Protein AF-0000000078758649 (afdb_homodimer)

Organism: Enterococcus faecium (strain ATCC BAA-472 / TX0016 / DO) (NCBI:txid333849)

pLDDT: mean 89.21, std 14.26, range [31.05, 98.81]

Foldseek 3Di:
DFWDKKKWAADPVQRKIKIFNAALVLLQVFFPPQFQKKWFLDLPDPDADQDPQLSTGMQGGRVSVVVVSVVVVPCPDDDKGWIWGFDDPVLVSVDDPVNSVQSNCCSVVVDGDPHPADPSRNTQKIWTDPPPRIIMMHGPDNLRVLRSVQVSVQVVVQCQACVPPDPPDDRQHADGADSVQVVVCNVVSNQMKMWTQDDHYDDPQKGKTFIAGDGPPVVCVPGPNSVVGDGQWIWMAGSVVSDIDIGGCVCVVPPPPD/DFWDKKKWAADPVQRKIKIFNFALVLLQVFFPPQFQKKWFLDLPDPDADQDPLLSTGMQGGRVSVVVVSVVVVPCPDDDKGWIWGFDDPVLVSVDDPVNSVQSNCCSVVVDGDPHPADPSRNTQKIWTDPPPRIIMMHGPDNLRVLRSVQVSVQVVVQCQACVPPDPPDDRQHADGADSVQVVVCNVVSNQMKMWTQDDHYDDPQKGKTFIAGDGPPVVCVPGPNSVVGDGQWIWMAGSVVSDIDIGGVVCVVPPPPD

Sequence (516 aa):
MMTESVYVHIDTTSNAVLTKGLTATDFANSIVHFPQNLLLLDPSASAGEYESHTGLKVIRGTENIQRFFSSSRNRRGFDELKWIDFTDLTMLKELTPLEISELLYFGHMKTHLHSPFFYKLQNNFVYFDLNDQLNRIYYRYLDEFYRIFASKLSSILSDKINVKKSFFKKETPVEKISVELLKEMRNLMQEGIIFSFDQVGLIDGKYRIPIYVIEDYIWKLKGTRYREEEIIATLIYSVTDRHWQLVEDADLSYLPLKMMTESVYVHIDTTSNAVLTKGLTATDFANSIVHFPQNLLLLDPSASAGEYESHTGLKVIRGTENIQRFFSSSRNRRGFDELKWIDFTDLTMLKELTPLEISELLYFGHMKTHLHSPFFYKLQNNFVYFDLNDQLNRIYYRYLDEFYRIFASKLSSILSDKINVKKSFFKKETPVEKISVELLKEMRNLMQEGIIFSFDQVGLIDGKYRIPIYVIEDYIWKLKGTRYREEEIIATLIYSVTDRHWQLVEDADLSYLPLK

Solvent-accessible surface area (backbone atoms only — not comparable to full-atom values): 28417 Å² total; per-residue (Å²): 125,86,77,50,55,37,36,37,27,42,41,78,89,73,30,32,36,39,32,31,70,64,50,72,62,51,46,68,73,40,46,81,82,66,60,49,23,36,39,38,38,42,78,80,55,84,64,61,42,83,36,82,83,77,65,29,25,32,38,72,37,50,68,55,44,51,51,50,58,60,49,55,74,64,46,82,60,92,72,68,55,35,38,34,31,30,75,42,72,71,40,54,65,62,56,46,73,66,57,48,13,47,46,48,31,25,44,71,68,70,47,65,89,83,63,88,59,44,80,62,33,60,29,52,42,33,41,38,52,70,56,94,57,29,30,39,35,33,32,74,52,63,65,46,53,41,44,26,49,24,52,50,54,30,51,55,49,35,50,50,63,43,60,85,50,56,95,85,55,80,79,67,85,59,62,66,52,54,53,66,63,52,58,70,40,44,72,55,27,49,45,13,27,32,42,37,57,70,62,78,50,66,58,94,52,27,42,60,27,47,26,24,57,51,50,87,47,67,73,40,65,55,82,70,55,48,70,78,40,60,63,55,28,32,42,33,37,30,64,84,77,54,42,74,46,80,44,54,38,81,59,59,73,68,58,74,84,122,127,86,77,51,54,37,37,38,28,41,41,77,90,72,32,33,37,39,30,30,70,64,49,72,62,51,47,68,73,40,46,80,83,66,61,47,24,34,38,40,40,43,78,80,56,84,63,64,42,84,35,83,82,77,64,28,24,32,38,72,36,51,68,53,45,52,51,49,58,60,50,55,73,64,47,84,61,92,73,69,56,35,35,32,30,30,75,42,72,72,40,52,65,61,56,46,73,68,56,47,14,47,48,48,31,24,43,70,69,70,47,65,88,83,64,86,60,44,81,62,32,60,30,53,42,33,42,37,50,70,55,94,57,28,29,38,35,32,32,72,53,61,65,47,52,41,43,26,50,24,52,49,54,27,51,54,47,35,50,52,65,42,61,86,50,56,93,85,57,80,79,68,86,60,63,67,52,53,53,67,62,52,58,69,40,44,71,54,26,49,45,13,28,34,42,37,57,69,60,78,50,67,58,94,52,27,40,64,28,46,26,23,58,52,49,88,48,66,73,39,66,55,80,70,55,49,70,78,41,62,64,54,29,32,42,32,38,30,64,83,76,55,41,74,46,79,44,52,39,81,59,56,72,68,58,74,84,123

Radius of gyration: 32.54 Å; Cα contacts (8 Å, |Δi|>4): 916; chains: 2; bounding box: 43×110×75 Å

Nearest PDB structures (foldseek):
  4my6-assembly1_A  TM=5.878E-01  e=8.779E+00  Homo sapiens
  1s0l-assembly1_A  TM=3.166E-01  e=9.919E+00  Homo sapiens
  3k67-assembly1_A  TM=3.874E-01  e=6.086E+00  Archaeoglobus fulgidus
  7t6f-assembly1_B  TM=2.247E-01  e=8.779E+00  Mus musculus
  6rxx-assembly1_CV  TM=3.891E-01  e=7.227E+00  Thermochaetoides thermophila

Secondary structure (DSSP, 8-state):
----EEEEEEETTTTEEEEES--HHHHHHH-SS--SEEEE--TT-SSSEEETTTTEEEEESHHHHHHHHHHHTT--S----EEEEES-HHHHTT--HHHHHHHHHHHHHSS-SS-SS-TTTT-SEEEEE-STTEEEEEESSHHHHHHHHHHHHHHHHHHHHHTTS-TTSPPPP-PPPPHHHHHHTHHHHHH-EEEE----S-BTTEEEEEEEE-TT-GGGGSTTGGGGSPEEEEEEEETTTTEEEEEEGGGGGGS---/---EEEEEEEETTTTEEEEES--HHHHHHH-SS--SEEEE--TT-SSSEEETTTTEEEEESHHHHHHHHHHHTT--S----EEEEES-HHHHTT--HHHHHHHHHHHHHSS-SS-SS-TTTT-SEEEEE-STTEEEEEESSHHHHHHHHHHHHHHHHHHHHHTTS-TTSPPPP-PPPPHHHHHHTHHHHHH-EEEEE---S-BTTEEEEEEEE-TT-GGGGSTTGGGGSPEEEEEEEETTTTEEEEEEGGGGGGS---

Structure (mmCIF, N/CA/C/O backbone):
data_AF-0000000078758649-model_v1
#
loop_
_entity.id
_entity.type
_entity.pdbx_description
1 polymer 'Uncharacterized protein'
#
loop_
_atom_site.group_PDB
_atom_site.id
_atom_site.type_symbol
_atom_site.label_atom_id
_atom_site.label_alt_id
_atom_site.label_comp_id
_atom_site.label_asym_id
_atom_site.label_entity_id
_atom_site.label_seq_id
_atom_site.pdbx_PDB_ins_code
_atom_site.Cartn_x
_atom_site.Cartn_y
_atom_site.Cartn_z
_atom_site.occupancy
_atom_site.B_iso_or_equiv
_atom_site.auth_seq_id
_atom_site.auth_comp_id
_atom_site.auth_asym_id
_atom_site.auth_atom_id
_atom_site.pdbx_PDB_model_num
ATOM 1 N N . MET A 1 1 ? -15.898 38.562 0.589 1 42.94 1 MET A N 1
ATOM 2 C CA . MET A 1 1 ? -14.5 38.188 0.432 1 42.94 1 MET A CA 1
ATOM 3 C C . MET A 1 1 ? -14.195 36.906 1.21 1 42.94 1 MET A C 1
ATOM 5 O O . MET A 1 1 ? -14.836 36.625 2.229 1 42.94 1 MET A O 1
ATOM 9 N N . MET A 1 2 ? -13.711 35.969 0.628 1 56.75 2 MET A N 1
ATOM 10 C CA . MET A 1 2 ? -13.555 34.656 1.291 1 56.75 2 MET A CA 1
ATOM 11 C C . MET A 1 2 ? -12.727 34.812 2.564 1 56.75 2 MET A C 1
ATOM 13 O O . MET A 1 2 ? -11.688 35.469 2.564 1 56.75 2 MET A O 1
ATOM 17 N N . THR A 1 3 ? -13.297 34.656 3.727 1 69.62 3 THR A N 1
ATOM 18 C CA . THR A 1 3 ? -12.703 34.781 5.051 1 69.62 3 THR A CA 1
ATOM 19 C C . THR A 1 3 ? -11.477 33.906 5.195 1 69.62 3 THR A C 1
ATOM 21 O O . THR A 1 3 ? -11.523 32.719 4.859 1 69.62 3 THR A O 1
ATOM 24 N N . GLU A 1 4 ? -10.281 34.625 5.434 1 89.75 4 GLU A N 1
ATOM 25 C CA . GLU A 1 4 ? -9.031 33.906 5.633 1 89.75 4 GLU A CA 1
ATOM 26 C C . GLU A 1 4 ? -8.922 33.375 7.059 1 89.75 4 GLU A C 1
ATOM 28 O O . GLU A 1 4 ? -9.234 34.062 8.016 1 89.75 4 GLU A O 1
ATOM 33 N N . SER A 1 5 ? -8.758 32.094 7.195 1 94 5 SER A N 1
ATOM 34 C CA . SER A 1 5 ? -8.586 31.453 8.5 1 94 5 SER A CA 1
ATOM 35 C C . SER A 1 5 ? -7.531 30.359 8.453 1 94 5 SER A C 1
ATOM 37 O O . SER A 1 5 ? -7.184 29.859 7.375 1 94 5 SER A O 1
ATOM 39 N N . VAL A 1 6 ? -6.957 30.078 9.617 1 95.81 6 VAL A N 1
ATOM 40 C CA . VAL A 1 6 ? -6.012 28.969 9.766 1 95.81 6 VAL A CA 1
ATOM 41 C C . VAL A 1 6 ? -6.441 28.062 10.922 1 95.81 6 VAL A C 1
ATOM 43 O O . VAL A 1 6 ? -6.68 28.547 12.031 1 95.81 6 VAL A O 1
ATOM 46 N N . TYR A 1 7 ? -6.594 26.828 10.641 1 96.06 7 TYR A N 1
ATOM 47 C CA . TYR A 1 7 ? -6.926 25.844 11.656 1 96.06 7 TYR A CA 1
ATOM 48 C C . TYR A 1 7 ? -5.68 25.078 12.102 1 96.06 7 TYR A C 1
ATOM 50 O O . TYR A 1 7 ? -4.84 24.719 11.281 1 96.06 7 TYR A O 1
ATOM 58 N N . VAL A 1 8 ? -5.59 24.828 13.391 1 97 8 VAL A N 1
ATOM 59 C CA . VAL A 1 8 ? -4.465 24.078 13.93 1 97 8 VAL A CA 1
ATOM 60 C C . VAL A 1 8 ? -4.957 23.125 15.023 1 97 8 VAL A C 1
ATOM 62 O O . VAL A 1 8 ? -5.719 23.531 15.906 1 97 8 VAL A O 1
ATOM 65 N N . HIS A 1 9 ? -4.512 21.922 14.969 1 96.94 9 HIS A N 1
ATOM 66 C CA . HIS A 1 9 ? -4.711 20.922 16.016 1 96.94 9 HIS A CA 1
ATOM 67 C C . HIS A 1 9 ? -3.451 20.094 16.234 1 96.94 9 HIS A C 1
ATOM 69 O O . HIS A 1 9 ? -2.996 19.391 15.336 1 96.94 9 HIS A O 1
ATOM 75 N N . ILE A 1 10 ? -2.961 20.125 17.469 1 97 10 ILE A N 1
ATOM 76 C CA . ILE A 1 10 ? -1.722 19.422 17.781 1 97 10 ILE A CA 1
ATOM 77 C C . ILE A 1 10 ? -2.029 18.188 18.641 1 97 10 ILE A C 1
ATOM 79 O O . ILE A 1 10 ? -2.705 18.281 19.656 1 97 10 ILE A O 1
ATOM 83 N N . ASP A 1 11 ? -1.565 17.031 18.172 1 95.5 11 ASP A N 1
ATOM 84 C CA . ASP A 1 11 ? -1.488 15.828 18.984 1 95.5 11 ASP A CA 1
ATOM 85 C C . ASP A 1 11 ? -0.077 15.625 19.531 1 95.5 11 ASP A C 1
ATOM 87 O O . ASP A 1 11 ? 0.807 15.148 18.828 1 95.5 11 ASP A O 1
ATOM 91 N N . THR A 1 12 ? 0.145 15.883 20.797 1 92.75 12 THR A N 1
ATOM 92 C CA . THR A 1 12 ? 1.488 15.906 21.375 1 92.75 12 THR A CA 1
ATOM 93 C C . THR A 1 12 ? 2.002 14.484 21.594 1 92.75 12 THR A C 1
ATOM 95 O O . THR A 1 12 ? 3.205 14.273 21.766 1 92.75 12 THR A O 1
ATOM 98 N N . THR A 1 13 ? 1.14 13.516 21.641 1 92.12 13 THR A N 1
ATOM 99 C CA . THR A 1 13 ? 1.551 12.133 21.828 1 92.12 13 THR A CA 1
ATOM 100 C C . THR A 1 13 ? 2.408 11.656 20.656 1 92.12 13 THR A C 1
ATOM 102 O O . THR A 1 13 ? 3.469 11.055 20.875 1 92.12 13 THR A O 1
ATOM 105 N N . SER A 1 14 ? 2.002 11.977 19.453 1 93.56 14 SER A N 1
ATOM 106 C CA . SER A 1 14 ? 2.717 11.555 18.266 1 93.56 14 SER A CA 1
ATOM 107 C C . SER A 1 14 ? 3.385 12.742 17.578 1 93.56 14 SER A C 1
ATOM 109 O O . SER A 1 14 ? 4.051 12.578 16.547 1 93.56 14 SER A O 1
ATOM 111 N N . ASN A 1 15 ? 3.188 13.93 18.125 1 96.5 15 ASN A N 1
ATOM 112 C CA . ASN A 1 15 ? 3.668 15.164 17.516 1 96.5 15 ASN A CA 1
ATOM 113 C C . ASN A 1 15 ? 3.109 15.352 16.109 1 96.5 15 ASN A C 1
ATOM 115 O O . ASN A 1 15 ? 3.85 15.664 15.18 1 96.5 15 ASN A O 1
ATOM 119 N N . ALA A 1 16 ? 1.911 15 15.992 1 97.5 16 ALA A N 1
ATOM 120 C CA . ALA A 1 16 ? 1.165 15.227 14.758 1 97.5 16 ALA A CA 1
ATOM 121 C C . ALA A 1 16 ? 0.414 16.562 14.805 1 97.5 16 ALA A C 1
ATOM 123 O O . ALA A 1 16 ? -0.219 16.875 15.812 1 97.5 16 ALA A O 1
ATOM 124 N N . VAL A 1 17 ? 0.545 17.312 13.727 1 97.69 17 VAL A N 1
ATOM 125 C CA . VAL A 1 17 ? -0.158 18.578 13.641 1 97.69 17 VAL A CA 1
ATOM 126 C C . VAL A 1 17 ? -1.087 18.578 12.43 1 97.69 17 VAL A C 1
ATOM 128 O O . VAL A 1 17 ? -0.638 18.406 11.297 1 97.69 17 VAL A O 1
ATOM 131 N N . LEU A 1 18 ? -2.326 18.703 12.727 1 96.5 18 LEU A N 1
ATOM 132 C CA . LEU A 1 18 ? -3.348 18.875 11.695 1 96.5 18 LEU A CA 1
ATOM 133 C C . LEU A 1 18 ? -3.617 20.344 11.422 1 96.5 18 LEU A C 1
ATOM 135 O O . LEU A 1 18 ? -3.881 21.109 12.352 1 96.5 18 LEU A O 1
ATOM 139 N N . THR A 1 19 ? -3.508 20.734 10.148 1 96.12 19 THR A N 1
ATOM 140 C CA . THR A 1 19 ? -3.697 22.141 9.859 1 96.12 19 THR A CA 1
ATOM 141 C C . THR A 1 19 ? -4.527 22.328 8.586 1 96.12 19 THR A C 1
ATOM 143 O O . THR A 1 19 ? -4.52 21.469 7.707 1 96.12 19 THR A O 1
ATOM 146 N N . LYS A 1 20 ? -5.242 23.344 8.539 1 94.44 20 LYS A N 1
ATOM 147 C CA . LYS A 1 20 ? -5.867 23.906 7.34 1 94.44 20 LYS A CA 1
ATOM 148 C C . LYS A 1 20 ? -5.434 25.359 7.117 1 94.44 20 LYS A C 1
ATOM 150 O O . LYS A 1 20 ? -5.52 26.172 8.031 1 94.44 20 LYS A O 1
ATOM 155 N N . GLY A 1 21 ? -4.895 25.625 5.891 1 93.06 21 GLY A N 1
ATOM 156 C CA . GLY A 1 21 ? -4.398 26.969 5.598 1 93.06 21 GLY A CA 1
ATOM 157 C C . GLY A 1 21 ? -2.889 27.031 5.48 1 93.06 21 GLY A C 1
ATOM 158 O O . GLY A 1 21 ? -2.332 28.047 5.086 1 93.06 21 GLY A O 1
ATOM 159 N N . LEU A 1 22 ? -2.258 25.984 5.891 1 94.12 22 LEU A N 1
ATOM 160 C CA . LEU A 1 22 ? -0.821 25.859 5.672 1 94.12 22 LEU A CA 1
ATOM 161 C C . LEU A 1 22 ? -0.528 24.969 4.477 1 94.12 22 LEU A C 1
ATOM 163 O O . LEU A 1 22 ? -1.08 23.875 4.367 1 94.12 22 LEU A O 1
ATOM 167 N N . THR A 1 23 ? 0.346 25.375 3.6 1 89.94 23 THR A N 1
ATOM 168 C CA . THR A 1 23 ? 0.642 24.641 2.371 1 89.94 23 THR A CA 1
ATOM 169 C C . THR A 1 23 ? 2.035 24.031 2.434 1 89.94 23 THR A C 1
ATOM 171 O O . THR A 1 23 ? 2.809 24.312 3.35 1 89.94 23 THR A O 1
ATOM 174 N N . ALA A 1 24 ? 2.314 23.188 1.41 1 89.06 24 ALA A N 1
ATOM 175 C CA . ALA A 1 24 ? 3.645 22.594 1.283 1 89.06 24 ALA A CA 1
ATOM 176 C C . ALA A 1 24 ? 4.703 23.688 1.087 1 89.06 24 ALA A C 1
ATOM 178 O O . ALA A 1 24 ? 5.84 23.531 1.543 1 89.06 24 ALA A O 1
ATOM 179 N N . THR A 1 25 ? 4.312 24.734 0.448 1 89.56 25 THR A N 1
ATOM 180 C CA . THR A 1 25 ? 5.227 25.844 0.244 1 89.56 25 THR A CA 1
ATOM 181 C C . THR A 1 25 ? 5.562 26.516 1.571 1 89.56 25 THR A C 1
ATOM 183 O O . THR A 1 25 ? 6.715 26.875 1.817 1 89.56 25 THR A O 1
ATOM 186 N N . ASP A 1 26 ? 4.551 26.734 2.396 1 93.12 26 ASP A N 1
ATOM 187 C CA . ASP A 1 26 ? 4.805 27.281 3.727 1 93.12 26 ASP A CA 1
ATOM 188 C C . ASP A 1 26 ? 5.793 26.406 4.5 1 93.12 26 ASP A C 1
ATOM 190 O O . ASP A 1 26 ? 6.707 26.922 5.148 1 93.12 26 ASP A O 1
ATOM 194 N N . PHE A 1 27 ? 5.602 25.125 4.387 1 93.88 27 PHE A N 1
ATOM 195 C CA . PHE A 1 27 ? 6.492 24.156 5.02 1 93.88 27 PHE A CA 1
ATOM 196 C C . PHE A 1 27 ? 7.918 24.312 4.508 1 93.88 27 PHE A C 1
ATOM 198 O O . PHE A 1 27 ? 8.844 24.5 5.293 1 93.88 27 PHE A O 1
ATOM 205 N N . ALA A 1 28 ? 8.094 24.312 3.244 1 91.94 28 ALA A N 1
ATOM 206 C CA . ALA A 1 28 ? 9.406 24.328 2.607 1 91.94 28 ALA A CA 1
ATOM 207 C C . ALA A 1 28 ? 10.156 25.625 2.914 1 91.94 28 ALA A C 1
ATOM 209 O O . ALA A 1 28 ? 11.383 25.625 3.064 1 91.94 28 ALA A O 1
ATOM 210 N N . ASN A 1 29 ? 9.453 26.641 3.051 1 91.94 29 ASN A N 1
ATOM 211 C CA . ASN A 1 29 ? 10.062 27.953 3.189 1 91.94 29 ASN A CA 1
ATOM 212 C C . ASN A 1 29 ? 10.531 28.203 4.621 1 91.94 29 ASN A C 1
ATOM 214 O O . ASN A 1 29 ? 11.344 29.109 4.863 1 91.94 29 ASN A O 1
ATOM 218 N N . SER A 1 30 ? 10.062 27.469 5.527 1 93.25 30 SER A N 1
ATOM 219 C CA . SER A 1 30 ? 10.258 27.906 6.906 1 93.25 30 SER A CA 1
ATOM 220 C C . SER A 1 30 ? 10.938 26.812 7.738 1 93.25 30 SER A C 1
ATOM 222 O O . SER A 1 30 ? 11.258 27.031 8.906 1 93.25 30 SER A O 1
ATOM 224 N N . ILE A 1 31 ? 11.188 25.656 7.152 1 93.06 31 ILE A N 1
ATOM 225 C CA . ILE A 1 31 ? 11.766 24.578 7.93 1 93.06 31 ILE A CA 1
ATOM 226 C C . ILE A 1 31 ? 13.273 24.781 8.047 1 93.06 31 ILE A C 1
ATOM 228 O O . ILE A 1 31 ? 13.922 25.266 7.113 1 93.06 31 ILE A O 1
ATOM 232 N N . VAL A 1 32 ? 13.789 24.469 9.211 1 92.44 32 VAL A N 1
ATOM 233 C CA . VAL A 1 32 ? 15.219 24.562 9.484 1 92.44 32 VAL A CA 1
ATOM 234 C C . VAL A 1 32 ? 15.922 23.281 9.023 1 92.44 32 VAL A C 1
ATOM 236 O O . VAL A 1 32 ? 16.953 23.344 8.352 1 92.44 32 VAL A O 1
ATOM 239 N N . HIS A 1 33 ? 15.398 22.141 9.367 1 94.38 33 HIS A N 1
ATOM 240 C CA . HIS A 1 33 ? 15.953 20.859 8.977 1 94.38 33 HIS A CA 1
ATOM 241 C C . HIS A 1 33 ? 15.328 20.359 7.676 1 94.38 33 HIS A C 1
ATOM 243 O O . HIS A 1 33 ? 14.562 19.391 7.68 1 94.38 33 HIS A O 1
ATOM 249 N N . PHE A 1 34 ? 15.797 20.984 6.617 1 96.38 34 PHE A N 1
ATOM 250 C CA . PHE A 1 34 ? 15.25 20.625 5.316 1 96.38 34 PHE A CA 1
ATOM 251 C C . PHE A 1 34 ? 15.578 19.172 4.973 1 96.38 34 PHE A C 1
ATOM 253 O O . PHE A 1 34 ? 16.703 18.719 5.203 1 96.38 34 PHE A O 1
ATOM 260 N N . PRO A 1 35 ? 14.633 18.406 4.449 1 97.06 35 PRO A N 1
ATOM 261 C CA . PRO A 1 35 ? 14.859 17 4.152 1 97.06 35 PRO A CA 1
ATOM 262 C C . PRO A 1 35 ? 16 16.781 3.162 1 97.06 35 PRO A C 1
ATOM 264 O O . PRO A 1 35 ? 16.156 17.547 2.213 1 97.06 35 PRO A O 1
ATOM 267 N N . GLN A 1 36 ? 16.734 15.734 3.389 1 97.75 36 GLN A N 1
ATOM 268 C CA . GLN A 1 36 ? 17.797 15.359 2.473 1 97.75 36 GLN A CA 1
ATOM 269 C C . GLN A 1 36 ? 17.281 14.43 1.378 1 97.75 36 GLN A C 1
ATOM 271 O O . GLN A 1 36 ? 17.734 14.5 0.232 1 97.75 36 GLN A O 1
ATOM 276 N N . ASN A 1 37 ? 16.484 13.547 1.762 1 98.62 37 ASN A N 1
ATOM 277 C CA . ASN A 1 37 ? 15.828 12.586 0.879 1 98.62 37 ASN A CA 1
ATOM 278 C C . ASN A 1 37 ? 14.383 12.344 1.294 1 98.62 37 ASN A C 1
ATOM 280 O O . ASN A 1 37 ? 14.031 12.492 2.465 1 98.62 37 ASN A O 1
ATOM 284 N N . LEU A 1 38 ? 13.586 12.047 0.308 1 98.56 38 LEU A N 1
ATOM 285 C CA . LEU A 1 38 ? 12.195 11.703 0.578 1 98.56 38 LEU A CA 1
ATOM 286 C C . LEU A 1 38 ? 11.891 10.281 0.116 1 98.56 38 LEU A C 1
ATOM 288 O O . LEU A 1 38 ? 12.359 9.852 -0.938 1 98.56 38 LEU A O 1
ATOM 292 N N . LEU A 1 39 ? 11.219 9.531 0.868 1 98.81 39 LEU A N 1
ATOM 293 C CA . LEU A 1 39 ? 10.516 8.32 0.458 1 98.81 39 LEU A CA 1
ATOM 294 C C . LEU A 1 39 ? 9.031 8.602 0.231 1 98.81 39 LEU A C 1
ATOM 296 O O . LEU A 1 39 ? 8.328 9.016 1.154 1 98.81 39 LEU A O 1
ATOM 300 N N . LEU A 1 40 ? 8.594 8.438 -0.96 1 98.06 40 LEU A N 1
ATOM 301 C CA . LEU A 1 40 ? 7.188 8.656 -1.288 1 98.06 40 LEU A CA 1
ATOM 302 C C . LEU A 1 40 ? 6.34 7.461 -0.858 1 98.06 40 LEU A C 1
ATOM 304 O O . LEU A 1 40 ? 6.641 6.32 -1.215 1 98.06 40 LEU A O 1
ATOM 308 N N . LEU A 1 41 ? 5.297 7.727 -0.12 1 97.88 41 LEU A N 1
ATOM 309 C CA . LEU A 1 41 ? 4.547 6.66 0.54 1 97.88 41 LEU A CA 1
ATOM 310 C C . LEU A 1 41 ? 3.346 6.242 -0.298 1 97.88 41 LEU A C 1
ATOM 312 O O . LEU A 1 41 ? 2.512 5.457 0.155 1 97.88 41 LEU A O 1
ATOM 316 N N . ASP A 1 42 ? 3.242 6.734 -1.44 1 94.81 42 ASP A N 1
ATOM 317 C CA . ASP A 1 42 ? 2.287 6.27 -2.441 1 94.81 42 ASP A CA 1
ATOM 318 C C . ASP A 1 42 ? 2.969 5.379 -3.479 1 94.81 42 ASP A C 1
ATOM 320 O O . ASP A 1 42 ? 3.785 5.855 -4.273 1 94.81 42 ASP A O 1
ATOM 324 N N . PRO A 1 43 ? 2.541 4.125 -3.498 1 93.12 43 PRO A N 1
ATOM 325 C CA . PRO A 1 43 ? 3.18 3.215 -4.453 1 93.12 43 PRO A CA 1
ATOM 326 C C . PRO A 1 43 ? 2.936 3.617 -5.906 1 93.12 43 PRO A C 1
ATOM 328 O O . PRO A 1 43 ? 3.68 3.205 -6.797 1 93.12 43 PRO A O 1
ATOM 331 N N . SER A 1 44 ? 1.979 4.438 -6.18 1 90.81 44 SER A N 1
ATOM 332 C CA . SER A 1 44 ? 1.634 4.82 -7.547 1 90.81 44 SER A CA 1
ATOM 333 C C . SER A 1 44 ? 2.146 6.219 -7.875 1 90.81 44 SER A C 1
ATOM 335 O O . SER A 1 44 ? 1.699 6.836 -8.844 1 90.81 44 SER A O 1
ATOM 337 N N . ALA A 1 45 ? 3.027 6.684 -7.113 1 91.88 45 ALA A N 1
ATOM 338 C CA . ALA A 1 45 ? 3.562 8.023 -7.344 1 91.88 45 ALA A CA 1
ATOM 339 C C . ALA A 1 45 ? 4.227 8.117 -8.711 1 91.88 45 ALA A C 1
ATOM 341 O O . ALA A 1 45 ? 4.918 7.191 -9.141 1 91.88 45 ALA A O 1
ATOM 342 N N . SER A 1 46 ? 4.043 9.18 -9.359 1 90.56 46 SER A N 1
ATOM 343 C CA . SER A 1 46 ? 4.645 9.391 -10.672 1 90.56 46 SER A CA 1
ATOM 344 C C . SER A 1 46 ? 6.039 10 -10.547 1 90.56 46 SER A C 1
ATOM 346 O O . SER A 1 46 ? 6.883 9.805 -11.43 1 90.56 46 SER A O 1
ATOM 348 N N . ALA A 1 47 ? 6.273 10.672 -9.492 1 92.62 47 ALA A N 1
ATOM 349 C CA . ALA A 1 47 ? 7.57 11.312 -9.266 1 92.62 47 ALA A CA 1
ATOM 350 C C . ALA A 1 47 ? 8.555 10.336 -8.617 1 92.62 47 ALA A C 1
ATOM 352 O O . ALA A 1 47 ? 8.172 9.242 -8.203 1 92.62 47 ALA A O 1
ATOM 353 N N . GLY A 1 48 ? 9.828 10.742 -8.648 1 95.75 48 GLY A N 1
ATOM 354 C CA . GLY A 1 48 ? 10.852 10.016 -7.914 1 95.75 48 GLY A CA 1
ATOM 355 C C . GLY A 1 48 ? 11.398 8.82 -8.68 1 95.75 48 GLY A C 1
ATOM 356 O O . GLY A 1 48 ? 10.977 8.555 -9.805 1 95.75 48 GLY A O 1
ATOM 357 N N . GLU A 1 49 ? 12.383 8.211 -8.047 1 97.62 49 GLU A N 1
ATOM 358 C CA . GLU A 1 49 ? 13.047 7.035 -8.594 1 97.62 49 GLU A CA 1
ATOM 359 C C . GLU A 1 49 ? 12.68 5.777 -7.812 1 97.62 49 GLU A C 1
ATOM 361 O O . GLU A 1 49 ? 12.672 5.789 -6.578 1 97.62 49 GLU A O 1
ATOM 366 N N . TYR A 1 50 ? 12.453 4.781 -8.602 1 97.5 50 TYR A N 1
ATOM 367 C CA . TYR A 1 50 ? 12.102 3.508 -7.984 1 97.5 50 TYR A CA 1
ATOM 368 C C . TYR A 1 50 ? 13.25 2.982 -7.125 1 97.5 50 TYR A C 1
ATOM 370 O O . TYR A 1 50 ? 14.406 2.973 -7.555 1 97.5 50 TYR A O 1
ATOM 378 N N . GLU A 1 51 ? 12.938 2.635 -5.91 1 98 51 GLU A N 1
ATOM 379 C CA . GLU A 1 51 ? 13.875 1.999 -4.984 1 98 51 GLU A CA 1
ATOM 380 C C . GLU A 1 51 ? 13.516 0.535 -4.754 1 98 51 GLU A C 1
ATOM 382 O O . GLU A 1 51 ? 12.461 0.231 -4.188 1 98 51 GLU A O 1
ATOM 387 N N . SER A 1 52 ? 14.344 -0.417 -5.086 1 96.81 52 SER A N 1
ATOM 388 C CA . SER A 1 52 ? 14.008 -1.821 -5.301 1 96.81 52 SER A CA 1
ATOM 389 C C . SER A 1 52 ? 13.742 -2.535 -3.977 1 96.81 52 SER A C 1
ATOM 391 O O . SER A 1 52 ? 12.977 -3.498 -3.926 1 96.81 52 SER A O 1
ATOM 393 N N . HIS A 1 53 ? 14.43 -2.137 -2.896 1 97.94 53 HIS A N 1
ATOM 394 C CA . HIS A 1 53 ? 14.281 -2.83 -1.622 1 97.94 53 HIS A CA 1
ATOM 395 C C . HIS A 1 53 ? 12.891 -2.598 -1.032 1 97.94 53 HIS A C 1
ATOM 397 O O . HIS A 1 53 ? 12.281 -3.523 -0.496 1 97.94 53 HIS A O 1
ATOM 403 N N . THR A 1 54 ? 12.398 -1.366 -1.145 1 98.06 54 THR A N 1
ATOM 404 C CA . THR A 1 54 ? 11.109 -1.023 -0.562 1 98.06 54 THR A CA 1
ATOM 405 C C . THR A 1 54 ? 10 -1.125 -1.606 1 98.06 54 THR A C 1
ATOM 407 O O . THR A 1 54 ? 8.82 -1.198 -1.261 1 98.06 54 THR A O 1
ATOM 410 N N . GLY A 1 55 ? 10.32 -1.084 -2.844 1 97.25 55 GLY A N 1
ATOM 411 C CA . GLY A 1 55 ? 9.336 -1.023 -3.912 1 97.25 55 GLY A CA 1
ATOM 412 C C . GLY A 1 55 ? 8.672 0.334 -4.039 1 97.25 55 GLY A C 1
ATOM 413 O O . GLY A 1 55 ? 7.695 0.489 -4.773 1 97.25 55 GLY A O 1
ATOM 414 N N . LEU A 1 56 ? 9.109 1.311 -3.283 1 98.25 56 LEU A N 1
ATOM 415 C CA . LEU A 1 56 ? 8.594 2.678 -3.328 1 98.25 56 LEU A CA 1
ATOM 416 C C . LEU A 1 56 ? 9.555 3.592 -4.082 1 98.25 56 LEU A C 1
ATOM 418 O O . LEU A 1 56 ? 10.609 3.146 -4.547 1 98.25 56 LEU A O 1
ATOM 422 N N . LYS A 1 57 ? 9.141 4.82 -4.223 1 98.06 57 LYS A N 1
ATOM 423 C CA . LYS A 1 57 ? 9.977 5.77 -4.949 1 98.06 57 LYS A CA 1
ATOM 424 C C . LYS A 1 57 ? 10.641 6.754 -3.992 1 98.06 57 LYS A C 1
ATOM 426 O O . LYS A 1 57 ? 10.102 7.059 -2.93 1 98.06 57 LYS A O 1
ATOM 431 N N . VAL A 1 58 ? 11.812 7.199 -4.418 1 98.62 58 VAL A N 1
ATOM 432 C CA . VAL A 1 58 ? 12.578 8.117 -3.582 1 98.62 58 VAL A CA 1
ATOM 433 C C . VAL A 1 58 ? 12.938 9.367 -4.387 1 98.62 58 VAL A C 1
ATOM 435 O O . VAL A 1 58 ? 13.094 9.305 -5.609 1 98.62 58 VAL A O 1
ATOM 438 N N . ILE A 1 59 ? 12.969 10.453 -3.775 1 98.12 59 ILE A N 1
ATOM 439 C CA . ILE A 1 59 ? 13.562 11.688 -4.289 1 98.12 59 ILE A CA 1
ATOM 440 C C . ILE A 1 59 ? 14.82 12.023 -3.492 1 98.12 59 ILE A C 1
ATOM 442 O O . ILE A 1 59 ? 14.75 12.32 -2.297 1 98.12 59 ILE A O 1
ATOM 446 N N . ARG A 1 60 ? 15.992 12 -4.223 1 98 60 ARG A N 1
ATOM 447 C CA . ARG A 1 60 ? 17.266 12.148 -3.52 1 98 60 ARG A CA 1
ATOM 448 C C . ARG A 1 60 ? 17.828 13.562 -3.689 1 98 60 ARG A C 1
ATOM 450 O O . ARG A 1 60 ? 17.875 14.078 -4.805 1 98 60 ARG A O 1
ATOM 457 N N . GLY A 1 61 ? 18.156 14.117 -2.557 1 97.69 61 GLY A N 1
ATOM 458 C CA . GLY A 1 61 ? 18.859 15.391 -2.604 1 97.69 61 GLY A CA 1
ATOM 459 C C . GLY A 1 61 ? 17.938 16.578 -2.422 1 97.69 61 GLY A C 1
ATOM 460 O O . GLY A 1 61 ? 16.828 16.594 -2.957 1 97.69 61 GLY A O 1
ATOM 461 N N . THR A 1 62 ? 18.484 17.641 -1.786 1 95.44 62 THR A N 1
ATOM 462 C CA . THR A 1 62 ? 17.719 18.828 -1.414 1 95.44 62 THR A CA 1
ATOM 463 C C . THR A 1 62 ? 17.25 19.578 -2.656 1 95.44 62 THR A C 1
ATOM 465 O O . THR A 1 62 ? 16.125 20.078 -2.691 1 95.44 62 THR A O 1
ATOM 468 N N . GLU A 1 63 ? 18.047 19.625 -3.672 1 95.62 63 GLU A N 1
ATOM 469 C CA . GLU A 1 63 ? 17.688 20.359 -4.887 1 95.62 63 GLU A CA 1
ATOM 470 C C . GLU A 1 63 ? 16.5 19.719 -5.578 1 95.62 63 GLU A C 1
ATOM 472 O O . GLU A 1 63 ? 15.562 20.406 -5.992 1 95.62 63 GLU A O 1
ATOM 477 N N . ASN A 1 64 ? 16.562 18.438 -5.68 1 96.44 64 ASN A N 1
ATOM 478 C CA . ASN A 1 64 ? 15.453 17.703 -6.293 1 96.44 64 ASN A CA 1
ATOM 479 C C . ASN A 1 64 ? 14.164 17.844 -5.477 1 96.44 64 ASN A C 1
ATOM 481 O O . ASN A 1 64 ? 13.078 17.938 -6.043 1 96.44 64 ASN A O 1
ATOM 485 N N . ILE A 1 65 ? 14.32 17.859 -4.191 1 96 65 ILE A N 1
ATOM 486 C CA . ILE A 1 65 ? 13.164 18 -3.309 1 96 65 ILE A CA 1
ATOM 487 C C . ILE A 1 65 ? 12.555 19.391 -3.473 1 96 65 ILE A C 1
ATOM 489 O O . ILE A 1 65 ? 11.328 19.531 -3.531 1 96 65 ILE A O 1
ATOM 493 N N . GLN A 1 66 ? 13.414 20.391 -3.566 1 92.81 66 GLN A N 1
ATOM 494 C CA . GLN A 1 66 ? 12.93 21.75 -3.793 1 92.81 66 GLN A CA 1
ATOM 495 C C . GLN A 1 66 ? 12.141 21.844 -5.094 1 92.81 66 GLN A C 1
ATOM 497 O O . GLN A 1 66 ? 11.07 22.453 -5.137 1 92.81 66 GLN A O 1
ATOM 502 N N . ARG A 1 67 ? 12.648 21.234 -6.094 1 91.88 67 ARG A N 1
ATOM 503 C CA . ARG A 1 67 ? 11.953 21.219 -7.375 1 91.88 67 ARG A CA 1
ATOM 504 C C . ARG A 1 67 ? 10.625 20.484 -7.258 1 91.88 67 ARG A C 1
ATOM 506 O O . ARG A 1 67 ? 9.617 20.922 -7.809 1 91.88 67 ARG A O 1
ATOM 513 N N . PHE A 1 68 ? 10.711 19.422 -6.566 1 92.5 68 PHE A N 1
ATOM 514 C CA . PHE A 1 68 ? 9.516 18.609 -6.355 1 92.5 68 PHE A CA 1
ATOM 515 C C . PHE A 1 68 ? 8.445 19.422 -5.633 1 92.5 68 PHE A C 1
ATOM 517 O O . PHE A 1 68 ? 7.277 19.406 -6.035 1 92.5 68 PHE A O 1
ATOM 524 N N . PHE A 1 69 ? 8.797 20.125 -4.621 1 89.5 69 PHE A N 1
ATOM 525 C CA . PHE A 1 69 ? 7.855 20.938 -3.857 1 89.5 69 PHE A CA 1
ATOM 526 C C . PHE A 1 69 ? 7.305 22.078 -4.707 1 89.5 69 PHE A C 1
ATOM 528 O O . PHE A 1 69 ? 6.133 22.438 -4.59 1 89.5 69 PHE A O 1
ATOM 535 N N . SER A 1 70 ? 8.086 22.609 -5.52 1 84.94 70 SER A N 1
ATOM 536 C CA . SER A 1 70 ? 7.691 23.75 -6.359 1 84.94 70 SER A CA 1
ATOM 537 C C . SER A 1 70 ? 6.734 23.297 -7.461 1 84.94 70 SER A C 1
ATOM 539 O O . SER A 1 70 ? 5.848 24.062 -7.859 1 84.94 70 SER A O 1
ATOM 541 N N . SER A 1 71 ? 6.902 22.109 -7.961 1 80.44 71 SER A N 1
ATOM 542 C CA . SER A 1 71 ? 6.07 21.594 -9.047 1 80.44 71 SER A CA 1
ATOM 543 C C . SER A 1 71 ? 4.707 21.141 -8.531 1 80.44 71 SER A C 1
ATOM 545 O O . SER A 1 71 ? 3.732 21.125 -9.281 1 80.44 71 SER A O 1
ATOM 547 N N . SER A 1 72 ? 4.68 20.688 -7.379 1 69.69 72 SER A N 1
ATOM 548 C CA . SER A 1 72 ? 3.441 20.188 -6.793 1 69.69 72 SER A CA 1
ATOM 549 C C . SER A 1 72 ? 2.398 21.281 -6.664 1 69.69 72 SER A C 1
ATOM 551 O O . SER A 1 72 ? 1.195 21.016 -6.652 1 69.69 72 SER A O 1
ATOM 553 N N . ARG A 1 73 ? 2.801 22.5 -6.602 1 61.5 73 ARG A N 1
ATOM 554 C CA . ARG A 1 73 ? 1.938 23.672 -6.527 1 61.5 73 ARG A CA 1
ATOM 555 C C . ARG A 1 73 ? 1.019 23.75 -7.742 1 61.5 73 ARG A C 1
ATOM 557 O O . ARG A 1 73 ? -0.12 24.219 -7.637 1 61.5 73 ARG A O 1
ATOM 564 N N . ASN A 1 74 ? 1.593 23.422 -8.766 1 53.12 74 ASN A N 1
ATOM 565 C CA . ASN A 1 74 ? 0.913 23.562 -10.055 1 53.12 74 ASN A CA 1
ATOM 566 C C . ASN A 1 74 ? 0.18 22.281 -10.438 1 53.12 74 ASN A C 1
ATOM 568 O O . ASN A 1 74 ? -0.519 22.234 -11.453 1 53.12 74 ASN A O 1
ATOM 572 N N . ARG A 1 75 ? 0.612 21.453 -9.844 1 54.78 75 ARG A N 1
ATOM 573 C CA . ARG A 1 75 ? 0.007 20.188 -10.273 1 54.78 75 ARG A CA 1
ATOM 574 C C . ARG A 1 75 ? -1.459 20.125 -9.859 1 54.78 75 ARG A C 1
ATOM 576 O O . ARG A 1 75 ? -1.788 20.312 -8.688 1 54.78 75 ARG A O 1
ATOM 583 N N . ARG A 1 76 ? -2.125 20.844 -10.727 1 48 76 ARG A N 1
ATOM 584 C CA . ARG A 1 76 ? -3.578 20.719 -10.664 1 48 76 ARG A CA 1
ATOM 585 C C . ARG A 1 76 ? -3.986 19.328 -10.203 1 48 76 ARG A C 1
ATOM 587 O O . ARG A 1 76 ? -5.168 19.078 -9.953 1 48 76 ARG A O 1
ATOM 594 N N . GLY A 1 77 ? -3.146 18.344 -10.414 1 49.66 77 GLY A N 1
ATOM 595 C CA . GLY A 1 77 ? -3.662 16.984 -10.477 1 49.66 77 GLY A CA 1
ATOM 596 C C . GLY A 1 77 ? -3.758 16.328 -9.109 1 49.66 77 GLY A C 1
ATOM 597 O O . GLY A 1 77 ? -3.287 16.891 -8.117 1 49.66 77 GLY A O 1
ATOM 598 N N . PHE A 1 78 ? -4.531 15.227 -8.984 1 52.19 78 PHE A N 1
ATOM 599 C CA . PHE A 1 78 ? -5.141 14.297 -8.047 1 52.19 78 PHE A CA 1
ATOM 600 C C . PHE A 1 78 ? -4.074 13.586 -7.223 1 52.19 78 PHE A C 1
ATOM 602 O O . PHE A 1 78 ? -4.395 12.734 -6.383 1 52.19 78 PHE A O 1
ATOM 609 N N . ASP A 1 79 ? -2.715 14.07 -7.312 1 62.16 79 ASP A N 1
ATOM 610 C CA . ASP A 1 79 ? -1.817 13.195 -6.562 1 62.16 79 ASP A CA 1
ATOM 611 C C . ASP A 1 79 ? -1.636 13.695 -5.129 1 62.16 79 ASP A C 1
ATOM 613 O O . ASP A 1 79 ? -1.232 14.844 -4.91 1 62.16 79 ASP A O 1
ATOM 617 N N . GLU A 1 80 ? -2.16 12.945 -4.242 1 79.62 80 GLU A N 1
ATOM 618 C CA . GLU A 1 80 ? -2.002 13.211 -2.816 1 79.62 80 GLU A CA 1
ATOM 619 C C . GLU A 1 80 ? -0.543 13.086 -2.391 1 79.62 80 GLU A C 1
ATOM 621 O O . GLU A 1 80 ? 0.096 12.062 -2.641 1 79.62 80 GLU A O 1
ATOM 626 N N . LEU A 1 81 ? -0.024 14.258 -1.961 1 88.88 81 LEU A N 1
ATOM 627 C CA . LEU A 1 81 ? 1.347 14.242 -1.461 1 88.88 81 LEU A CA 1
ATOM 628 C C . LEU A 1 81 ? 1.442 13.445 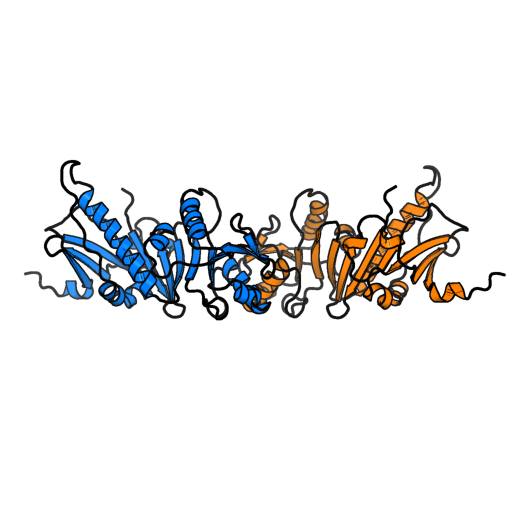-0.161 1 88.88 81 LEU A C 1
ATOM 630 O O . LEU A 1 81 ? 0.745 13.75 0.809 1 88.88 81 LEU A O 1
ATOM 634 N N . LYS A 1 82 ? 2.17 12.406 -0.097 1 95.81 82 LYS A N 1
ATOM 635 C CA . LYS A 1 82 ? 2.477 11.609 1.085 1 95.81 82 LYS A CA 1
ATOM 636 C C . LYS A 1 82 ? 3.934 11.156 1.079 1 95.81 82 LYS A C 1
ATOM 638 O O . LYS A 1 82 ? 4.344 10.383 0.213 1 95.81 82 LYS A O 1
ATOM 643 N N . TRP A 1 83 ? 4.664 11.656 2.07 1 97.81 83 TRP A N 1
ATOM 644 C CA . TRP A 1 83 ? 6.074 11.289 2.07 1 97.81 83 TRP A CA 1
ATOM 645 C C . TRP A 1 83 ? 6.641 11.289 3.486 1 97.81 83 TRP A C 1
ATOM 647 O O . TRP A 1 83 ? 6.035 11.852 4.402 1 97.81 83 TRP A O 1
ATOM 657 N N . ILE A 1 84 ? 7.734 10.609 3.664 1 98.69 84 ILE A N 1
ATOM 658 C CA . ILE A 1 84 ? 8.562 10.57 4.863 1 98.69 84 ILE A CA 1
ATOM 659 C C . ILE A 1 84 ? 10.023 10.844 4.492 1 98.69 84 ILE A C 1
ATOM 661 O O . ILE A 1 84 ? 10.508 10.344 3.479 1 98.69 84 ILE A O 1
ATOM 665 N N . ASP A 1 85 ? 10.688 11.75 5.18 1 98.75 85 ASP A N 1
ATOM 666 C CA . ASP A 1 85 ? 12.094 11.992 4.855 1 98.75 85 ASP A CA 1
ATOM 667 C C . ASP A 1 85 ? 12.992 10.93 5.469 1 98.75 85 ASP A C 1
ATOM 669 O O . ASP A 1 85 ? 12.562 10.18 6.348 1 98.75 85 ASP A O 1
ATOM 673 N N . PHE A 1 86 ? 14.18 10.781 4.926 1 98.81 86 PHE A N 1
ATOM 674 C CA . PHE A 1 86 ? 15.18 9.891 5.5 1 98.81 86 PHE A CA 1
ATOM 675 C C . PHE A 1 86 ? 16.578 10.422 5.254 1 98.81 86 PHE A C 1
ATOM 677 O O . PHE A 1 86 ? 16.797 11.242 4.363 1 98.81 86 PHE A O 1
ATOM 684 N N . THR A 1 87 ? 17.547 9.969 5.988 1 97.94 87 THR A N 1
ATOM 685 C CA . THR A 1 87 ? 18.875 10.57 5.996 1 97.94 87 THR A CA 1
ATOM 686 C C . THR A 1 87 ? 19.828 9.789 5.102 1 97.94 87 THR A C 1
ATOM 688 O O . THR A 1 87 ? 20.688 10.367 4.441 1 97.94 87 THR A O 1
ATOM 691 N N . ASP A 1 88 ? 19.656 8.414 5.098 1 97.56 88 ASP A N 1
ATOM 692 C CA . ASP A 1 88 ? 20.672 7.566 4.484 1 97.56 88 ASP A CA 1
ATOM 693 C C . ASP A 1 88 ? 20.031 6.438 3.682 1 97.56 88 ASP A C 1
ATOM 695 O O . ASP A 1 88 ? 19.312 5.602 4.238 1 97.56 88 ASP A O 1
ATOM 699 N N . LEU A 1 89 ? 20.469 6.402 2.389 1 97.25 89 LEU A N 1
ATOM 700 C CA . LEU A 1 89 ? 19.938 5.379 1.5 1 97.25 89 LEU A CA 1
ATOM 701 C C . LEU A 1 89 ? 20.359 3.988 1.948 1 97.25 89 LEU A C 1
ATOM 703 O O . LEU A 1 89 ? 19.609 3.025 1.813 1 97.25 89 LEU A O 1
ATOM 707 N N . THR A 1 90 ? 21.531 3.869 2.445 1 98 90 THR A N 1
ATOM 708 C CA . THR A 1 90 ? 22.031 2.58 2.916 1 98 90 THR A CA 1
ATOM 709 C C . THR A 1 90 ? 21.141 2.045 4.043 1 98 90 THR A C 1
ATOM 711 O O . THR A 1 90 ? 20.844 0.85 4.09 1 98 90 THR A O 1
ATOM 714 N N . MET A 1 91 ? 20.766 2.932 4.941 1 98.19 91 MET A N 1
ATOM 715 C CA . MET A 1 91 ? 19.922 2.529 6.062 1 98.19 91 MET A CA 1
ATOM 716 C C . MET A 1 91 ? 18.516 2.195 5.586 1 98.19 91 MET A C 1
ATOM 718 O O . MET A 1 91 ? 17.859 1.316 6.148 1 98.19 91 MET A O 1
ATOM 722 N N . LEU A 1 92 ? 18.031 2.912 4.605 1 98.44 92 LEU A N 1
ATOM 723 C CA . LEU A 1 92 ? 16.75 2.58 3.992 1 98.44 92 LEU A CA 1
ATOM 724 C C . LEU A 1 92 ? 16.75 1.142 3.486 1 98.44 92 LEU A C 1
ATOM 726 O O . LEU A 1 92 ? 15.773 0.418 3.67 1 98.44 92 LEU A O 1
ATOM 730 N N . LYS A 1 93 ? 17.828 0.698 2.918 1 97.88 93 LYS A N 1
ATOM 731 C CA . LYS A 1 93 ? 17.953 -0.634 2.334 1 97.88 93 LYS A CA 1
ATOM 732 C C . LYS A 1 93 ? 18.031 -1.704 3.418 1 97.88 93 LYS A C 1
ATOM 734 O O . LYS A 1 93 ? 17.953 -2.898 3.125 1 97.88 93 LYS A O 1
ATOM 739 N N . GLU A 1 94 ? 18.156 -1.267 4.66 1 98.19 94 GLU A N 1
ATOM 740 C CA . GLU A 1 94 ? 18.25 -2.197 5.781 1 98.19 94 GLU A CA 1
ATOM 741 C C . GLU A 1 94 ? 16.891 -2.404 6.438 1 98.19 94 GLU A C 1
ATOM 743 O O . GLU A 1 94 ? 16.766 -3.168 7.395 1 98.19 94 GLU A O 1
ATOM 748 N N . LEU A 1 95 ? 15.898 -1.7 5.941 1 98.5 95 LEU A N 1
ATOM 749 C CA . LEU A 1 95 ? 14.57 -1.869 6.508 1 98.5 95 LEU A CA 1
ATOM 750 C C . LEU A 1 95 ? 14.125 -3.326 6.43 1 98.5 95 LEU A C 1
ATOM 752 O O . LEU A 1 95 ? 14.352 -3.994 5.418 1 98.5 95 LEU A O 1
ATOM 756 N N . THR A 1 96 ? 13.57 -3.836 7.484 1 97.75 96 THR A N 1
ATOM 757 C CA . THR A 1 96 ? 13.008 -5.18 7.48 1 97.75 96 THR A CA 1
ATOM 758 C C . THR A 1 96 ? 11.664 -5.203 6.762 1 97.75 96 THR A C 1
ATOM 760 O O . THR A 1 96 ? 11.023 -4.16 6.586 1 97.75 96 THR A O 1
ATOM 763 N N . PRO A 1 97 ? 11.195 -6.402 6.387 1 97.19 97 PRO A N 1
ATOM 764 C CA . PRO A 1 97 ? 9.867 -6.516 5.789 1 97.19 97 PRO A CA 1
ATOM 765 C C . PRO A 1 97 ? 8.773 -5.93 6.676 1 97.19 97 PRO A C 1
ATOM 767 O O . PRO A 1 97 ? 7.848 -5.285 6.176 1 97.19 97 PRO A O 1
ATOM 770 N N . LEU A 1 98 ? 8.898 -6.094 7.934 1 96.69 98 LEU A N 1
ATOM 771 C CA . LEU A 1 98 ? 7.922 -5.555 8.867 1 96.69 98 LEU A CA 1
ATOM 772 C C . LEU A 1 98 ? 7.922 -4.027 8.836 1 96.69 98 LEU A C 1
ATOM 774 O O . LEU A 1 98 ? 6.859 -3.402 8.82 1 96.69 98 LEU A O 1
ATOM 778 N N . GLU A 1 99 ? 9.078 -3.428 8.828 1 97.88 99 GLU A N 1
ATOM 779 C CA . GLU A 1 99 ? 9.18 -1.973 8.781 1 97.88 99 GLU A CA 1
ATOM 780 C C . GLU A 1 99 ? 8.625 -1.425 7.469 1 97.88 99 GLU A C 1
ATOM 782 O O . GLU A 1 99 ? 7.977 -0.377 7.453 1 97.88 99 GLU A O 1
ATOM 787 N N . ILE A 1 100 ? 8.922 -2.133 6.395 1 98.38 100 ILE A N 1
ATOM 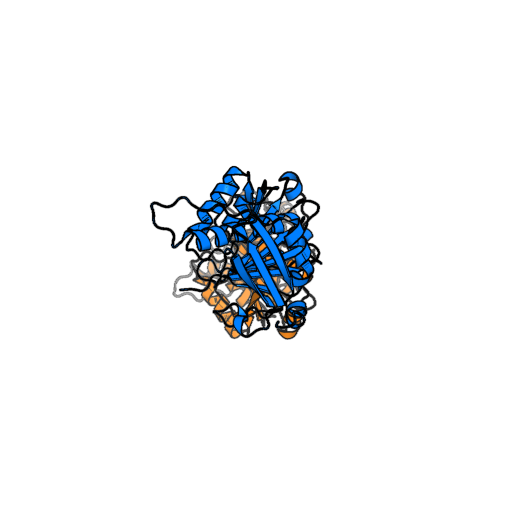788 C CA . ILE A 1 100 ? 8.367 -1.74 5.105 1 98.38 100 ILE A CA 1
ATOM 789 C C . ILE A 1 100 ? 6.84 -1.821 5.152 1 98.38 100 ILE A C 1
ATOM 791 O O . ILE A 1 100 ? 6.152 -0.919 4.672 1 98.38 100 ILE A O 1
ATOM 795 N N . SER A 1 101 ? 6.285 -2.895 5.75 1 97.94 101 SER A N 1
ATOM 796 C CA . SER A 1 101 ? 4.836 -3.029 5.891 1 97.94 101 SER A CA 1
ATOM 797 C C . SER A 1 101 ? 4.246 -1.865 6.68 1 97.94 101 SER A C 1
ATOM 799 O O . SER A 1 101 ? 3.148 -1.396 6.379 1 97.94 101 SER A O 1
ATOM 801 N N . GLU A 1 102 ? 4.945 -1.433 7.66 1 97.81 102 GLU A N 1
ATOM 802 C CA . GLU A 1 102 ? 4.496 -0.304 8.469 1 97.81 102 GLU A CA 1
ATOM 803 C C . GLU A 1 102 ? 4.438 0.978 7.645 1 97.81 102 GLU A C 1
ATOM 805 O O . GLU A 1 102 ? 3.5 1.769 7.785 1 97.81 102 GLU A O 1
ATOM 810 N N . LEU A 1 103 ? 5.434 1.161 6.852 1 98.31 103 LEU A N 1
ATOM 811 C CA . LEU A 1 103 ? 5.469 2.336 5.988 1 98.31 103 LEU A CA 1
ATOM 812 C C . LEU A 1 103 ? 4.316 2.311 4.988 1 98.31 103 LEU A C 1
ATOM 814 O O . LEU A 1 103 ? 3.688 3.34 4.734 1 98.31 103 LEU A O 1
ATOM 818 N N . LEU A 1 104 ? 4.105 1.141 4.445 1 98 104 LEU A N 1
ATOM 819 C CA . LEU A 1 104 ? 2.996 0.989 3.51 1 98 104 LEU A CA 1
ATOM 820 C C . LEU A 1 104 ? 1.667 1.299 4.191 1 98 104 LEU A C 1
ATOM 822 O O . LEU A 1 104 ? 0.825 2.002 3.627 1 98 104 LEU A O 1
ATOM 826 N N . TYR A 1 105 ? 1.487 0.836 5.355 1 98.19 105 TYR A N 1
ATOM 827 C CA . TYR A 1 105 ? 0.292 1.121 6.141 1 98.19 105 TYR A CA 1
ATOM 828 C C . TYR A 1 105 ? 0.159 2.615 6.41 1 98.19 105 TYR A C 1
ATOM 830 O O . TYR A 1 105 ? -0.929 3.182 6.277 1 98.19 105 TYR A O 1
ATOM 838 N N . PHE A 1 106 ? 1.332 3.158 6.785 1 97.81 106 PHE A N 1
ATOM 839 C CA . PHE A 1 106 ? 1.397 4.586 7.078 1 97.81 106 PHE A CA 1
ATOM 840 C C . PHE A 1 106 ? 0.84 5.402 5.918 1 97.81 106 PHE A C 1
ATOM 842 O O . PHE A 1 106 ? -0.068 6.215 6.102 1 97.81 106 PHE A O 1
ATOM 849 N N . GLY A 1 107 ? 1.308 5.133 4.758 1 97.06 107 GLY A N 1
ATOM 850 C CA . GLY A 1 107 ? 0.854 5.836 3.568 1 97.06 107 GLY A CA 1
ATOM 851 C C . GLY A 1 107 ? -0.588 5.531 3.209 1 97.06 107 GLY A C 1
ATOM 852 O O . GLY A 1 107 ? -1.324 6.414 2.768 1 97.06 107 GLY A O 1
ATOM 853 N N . HIS A 1 108 ? -0.946 4.352 3.436 1 96.88 108 HIS A N 1
ATOM 854 C CA . HIS A 1 108 ? -2.258 3.859 3.027 1 96.88 108 HIS A CA 1
ATOM 855 C C . HIS A 1 108 ? -3.355 4.398 3.939 1 96.88 108 HIS A C 1
ATOM 857 O O . HIS A 1 108 ? -4.383 4.883 3.461 1 96.88 108 HIS A O 1
ATOM 863 N N . MET A 1 109 ? -3.104 4.289 5.215 1 96.06 109 MET A N 1
ATOM 864 C CA . MET A 1 109 ? -4.117 4.668 6.195 1 96.06 109 MET A CA 1
ATOM 865 C C . MET A 1 109 ? -3.9 6.098 6.676 1 96.06 109 MET A C 1
ATOM 867 O O . MET A 1 109 ? -4.781 6.688 7.305 1 96.06 109 MET A O 1
ATOM 871 N N . LYS A 1 110 ? -2.746 6.645 6.398 1 95.12 110 LYS A N 1
ATOM 872 C CA . LYS A 1 110 ? -2.361 7.992 6.797 1 95.12 110 LYS A CA 1
ATOM 873 C C . LYS A 1 110 ? -2.346 8.133 8.312 1 95.12 110 LYS A C 1
ATOM 875 O O . LYS A 1 110 ? -2.781 9.156 8.852 1 95.12 110 LYS A O 1
ATOM 880 N N . THR A 1 111 ? -2.059 7.027 8.945 1 92 111 THR A N 1
ATOM 881 C CA . THR A 1 111 ? -1.836 6.988 10.383 1 92 111 THR A CA 1
ATOM 882 C C . THR A 1 111 ? -0.792 5.934 10.742 1 92 111 THR A C 1
ATOM 884 O O . THR A 1 111 ? -0.605 4.961 10 1 92 111 THR A O 1
ATOM 887 N N . HIS A 1 112 ? -0.124 6.184 11.844 1 89.06 112 HIS A N 1
ATOM 888 C CA . HIS A 1 112 ? 1.002 5.328 12.203 1 89.06 112 HIS A CA 1
ATOM 889 C C . HIS A 1 112 ? 0.539 4.109 12.992 1 89.06 112 HIS A C 1
ATOM 891 O O . HIS A 1 112 ? -0.466 4.172 13.703 1 89.06 112 HIS A O 1
ATOM 897 N N . LEU A 1 113 ? 1.292 3.037 12.859 1 89.88 113 LEU A N 1
ATOM 898 C CA . LEU A 1 113 ? 1.054 1.83 13.648 1 89.88 113 LEU A CA 1
ATOM 899 C C . LEU A 1 113 ? 1.653 1.962 15.039 1 89.88 113 LEU A C 1
ATOM 901 O O . LEU A 1 113 ? 0.976 1.709 16.031 1 89.88 113 LEU A O 1
ATOM 905 N N . HIS A 1 114 ? 2.895 2.273 15.062 1 91 114 HIS A N 1
ATOM 906 C CA . HIS A 1 114 ? 3.611 2.438 16.328 1 91 114 HIS A CA 1
ATOM 907 C C . HIS A 1 114 ? 4.113 3.869 16.484 1 91 114 HIS A C 1
ATOM 909 O O . HIS A 1 114 ? 3.486 4.672 17.188 1 91 114 HIS A O 1
ATOM 915 N N . SER A 1 115 ? 5.172 4.172 15.812 1 93.88 115 SER A N 1
ATOM 916 C CA . SER A 1 115 ? 5.758 5.508 15.836 1 93.88 115 SER A CA 1
ATOM 917 C C . SER A 1 115 ? 5.922 6.059 14.422 1 93.88 115 SER A C 1
ATOM 919 O O . SER A 1 115 ? 6.301 5.328 13.508 1 93.88 115 SER A O 1
ATOM 921 N N . PRO A 1 116 ? 5.648 7.324 14.375 1 97.5 116 PRO A N 1
ATOM 922 C CA . PRO A 1 116 ? 5.875 7.938 13.062 1 97.5 116 PRO A CA 1
ATOM 923 C C . PRO A 1 116 ? 7.355 8.172 12.773 1 97.5 116 PRO A C 1
ATOM 925 O O . PRO A 1 116 ? 7.719 8.547 11.656 1 97.5 116 PRO A O 1
ATOM 928 N N . PHE A 1 117 ? 8.203 7.895 13.703 1 98.19 117 PHE A N 1
ATOM 929 C CA . PHE A 1 117 ? 9.633 8.164 13.531 1 98.19 117 PHE A CA 1
ATOM 930 C C . PHE A 1 117 ? 10.438 6.867 13.586 1 98.19 117 PHE A C 1
ATOM 932 O O . PHE A 1 117 ? 10.461 6.195 14.617 1 98.19 117 PHE A O 1
ATOM 939 N N . PHE A 1 118 ? 11.062 6.605 12.5 1 97.88 118 PHE A N 1
ATOM 940 C CA . PHE A 1 118 ? 11.781 5.352 12.32 1 97.88 118 PHE A CA 1
ATOM 941 C C . PHE A 1 118 ? 13.266 5.527 12.641 1 97.88 118 PHE A C 1
ATOM 943 O O . PHE A 1 118 ? 13.914 6.438 12.125 1 97.88 118 PHE A O 1
ATOM 950 N N . TYR A 1 119 ? 13.758 4.594 13.406 1 97.56 119 TYR A N 1
ATOM 951 C CA . TYR A 1 119 ? 15.156 4.66 13.828 1 97.56 119 TYR A CA 1
ATOM 952 C C . TYR A 1 119 ? 16.094 4.602 12.625 1 97.56 119 TYR A C 1
ATOM 954 O O . TYR A 1 119 ? 17.031 5.387 12.531 1 97.56 119 TYR A O 1
ATOM 962 N N . LYS A 1 120 ? 15.844 3.719 11.672 1 98.19 120 LYS A N 1
ATOM 963 C CA . LYS A 1 120 ? 16.734 3.52 10.539 1 98.19 120 LYS A CA 1
ATOM 964 C C . LYS A 1 120 ? 16.641 4.68 9.555 1 98.19 120 LYS A C 1
ATOM 966 O O . LYS A 1 120 ? 17.625 5.027 8.898 1 98.19 120 LYS A O 1
ATOM 971 N N . LEU A 1 121 ? 15.5 5.262 9.453 1 98.56 121 LEU A N 1
ATOM 972 C CA . LEU A 1 121 ? 15.32 6.375 8.531 1 98.56 121 LEU A CA 1
ATOM 973 C C . LEU A 1 121 ? 15.836 7.676 9.141 1 98.56 121 LEU A C 1
ATOM 975 O O . LEU A 1 121 ? 16.266 8.578 8.414 1 98.56 121 LEU A O 1
ATOM 979 N N . GLN A 1 122 ? 15.734 7.746 10.445 1 98.31 122 GLN A N 1
ATOM 980 C CA . GLN A 1 122 ? 16.047 8.977 11.164 1 98.31 122 GLN A CA 1
ATOM 981 C C . GLN A 1 122 ? 15.25 10.156 10.617 1 98.31 122 GLN A C 1
ATOM 983 O O . GLN A 1 122 ? 15.805 11.234 10.391 1 98.31 122 GLN A O 1
ATOM 988 N N . ASN A 1 123 ? 14.039 9.867 10.312 1 98.56 123 ASN A N 1
ATOM 989 C CA . ASN A 1 123 ? 13.195 10.891 9.695 1 98.56 123 ASN A CA 1
ATOM 990 C C . ASN A 1 123 ? 12.789 11.961 10.703 1 98.56 123 ASN A C 1
ATOM 992 O O . ASN A 1 123 ? 12.578 11.656 11.883 1 98.56 123 ASN A O 1
ATOM 996 N N . ASN A 1 124 ? 12.602 13.211 10.188 1 98.19 124 ASN A N 1
ATOM 997 C CA . ASN A 1 124 ? 12.148 14.344 10.984 1 98.19 124 ASN A CA 1
ATOM 998 C C . ASN A 1 124 ? 10.688 14.68 10.695 1 98.19 124 ASN A C 1
ATOM 1000 O O . ASN A 1 124 ? 10.016 15.305 11.516 1 98.19 124 ASN A O 1
ATOM 1004 N N . PHE A 1 125 ? 10.266 14.227 9.531 1 98.31 125 PHE A N 1
ATOM 1005 C CA . PHE A 1 125 ? 8.945 14.633 9.094 1 98.31 125 PHE A CA 1
ATOM 1006 C C . PHE A 1 125 ? 8.219 13.484 8.406 1 98.31 125 PHE A C 1
ATOM 1008 O O . PHE A 1 125 ? 8.844 12.664 7.73 1 98.31 125 PHE A O 1
ATOM 1015 N N . VAL A 1 126 ? 6.98 13.453 8.602 1 98.44 126 VAL A N 1
ATOM 1016 C CA . VAL A 1 126 ? 6.043 12.742 7.738 1 98.44 126 VAL A CA 1
ATOM 1017 C C . VAL A 1 126 ? 4.941 13.695 7.281 1 98.44 126 VAL A C 1
ATOM 1019 O O . VAL A 1 126 ? 4.348 14.406 8.094 1 98.44 126 VAL A O 1
ATOM 1022 N N . TYR A 1 127 ? 4.672 13.742 6.016 1 97.06 127 TYR A N 1
ATOM 1023 C CA . TYR A 1 127 ? 3.73 14.695 5.441 1 97.06 127 TYR A CA 1
ATOM 1024 C C . TYR A 1 127 ? 2.576 13.977 4.754 1 97.06 127 TYR A C 1
ATOM 1026 O O . TYR A 1 127 ? 2.793 13.164 3.857 1 97.06 127 TYR A O 1
ATOM 1034 N N . PHE A 1 128 ? 1.35 14.289 5.176 1 96.31 128 PHE A N 1
ATOM 1035 C CA . PHE A 1 128 ? 0.153 13.758 4.535 1 96.31 128 PHE A CA 1
ATOM 1036 C C . PHE A 1 128 ? -0.757 14.883 4.066 1 96.31 128 PHE A C 1
ATOM 1038 O O . PHE A 1 128 ? -1.21 15.703 4.875 1 96.31 128 PHE A O 1
ATOM 1045 N N . ASP A 1 129 ? -1.037 14.883 2.82 1 92.5 129 ASP A N 1
ATOM 1046 C CA . ASP A 1 129 ? -2.098 15.711 2.258 1 92.5 129 ASP A CA 1
ATOM 1047 C C . ASP A 1 129 ? -3.457 15.031 2.393 1 92.5 129 ASP A C 1
ATOM 1049 O O . ASP A 1 129 ? -3.682 13.961 1.824 1 92.5 129 ASP A O 1
ATOM 1053 N N . LEU A 1 130 ? -4.43 15.578 3.139 1 90.5 130 LEU A N 1
ATOM 1054 C CA . LEU A 1 130 ? -5.723 14.969 3.418 1 90.5 130 LEU A CA 1
ATOM 1055 C C . LEU A 1 130 ? -6.816 15.594 2.561 1 90.5 130 LEU A C 1
ATOM 1057 O O . LEU A 1 130 ? -8.008 15.422 2.842 1 90.5 130 LEU A O 1
ATOM 1061 N N . ASN A 1 131 ? -6.523 16.312 1.528 1 83.06 131 ASN A N 1
ATOM 1062 C CA . ASN A 1 131 ? -7.445 17 0.62 1 83.06 131 ASN A CA 1
ATOM 1063 C C . ASN A 1 131 ? -8.094 18.203 1.279 1 83.06 131 ASN A C 1
ATOM 1065 O O . ASN A 1 131 ? -7.98 18.391 2.492 1 83.06 131 ASN A O 1
ATOM 1069 N N . ASP A 1 132 ? -8.719 19.078 0.511 1 83.56 132 ASP A N 1
ATOM 1070 C CA . ASP A 1 132 ? -9.414 20.281 0.944 1 83.56 132 ASP A CA 1
ATOM 1071 C C . ASP A 1 132 ? -8.5 21.172 1.784 1 83.56 132 ASP A C 1
ATOM 1073 O O . ASP A 1 132 ? -8.914 21.703 2.824 1 83.56 132 ASP A O 1
ATOM 1077 N N . GLN A 1 133 ? -7.242 21.172 1.455 1 84.88 133 GLN A N 1
ATOM 1078 C CA . GLN A 1 133 ? -6.223 22.031 2.055 1 84.88 133 GLN A CA 1
ATOM 1079 C C . GLN A 1 133 ? -5.898 21.578 3.477 1 84.88 133 GLN A C 1
ATOM 1081 O O . GLN A 1 133 ? -5.273 22.328 4.238 1 84.88 133 GLN A O 1
ATOM 1086 N N . LEU A 1 134 ? -6.457 20.438 3.82 1 91.69 134 LEU A N 1
ATOM 1087 C CA . LEU A 1 134 ? -6.152 19.844 5.113 1 91.69 134 LEU A CA 1
ATOM 1088 C C . LEU A 1 134 ? -4.895 18.984 5.035 1 91.69 134 LEU A C 1
ATOM 1090 O O . LEU A 1 134 ? -4.742 18.188 4.105 1 91.69 134 LEU A O 1
ATOM 1094 N N . ASN A 1 135 ? -3.953 19.219 5.922 1 93.81 135 ASN A N 1
ATOM 1095 C CA . ASN A 1 135 ? -2.732 18.406 5.957 1 93.81 135 ASN A CA 1
ATOM 1096 C C . ASN A 1 135 ? -2.396 17.969 7.375 1 93.81 135 ASN A C 1
ATOM 1098 O O . ASN A 1 135 ? -2.719 18.656 8.344 1 93.81 135 ASN A O 1
ATOM 1102 N N . ARG A 1 136 ? -1.817 16.875 7.453 1 96.69 136 ARG A N 1
ATOM 1103 C CA . ARG A 1 136 ? -1.244 16.375 8.695 1 96.69 136 ARG A CA 1
ATOM 1104 C C . ARG A 1 136 ? 0.258 16.141 8.555 1 96.69 136 ARG A C 1
ATOM 1106 O O . ARG A 1 136 ? 0.704 15.43 7.656 1 96.69 136 ARG A O 1
ATOM 1113 N N . ILE A 1 137 ? 0.969 16.766 9.422 1 97.75 137 ILE A N 1
ATOM 1114 C CA . ILE A 1 137 ? 2.418 16.594 9.398 1 97.75 137 ILE A CA 1
ATOM 1115 C C . ILE A 1 137 ? 2.902 16.125 10.766 1 97.75 137 ILE A C 1
ATOM 1117 O O . ILE A 1 137 ? 2.48 16.656 11.797 1 97.75 137 ILE A O 1
ATOM 1121 N N . TYR A 1 138 ? 3.65 15.07 10.789 1 98.38 138 TYR A N 1
ATOM 1122 C CA . TYR A 1 138 ? 4.387 14.656 11.977 1 98.38 138 TYR A CA 1
ATOM 1123 C C . TYR A 1 138 ? 5.738 15.359 12.055 1 98.38 138 TYR A C 1
ATOM 1125 O O . TYR A 1 138 ? 6.488 15.383 11.07 1 98.38 138 TYR A O 1
ATOM 1133 N N . TYR A 1 139 ? 5.977 15.961 13.195 1 98.31 139 TYR A N 1
ATOM 1134 C CA . TYR A 1 139 ? 7.238 16.656 13.43 1 98.31 139 TYR A CA 1
ATOM 1135 C C . TYR A 1 139 ? 8.039 15.977 14.539 1 98.31 139 TYR A C 1
ATOM 1137 O O . TYR A 1 139 ? 7.582 15.898 15.68 1 98.31 139 TYR A O 1
ATOM 1145 N N . ARG A 1 140 ? 9.234 15.484 14.195 1 97.56 140 ARG A N 1
ATOM 1146 C CA . ARG A 1 140 ? 10.078 14.984 15.266 1 97.56 140 ARG A CA 1
ATOM 1147 C C . ARG A 1 140 ? 10.32 16.062 16.328 1 97.56 140 ARG A C 1
ATOM 1149 O O . ARG A 1 140 ? 10.312 15.766 17.516 1 97.56 140 ARG A O 1
ATOM 1156 N N . TYR A 1 141 ? 10.484 17.266 15.82 1 96.88 141 TYR A N 1
ATOM 1157 C CA . TYR A 1 141 ? 10.617 18.453 16.672 1 96.88 141 TYR A CA 1
ATOM 1158 C C . TYR A 1 141 ? 9.5 19.453 16.391 1 96.88 141 TYR A C 1
ATOM 1160 O O . TYR A 1 141 ? 9.508 20.125 15.359 1 96.88 141 TYR A O 1
ATOM 1168 N N . LEU A 1 142 ? 8.688 19.688 17.391 1 97.38 142 LEU A N 1
ATOM 1169 C CA . LEU A 1 142 ? 7.52 20.547 17.219 1 97.38 142 LEU A CA 1
ATOM 1170 C C . LEU A 1 142 ? 7.934 21.984 16.953 1 97.38 142 LEU A C 1
ATOM 1172 O O . LEU A 1 142 ? 7.164 22.766 16.391 1 97.38 142 LEU A O 1
ATOM 1176 N N . ASP A 1 143 ? 9.133 22.328 17.281 1 97.06 143 ASP A N 1
ATOM 1177 C CA . ASP A 1 143 ? 9.625 23.672 17.047 1 97.06 143 ASP A CA 1
ATOM 1178 C C . ASP A 1 143 ? 9.578 24.031 15.562 1 97.06 143 ASP A C 1
ATOM 1180 O O . ASP A 1 143 ? 9.391 25.188 15.203 1 97.06 143 ASP A O 1
ATOM 1184 N N . GLU A 1 144 ? 9.789 23.047 14.734 1 97.69 144 GLU A N 1
ATOM 1185 C CA . GLU A 1 144 ? 9.688 23.266 13.289 1 97.69 144 GLU A CA 1
ATOM 1186 C C . GLU A 1 144 ? 8.305 23.797 12.914 1 97.69 144 GLU A C 1
ATOM 1188 O O . GLU A 1 144 ? 8.195 24.734 12.125 1 97.69 144 GLU A O 1
ATOM 1193 N N . PHE A 1 145 ? 7.309 23.25 13.508 1 98.19 145 PHE A N 1
ATOM 1194 C CA . PHE A 1 145 ? 5.953 23.703 13.227 1 98.19 145 PHE A CA 1
ATOM 1195 C C . PHE A 1 145 ? 5.773 25.156 13.656 1 98.19 145 PHE A C 1
ATOM 1197 O O . PHE A 1 145 ? 5.223 25.969 12.906 1 98.19 145 PHE A O 1
ATOM 1204 N N . TYR A 1 146 ? 6.203 25.406 14.852 1 98.06 146 TYR A N 1
ATOM 1205 C CA . TYR A 1 146 ? 6.008 26.766 15.367 1 98.06 146 TYR A CA 1
ATOM 1206 C C . TYR A 1 146 ? 6.66 27.797 14.461 1 98.06 146 TYR A C 1
ATOM 1208 O O . TYR A 1 146 ? 6.121 28.891 14.266 1 98.06 146 TYR A O 1
ATOM 1216 N N . ARG A 1 147 ? 7.77 27.453 13.93 1 97.62 147 ARG A N 1
ATOM 1217 C CA . ARG A 1 147 ? 8.445 28.391 13.031 1 97.62 147 ARG A CA 1
ATOM 1218 C C . ARG A 1 147 ? 7.641 28.594 11.75 1 97.62 147 ARG A C 1
ATOM 1220 O O . ARG A 1 147 ? 7.488 29.719 11.273 1 97.62 147 ARG A O 1
ATOM 1227 N N . ILE A 1 148 ? 7.172 27.484 11.195 1 97.62 148 ILE A N 1
ATOM 1228 C CA . ILE A 1 148 ? 6.348 27.562 9.992 1 97.62 148 ILE A CA 1
ATOM 1229 C C . ILE A 1 148 ? 5.105 28.406 10.266 1 97.62 148 ILE A C 1
ATOM 1231 O O . ILE A 1 148 ? 4.766 29.297 9.477 1 97.62 148 ILE A O 1
ATOM 1235 N N . PHE A 1 149 ? 4.508 28.141 11.375 1 98.19 149 PHE A N 1
ATOM 1236 C CA . PHE A 1 149 ? 3.273 28.828 11.742 1 98.19 149 PHE A CA 1
ATOM 1237 C C . PHE A 1 149 ? 3.525 30.312 11.977 1 98.19 149 PHE A C 1
ATOM 1239 O O . PHE A 1 149 ? 2.734 31.156 11.555 1 98.19 149 PHE A O 1
ATOM 1246 N N . ALA A 1 150 ? 4.582 30.609 12.641 1 97.56 150 ALA A N 1
ATOM 1247 C CA . ALA A 1 150 ? 4.961 32 12.867 1 97.56 150 ALA A CA 1
ATOM 1248 C C . ALA A 1 150 ? 5.102 32.75 11.547 1 97.56 150 ALA A C 1
ATOM 1250 O O . ALA A 1 150 ? 4.578 33.875 11.398 1 97.56 150 ALA A O 1
ATOM 1251 N N . SER A 1 151 ? 5.785 32.156 10.656 1 96.62 151 SER A N 1
ATOM 1252 C CA . SER A 1 151 ? 5.98 32.75 9.344 1 96.62 151 SER A CA 1
ATOM 1253 C C . SER A 1 151 ? 4.648 32.969 8.625 1 96.62 151 SER A C 1
ATOM 1255 O O . SER A 1 151 ? 4.414 34 8.023 1 96.62 151 SER A O 1
ATOM 1257 N N . LYS A 1 152 ? 3.771 32 8.688 1 96.5 152 LYS A N 1
ATOM 1258 C CA . LYS A 1 152 ? 2.473 32.094 8.023 1 96.5 152 LYS A CA 1
ATOM 1259 C C . LYS A 1 152 ? 1.619 33.219 8.617 1 96.5 152 LYS A C 1
ATOM 1261 O O . LYS A 1 152 ? 1.042 34 7.879 1 96.5 152 LYS A O 1
ATOM 1266 N N . LEU A 1 153 ? 1.542 33.25 9.906 1 96.44 153 LEU A N 1
ATOM 1267 C CA . LEU A 1 153 ? 0.762 34.281 10.586 1 96.44 153 LEU A CA 1
ATOM 1268 C C . LEU A 1 153 ? 1.247 35.688 10.188 1 96.44 153 LEU A C 1
ATOM 1270 O O . LEU A 1 153 ? 0.44 36.562 9.883 1 96.44 153 LEU A O 1
ATOM 1274 N N . SER A 1 154 ? 2.512 35.812 10.203 1 93.31 154 SER A N 1
ATOM 1275 C CA . SER A 1 154 ? 3.102 37.094 9.844 1 93.31 154 SER A CA 1
ATOM 1276 C C . SER A 1 154 ? 2.795 37.469 8.398 1 93.31 154 SER A C 1
ATOM 1278 O O . SER A 1 154 ? 2.508 38.625 8.094 1 93.31 154 SER A O 1
ATOM 1280 N N . SER A 1 155 ? 2.916 36.469 7.562 1 93.69 155 SER A N 1
ATOM 1281 C CA . SER A 1 155 ? 2.631 36.719 6.148 1 93.69 155 SER A CA 1
ATOM 1282 C C . SER A 1 155 ? 1.181 37.125 5.938 1 93.69 155 SER A C 1
ATOM 1284 O O . SER A 1 155 ? 0.907 38.094 5.219 1 93.69 155 SER A O 1
ATOM 1286 N N . ILE A 1 156 ? 0.253 36.469 6.527 1 94.31 156 ILE A N 1
ATOM 1287 C CA . ILE A 1 156 ? -1.163 36.781 6.406 1 94.31 156 ILE A CA 1
ATOM 1288 C C . ILE A 1 156 ? -1.412 38.219 6.918 1 94.31 156 ILE A C 1
ATOM 1290 O O . ILE A 1 156 ? -2.082 39 6.258 1 94.31 156 ILE A O 1
ATOM 1294 N N . LEU A 1 157 ? -0.872 38.5 8.055 1 93.5 157 LEU A N 1
ATOM 1295 C CA . LEU A 1 157 ? -1.094 39.812 8.664 1 93.5 157 LEU A CA 1
ATOM 1296 C C . LEU A 1 157 ? -0.504 40.938 7.805 1 93.5 157 LEU A C 1
ATOM 1298 O O . LEU A 1 157 ? -1.11 42 7.66 1 93.5 157 LEU A O 1
ATOM 1302 N N . SER A 1 158 ? 0.71 40.656 7.316 1 91.88 158 SER A N 1
ATOM 1303 C CA . SER A 1 158 ? 1.331 41.625 6.43 1 91.88 158 SER A CA 1
ATOM 1304 C C . SER A 1 158 ? 0.424 41.969 5.25 1 91.88 158 SER A C 1
ATOM 1306 O O . SER A 1 158 ? 0.252 43.125 4.898 1 91.88 158 SER A O 1
ATOM 1308 N N . ASP A 1 159 ? -0.148 40.969 4.691 1 91 159 ASP A N 1
ATOM 1309 C CA . ASP A 1 159 ? -1.059 41.156 3.568 1 91 159 ASP A CA 1
ATOM 1310 C C . ASP A 1 159 ? -2.301 41.938 3.996 1 91 159 ASP A C 1
ATOM 1312 O O . ASP A 1 159 ? -2.758 42.844 3.279 1 91 159 ASP A O 1
ATOM 1316 N N . LYS A 1 160 ? -2.822 41.688 5.125 1 89.75 160 LYS A N 1
ATOM 1317 C 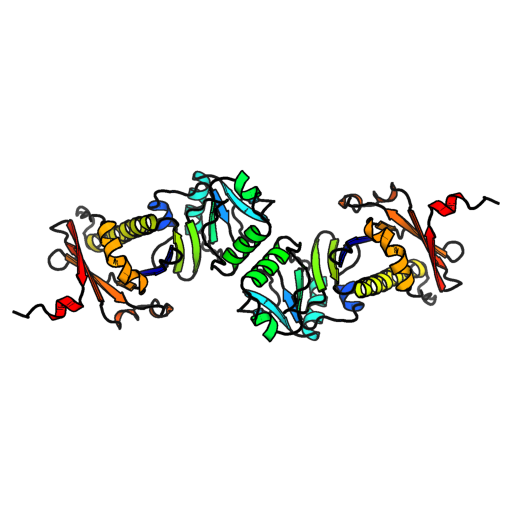CA . LYS A 1 160 ? -4.047 42.281 5.625 1 89.75 160 LYS A CA 1
ATOM 1318 C C . LYS A 1 160 ? -3.822 43.781 5.949 1 89.75 160 LYS A C 1
ATOM 1320 O O . LYS A 1 160 ? -4.691 44.594 5.695 1 89.75 160 LYS A O 1
ATOM 1325 N N . ILE A 1 161 ? -2.721 44.062 6.457 1 87.25 161 ILE A N 1
ATOM 1326 C CA . ILE A 1 161 ? -2.438 45.406 6.934 1 87.25 161 ILE A CA 1
ATOM 1327 C C . ILE A 1 161 ? -2.047 46.281 5.754 1 87.25 161 ILE A C 1
ATOM 1329 O O . ILE A 1 161 ? -2.355 47.5 5.742 1 87.25 161 ILE A O 1
ATOM 1333 N N . ASN A 1 162 ? -1.436 45.688 4.738 1 85.62 162 ASN A N 1
ATOM 1334 C CA . ASN A 1 162 ? -0.904 46.5 3.645 1 85.62 162 ASN A CA 1
ATOM 1335 C C . ASN A 1 162 ? -1.83 46.469 2.432 1 85.62 162 ASN A C 1
ATOM 1337 O O . ASN A 1 162 ? -1.532 47.094 1.405 1 85.62 162 ASN A O 1
ATOM 1341 N N . VAL A 1 163 ? -2.916 45.688 2.389 1 74.19 163 VAL A N 1
ATOM 1342 C CA . VAL A 1 163 ? -3.824 45.594 1.251 1 74.19 163 VAL A CA 1
ATOM 1343 C C . VAL A 1 163 ? -4.34 46.969 0.886 1 74.19 163 VAL A C 1
ATOM 1345 O O . VAL A 1 163 ? -4.402 47.344 -0.294 1 74.19 163 VAL A O 1
ATOM 1348 N N . LYS A 1 164 ? -4.973 47.812 1.791 1 63.81 164 LYS A N 1
ATOM 1349 C CA . LYS A 1 164 ? -5.645 49.062 1.437 1 63.81 164 LYS A CA 1
ATOM 1350 C C . LYS A 1 164 ? -4.641 50.188 1.234 1 63.81 164 LYS A C 1
ATOM 1352 O O . LYS A 1 164 ? -5.027 51.344 1.018 1 63.81 164 LYS A O 1
ATOM 1357 N N . LYS A 1 165 ? -3.439 49.719 1.27 1 61.66 165 LYS A N 1
ATOM 1358 C CA . LYS A 1 165 ? -2.494 50.844 1.12 1 61.66 165 LYS A CA 1
ATOM 1359 C C . LYS A 1 165 ? -2.252 51.156 -0.352 1 61.66 165 LYS A C 1
ATOM 1361 O O . LYS A 1 165 ? -2.25 50.25 -1.196 1 61.66 165 LYS A O 1
ATOM 1366 N N . SER A 1 166 ? -2.541 52.312 -0.726 1 58.78 166 SER A N 1
ATOM 1367 C CA . SER A 1 166 ? -2.264 52.875 -2.049 1 58.78 166 SER A CA 1
ATOM 1368 C C . SER A 1 166 ? -0.866 52.5 -2.523 1 58.78 166 SER A C 1
ATOM 1370 O O . SER A 1 166 ? 0.025 52.25 -1.71 1 58.78 166 SER A O 1
ATOM 1372 N N . PHE A 1 167 ? -0.69 52.094 -3.789 1 59.31 167 PHE A N 1
ATOM 1373 C CA . PHE A 1 167 ? 0.539 51.75 -4.488 1 59.31 167 PHE A CA 1
ATOM 1374 C C . PHE A 1 167 ? 1.692 52.625 -4.039 1 59.31 167 PHE A C 1
ATOM 1376 O O . PHE A 1 167 ? 2.857 52.25 -4.125 1 59.31 167 PHE A O 1
ATOM 1383 N N . PHE A 1 168 ? 1.461 53.875 -3.604 1 61.47 168 PHE A N 1
ATOM 1384 C CA . PHE A 1 168 ? 2.525 54.844 -3.381 1 61.47 168 PHE A CA 1
ATOM 1385 C C . PHE A 1 168 ? 3.02 54.781 -1.94 1 61.47 168 PHE A C 1
ATOM 1387 O O . PHE A 1 168 ? 4.027 55.406 -1.599 1 61.47 168 PHE A O 1
ATOM 1394 N N . LYS A 1 169 ? 2.289 54.094 -1.075 1 66.56 169 LYS A N 1
ATOM 1395 C CA . LYS A 1 169 ? 2.686 54.094 0.33 1 66.56 169 LYS A CA 1
ATOM 1396 C C . LYS A 1 169 ? 3.584 52.906 0.668 1 66.56 169 LYS A C 1
ATOM 1398 O O . LYS A 1 169 ? 3.434 51.844 0.098 1 66.56 169 LYS A O 1
ATOM 1403 N N . LYS A 1 170 ? 4.621 53.094 1.414 1 77.75 170 LYS A N 1
ATOM 1404 C CA . LYS A 1 170 ? 5.594 52.125 1.864 1 77.75 170 LYS A CA 1
ATOM 1405 C C . LYS A 1 170 ? 4.918 51 2.678 1 77.75 170 LYS A C 1
ATOM 1407 O O . LYS A 1 170 ? 4.008 51.281 3.465 1 77.75 170 LYS A O 1
ATOM 1412 N N . GLU A 1 171 ? 5.266 49.781 2.436 1 78.75 171 GLU A N 1
ATOM 1413 C CA . GLU A 1 171 ? 4.734 48.625 3.156 1 78.75 171 GLU A CA 1
ATOM 1414 C C . GLU A 1 171 ? 5.059 48.688 4.645 1 78.75 171 GLU A C 1
ATOM 1416 O O . GLU A 1 171 ? 6.156 49.094 5.027 1 78.75 171 GLU A O 1
ATOM 1421 N N . THR A 1 172 ? 4.094 48.594 5.496 1 82 172 THR A N 1
ATOM 1422 C CA . THR A 1 172 ? 4.289 48.5 6.938 1 82 172 THR A CA 1
ATOM 1423 C C . THR A 1 172 ? 4.828 47.125 7.316 1 82 172 THR A C 1
ATOM 1425 O O . THR A 1 172 ? 4.195 46.094 7.023 1 82 172 THR A O 1
ATOM 1428 N N . PRO A 1 173 ? 6.02 47.062 7.863 1 87.12 173 PRO A N 1
ATOM 1429 C CA . PRO A 1 173 ? 6.559 45.75 8.25 1 87.12 173 PRO A CA 1
ATOM 1430 C C . PRO A 1 173 ? 5.805 45.125 9.422 1 87.12 173 PRO A C 1
ATOM 1432 O O . PRO A 1 173 ? 5.34 45.844 10.312 1 87.12 173 PRO A O 1
ATOM 1435 N N . VAL A 1 174 ? 5.621 43.875 9.414 1 92.75 174 VAL A N 1
ATOM 1436 C CA . VAL A 1 174 ? 5.016 43.125 10.508 1 92.75 174 VAL A CA 1
ATOM 1437 C C . VAL A 1 174 ? 6.066 42.219 11.172 1 92.75 174 VAL A C 1
ATOM 1439 O O . VAL A 1 174 ? 6.766 41.469 10.5 1 92.75 174 VAL A O 1
ATOM 1442 N N . GLU A 1 175 ? 6.23 42.406 12.492 1 94.81 175 GLU A N 1
ATOM 1443 C CA . GLU A 1 175 ? 7.164 41.562 13.25 1 94.81 175 GLU A CA 1
ATOM 1444 C C . GLU A 1 175 ? 6.656 40.125 13.344 1 94.81 175 GLU A C 1
ATOM 1446 O O . GLU A 1 175 ? 5.473 39.906 13.602 1 94.81 175 GLU A O 1
ATOM 1451 N N . LYS A 1 176 ? 7.59 39.219 13.172 1 95.5 176 LYS A N 1
ATOM 1452 C CA . LYS A 1 176 ? 7.234 37.812 13.281 1 95.5 176 LYS A CA 1
ATOM 1453 C C . LYS A 1 176 ? 6.836 37.438 14.711 1 95.5 176 LYS A C 1
ATOM 1455 O O . LYS A 1 176 ? 7.473 37.875 15.672 1 95.5 176 LYS A O 1
ATOM 1460 N N . ILE A 1 177 ? 5.785 36.75 14.812 1 96.81 177 ILE A N 1
ATOM 1461 C CA . ILE A 1 177 ? 5.406 36.25 16.141 1 96.81 177 ILE A CA 1
ATOM 1462 C C . ILE A 1 177 ? 6.496 35.344 16.672 1 96.81 177 ILE A C 1
ATOM 1464 O O . ILE A 1 177 ? 7.074 34.562 15.93 1 96.81 177 ILE A O 1
ATOM 1468 N N . SER A 1 178 ? 6.777 35.375 17.969 1 96 178 SER A N 1
ATOM 1469 C CA . SER A 1 178 ? 7.828 34.562 18.547 1 96 178 SER A CA 1
ATOM 1470 C C . SER A 1 178 ? 7.367 33.125 18.719 1 96 178 SER A C 1
ATOM 1472 O O . SER A 1 178 ? 6.199 32.875 19.016 1 96 178 SER A O 1
ATOM 1474 N N . VAL A 1 179 ? 8.273 32.219 18.625 1 96 179 VAL A N 1
ATOM 1475 C CA . VAL A 1 179 ? 8.016 30.812 18.844 1 96 179 VAL A CA 1
ATOM 1476 C C . VAL A 1 179 ? 7.547 30.594 20.281 1 96 179 VAL A C 1
ATOM 1478 O O . VAL A 1 179 ? 6.664 29.766 20.547 1 96 179 VAL A O 1
ATOM 1481 N N . GLU A 1 180 ? 8.109 31.328 21.172 1 96.69 180 GLU A N 1
ATOM 1482 C CA . GLU A 1 180 ? 7.758 31.219 22.594 1 96.69 180 GLU A CA 1
ATOM 1483 C C . GLU A 1 180 ? 6.281 31.531 22.812 1 96.69 180 GLU A C 1
ATOM 1485 O O . GLU A 1 180 ? 5.609 30.828 23.578 1 96.69 180 GLU A O 1
ATOM 1490 N N . LEU A 1 181 ? 5.816 32.594 22.156 1 96.94 181 LEU A N 1
ATOM 1491 C CA . LEU A 1 181 ? 4.406 32.938 22.297 1 96.94 181 LEU A CA 1
ATOM 1492 C C . LEU A 1 181 ? 3.521 31.812 21.734 1 96.94 181 LEU A C 1
ATOM 1494 O O . LEU A 1 181 ? 2.488 31.484 22.312 1 96.94 181 LEU A O 1
ATOM 1498 N N . LEU A 1 182 ? 3.906 31.234 20.656 1 97.69 182 LEU A N 1
ATOM 1499 C CA . LEU A 1 182 ? 3.146 30.141 20.047 1 97.69 182 LEU A CA 1
ATOM 1500 C C . LEU A 1 182 ? 3.146 28.906 20.969 1 97.69 182 LEU A C 1
ATOM 1502 O O . LEU A 1 182 ? 2.129 28.234 21.094 1 97.69 182 LEU A O 1
ATOM 1506 N N . LYS A 1 183 ? 4.281 28.688 21.594 1 97 183 LYS A N 1
ATOM 1507 C CA . LYS A 1 183 ? 4.379 27.562 22.531 1 97 183 LYS A CA 1
ATOM 1508 C C . LYS A 1 183 ? 3.414 27.75 23.703 1 97 183 LYS A C 1
ATOM 1510 O O . LYS A 1 183 ? 2.865 26.781 24.219 1 97 183 LYS A O 1
ATOM 1515 N N . GLU A 1 184 ? 3.199 28.969 24.016 1 95.44 184 GLU A N 1
ATOM 1516 C CA . GLU A 1 184 ? 2.254 29.266 25.094 1 95.44 184 GLU A CA 1
ATOM 1517 C C . GLU A 1 184 ? 0.831 28.875 24.688 1 95.44 184 GLU A C 1
ATOM 1519 O O . GLU A 1 184 ? -0.014 28.641 25.562 1 95.44 184 GLU A O 1
ATOM 1524 N N . MET A 1 185 ? 0.583 28.766 23.453 1 96.06 185 MET A N 1
ATOM 1525 C CA . MET A 1 185 ? -0.757 28.469 22.969 1 96.06 185 MET A CA 1
ATOM 1526 C C . MET A 1 185 ? -0.908 26.969 22.688 1 96.06 185 MET A C 1
ATOM 1528 O O . MET A 1 185 ? -1.911 26.547 22.109 1 96.06 185 MET A O 1
ATOM 1532 N N . ARG A 1 186 ? 0.062 26.203 23.062 1 96.44 186 ARG A N 1
ATOM 1533 C CA . ARG A 1 186 ? 0.075 24.781 22.75 1 96.44 186 ARG A CA 1
ATOM 1534 C C . ARG A 1 186 ? -1.186 24.094 23.266 1 96.44 186 ARG A C 1
ATOM 1536 O O . ARG A 1 186 ? -1.807 23.297 22.562 1 96.44 186 ARG A O 1
ATOM 1543 N N . ASN A 1 187 ? -1.583 24.438 24.5 1 95.19 187 ASN A N 1
ATOM 1544 C CA . ASN A 1 187 ? -2.77 23.828 25.094 1 95.19 187 ASN A CA 1
ATOM 1545 C C . ASN A 1 187 ? -4.023 24.141 24.281 1 95.19 187 ASN A C 1
ATOM 1547 O O . ASN A 1 187 ? -4.895 23.297 24.109 1 95.19 187 ASN A O 1
ATOM 1551 N N . LEU A 1 188 ? -4.102 25.359 23.797 1 94.56 188 LEU A N 1
ATOM 1552 C CA . LEU A 1 188 ? -5.227 25.734 22.938 1 94.56 188 LEU A CA 1
ATOM 1553 C C . LEU A 1 188 ? -5.211 24.938 21.641 1 94.56 188 LEU A C 1
ATOM 1555 O O . LEU A 1 188 ? -6.246 24.422 21.219 1 94.56 188 LEU A O 1
ATOM 1559 N N . MET A 1 189 ? -4.016 24.812 21.141 1 96.31 189 MET A N 1
ATOM 1560 C CA . MET A 1 189 ? -3.885 24.141 19.844 1 96.31 189 MET A CA 1
ATOM 1561 C C . MET A 1 189 ? -4.172 22.656 19.984 1 96.31 189 MET A C 1
ATOM 1563 O O . MET A 1 189 ? -4.602 22 19.031 1 96.31 189 MET A O 1
ATOM 1567 N N . GLN A 1 190 ? -3.973 22.078 21.125 1 96.31 190 GLN A N 1
ATOM 1568 C CA . GLN A 1 190 ? -4.309 20.688 21.375 1 96.31 190 GLN A CA 1
ATOM 1569 C C . GLN A 1 190 ? -5.82 20.453 21.312 1 96.31 190 GLN A C 1
ATOM 1571 O O . GLN A 1 190 ? -6.277 19.359 21.016 1 96.31 190 GLN A O 1
ATOM 1576 N N . GLU A 1 191 ? -6.594 21.531 21.516 1 93.38 191 GLU A N 1
ATOM 1577 C CA . GLU A 1 191 ? -8.047 21.438 21.484 1 93.38 191 GLU A CA 1
ATOM 1578 C C . GLU A 1 191 ? -8.578 21.594 20.062 1 93.38 191 GLU A C 1
ATOM 1580 O O . GLU A 1 191 ? -9.742 21.266 19.781 1 93.38 191 GLU A O 1
ATOM 1585 N N . GLY A 1 192 ? -7.707 21.969 19.172 1 95.56 192 GLY A N 1
ATOM 1586 C CA . GLY A 1 192 ? -8.164 22.297 17.844 1 95.56 192 GLY A CA 1
ATOM 1587 C C . GLY A 1 192 ? -8.805 23.672 17.75 1 95.56 192 GLY A C 1
ATOM 1588 O O . GLY A 1 192 ? -9.953 23.844 18.156 1 95.56 192 GLY A O 1
ATOM 1589 N N . ILE A 1 193 ? -8.078 24.594 17.125 1 95.25 193 ILE A N 1
ATOM 1590 C CA . ILE A 1 193 ? -8.547 25.984 17.156 1 95.25 193 ILE A CA 1
ATOM 1591 C C . ILE A 1 193 ? -8.398 26.594 15.766 1 95.25 193 ILE A C 1
ATOM 1593 O O . ILE A 1 193 ? -7.617 26.125 14.945 1 95.25 193 ILE A O 1
ATOM 1597 N N . ILE A 1 194 ? -9.18 27.625 15.531 1 95.31 194 ILE A N 1
ATOM 1598 C CA . ILE A 1 194 ? -9.164 28.375 14.273 1 95.31 194 ILE A CA 1
ATOM 1599 C C . ILE A 1 194 ? -8.781 29.828 14.547 1 95.31 194 ILE A C 1
ATOM 1601 O O . ILE A 1 194 ? -9.344 30.469 15.445 1 95.31 194 ILE A O 1
ATOM 1605 N N . PHE A 1 195 ? -7.805 30.312 13.867 1 95.81 195 PHE A N 1
ATOM 1606 C CA . PHE A 1 195 ? -7.465 31.734 13.828 1 95.81 195 PHE A CA 1
ATOM 1607 C C . PHE A 1 195 ? -8.234 32.438 12.719 1 95.81 195 PHE A C 1
ATOM 1609 O O . PHE A 1 195 ? -8.117 32.094 11.547 1 95.81 195 PHE A O 1
ATOM 1616 N N . SER A 1 196 ? -9.008 33.406 13.07 1 95.06 196 SER A N 1
ATOM 1617 C CA . SER A 1 196 ? -9.844 34.094 12.086 1 95.06 196 SER A CA 1
ATOM 1618 C C . SER A 1 196 ? -9.273 35.438 11.727 1 95.06 196 SER A C 1
ATOM 1620 O O . SER A 1 196 ? -9.039 36.281 12.609 1 95.06 196 SER A O 1
ATOM 1622 N N . PHE A 1 197 ? -9.055 35.688 10.422 1 94.38 197 PHE A N 1
ATOM 1623 C CA . PHE A 1 197 ? -8.477 36.938 9.945 1 94.38 197 PHE A CA 1
ATOM 1624 C C . PHE A 1 197 ? -9.531 37.812 9.242 1 94.38 197 PHE A C 1
ATOM 1626 O O . PHE A 1 197 ? -9.352 38.188 8.086 1 94.38 197 PHE A O 1
ATOM 1633 N N . ASP A 1 198 ? -10.461 38.188 9.984 1 89.44 198 ASP A N 1
ATOM 1634 C CA . ASP A 1 198 ? -11.617 38.844 9.367 1 89.44 198 ASP A CA 1
ATOM 1635 C C . ASP A 1 198 ? -11.555 40.344 9.516 1 89.44 198 ASP A C 1
ATOM 1637 O O . ASP A 1 198 ? -12.281 41.094 8.844 1 89.44 198 ASP A O 1
ATOM 1641 N N . GLN A 1 199 ? -10.711 40.844 10.406 1 89.56 199 GLN A N 1
ATOM 1642 C CA . GLN A 1 199 ? -10.625 42.281 10.625 1 89.56 199 GLN A CA 1
ATOM 1643 C C . GLN A 1 199 ? -10.164 43.031 9.367 1 89.56 199 GLN A C 1
ATOM 1645 O O . GLN A 1 199 ? -9.203 42.594 8.719 1 89.56 199 GLN A O 1
ATOM 1650 N N . VAL A 1 200 ? -10.938 43.969 9.023 1 83.69 200 VAL A N 1
ATOM 1651 C CA . VAL A 1 200 ? -10.555 44.781 7.887 1 83.69 200 VAL A CA 1
ATOM 1652 C C . VAL A 1 200 ? -9.688 45.969 8.359 1 83.69 200 VAL A C 1
ATOM 1654 O O . VAL A 1 200 ? -10.148 46.812 9.133 1 83.69 200 VAL A O 1
ATOM 1657 N N . GLY A 1 201 ? -8.469 45.969 7.914 1 82.62 201 GLY A N 1
ATOM 1658 C CA . GLY A 1 201 ? -7.562 47.031 8.289 1 82.62 201 GLY A CA 1
ATOM 1659 C C . GLY A 1 201 ? -7.207 47 9.766 1 82.62 201 GLY A C 1
ATOM 1660 O O . GLY A 1 201 ? -7.246 45.969 10.414 1 82.62 201 GLY A O 1
ATOM 1661 N N . LEU A 1 202 ? -6.715 48.219 10.188 1 88.94 202 LEU A N 1
ATOM 1662 C CA . LEU A 1 202 ? -6.297 48.375 11.578 1 88.94 202 LEU A CA 1
ATOM 1663 C C . LEU A 1 202 ? -7.34 49.125 12.383 1 88.94 202 LEU A C 1
ATOM 1665 O O . LEU A 1 202 ? -8 50.031 11.852 1 88.94 202 LEU A O 1
ATOM 1669 N N . ILE A 1 203 ? -7.574 48.781 13.625 1 91.19 203 ILE A N 1
ATOM 1670 C CA . ILE A 1 203 ? -8.391 49.5 14.578 1 91.19 203 ILE A CA 1
ATOM 1671 C C . ILE A 1 203 ? -7.527 50 15.742 1 91.19 203 ILE A C 1
ATOM 1673 O O . ILE A 1 203 ? -7.031 49.188 16.516 1 91.19 203 ILE A O 1
ATOM 1677 N N . ASP A 1 204 ? -7.355 51.281 15.875 1 92.31 204 ASP A N 1
ATOM 1678 C CA . ASP A 1 204 ? -6.508 51.875 16.906 1 92.31 204 ASP A CA 1
ATOM 1679 C C . ASP A 1 204 ? -5.098 51.281 16.859 1 92.31 204 ASP A C 1
ATOM 1681 O O . ASP A 1 204 ? -4.551 50.875 17.891 1 92.31 204 ASP A O 1
ATOM 1685 N N . GLY A 1 205 ? -4.586 51.062 15.656 1 91.94 205 GLY A N 1
ATOM 1686 C CA . GLY A 1 205 ? -3.227 50.594 15.438 1 91.94 205 GLY A CA 1
ATOM 1687 C C . GLY A 1 205 ? -3.045 49.125 15.742 1 91.94 205 GLY A C 1
ATOM 1688 O O . GLY A 1 205 ? -1.916 48.625 15.805 1 91.94 205 GLY A O 1
ATOM 1689 N N . LYS A 1 206 ? -4.184 48.438 15.953 1 95.19 206 LYS A N 1
ATOM 1690 C CA . LYS A 1 206 ? -4.098 47.031 16.344 1 95.19 206 LYS A CA 1
ATOM 1691 C C . LYS A 1 206 ? -4.891 46.156 15.383 1 95.19 206 LYS A C 1
ATOM 1693 O O . LYS A 1 206 ? -5.898 46.562 14.82 1 95.19 206 LYS A O 1
ATOM 1698 N N . TYR A 1 207 ? -4.352 45 15.125 1 95 207 TYR A N 1
ATOM 1699 C CA . TYR A 1 207 ? -5.07 43.938 14.422 1 95 207 TYR A CA 1
ATOM 1700 C C . TYR A 1 207 ? -5.406 42.812 15.367 1 95 207 TYR A C 1
ATOM 1702 O O . TYR A 1 207 ? -4.527 42.25 16.047 1 95 207 TYR A O 1
ATOM 1710 N N . ARG A 1 208 ? -6.699 42.438 15.43 1 96.19 208 ARG A N 1
ATOM 1711 C CA . ARG A 1 208 ? -7.18 41.406 16.344 1 96.19 208 ARG A CA 1
ATOM 1712 C C . ARG A 1 208 ? -7.578 40.125 15.586 1 96.19 208 ARG A C 1
ATOM 1714 O O . ARG A 1 208 ? -8.297 40.219 14.586 1 96.19 208 ARG A O 1
ATOM 1721 N N . ILE A 1 209 ? -7.059 39 16.094 1 96.62 209 ILE A N 1
ATOM 1722 C CA . ILE A 1 209 ? -7.34 37.688 15.508 1 96.62 209 ILE A CA 1
ATOM 1723 C C . ILE A 1 209 ? -8.086 36.844 16.516 1 96.62 209 ILE A C 1
ATOM 1725 O O . ILE A 1 209 ? -7.465 36.156 17.359 1 96.62 209 ILE A O 1
ATOM 1729 N N . PRO A 1 210 ? -9.383 36.812 16.422 1 95.94 210 PRO A N 1
ATOM 1730 C CA . PRO A 1 210 ? -10.125 35.938 17.328 1 95.94 210 PRO A CA 1
ATOM 1731 C C . PRO A 1 210 ? -9.789 34.469 17.094 1 95.94 210 PRO A C 1
ATOM 1733 O O . PRO A 1 210 ? -9.57 34.031 15.961 1 95.94 210 PRO A O 1
ATOM 1736 N N . ILE A 1 211 ? -9.711 33.688 18.141 1 96.31 211 ILE A N 1
ATOM 1737 C CA . ILE A 1 211 ? -9.414 32.25 18.109 1 96.31 211 ILE A CA 1
ATOM 1738 C C . ILE A 1 211 ? -10.625 31.469 18.609 1 96.31 211 ILE A C 1
ATOM 1740 O O . ILE A 1 211 ? -11.109 31.703 19.719 1 96.31 211 ILE A O 1
ATOM 1744 N N . TYR A 1 212 ? -11.062 30.625 17.766 1 94 212 TYR A N 1
ATOM 1745 C CA . TYR A 1 212 ? -12.227 29.797 18.078 1 94 212 TYR A CA 1
ATOM 1746 C C . TYR A 1 212 ? -11.828 28.344 18.328 1 94 212 TYR A C 1
ATOM 1748 O O . TYR A 1 212 ? -10.898 27.844 17.688 1 94 212 TYR A O 1
ATOM 1756 N N . VAL A 1 213 ? -12.477 27.688 19.234 1 92.5 213 VAL A N 1
ATOM 1757 C CA . VAL A 1 213 ? -12.234 26.266 19.469 1 92.5 213 VAL A CA 1
ATOM 1758 C C . VAL A 1 213 ? -13.281 25.438 18.734 1 92.5 213 VAL A C 1
ATOM 1760 O O . VAL A 1 213 ? -14.484 25.672 18.875 1 92.5 213 VAL A O 1
ATOM 1763 N N . ILE A 1 214 ? -12.789 24.5 17.906 1 87.69 214 ILE A N 1
ATOM 1764 C CA . ILE A 1 214 ? -13.758 23.672 17.188 1 87.69 214 ILE A CA 1
ATOM 1765 C C . ILE A 1 214 ? -13.516 22.203 17.516 1 87.69 214 ILE A C 1
ATOM 1767 O O . ILE A 1 214 ? -14.203 21.312 16.984 1 87.69 214 ILE A O 1
ATOM 1771 N N . GLU A 1 215 ? -12.688 21.875 18.391 1 76.69 215 GLU A N 1
ATOM 1772 C CA . GLU A 1 215 ? -12.344 20.5 18.766 1 76.69 215 GLU A CA 1
ATOM 1773 C C . GLU A 1 215 ? -12.062 19.641 17.531 1 76.69 215 GLU A C 1
ATOM 1775 O O . GLU A 1 215 ? -11.18 19.953 16.75 1 76.69 215 GLU A O 1
ATOM 1780 N N . ASP A 1 216 ? -12.742 18.547 17.422 1 68.12 216 ASP A N 1
ATOM 1781 C CA . ASP A 1 216 ? -12.461 17.625 16.328 1 68.12 216 ASP A CA 1
ATOM 1782 C C . ASP A 1 216 ? -13.523 17.75 15.234 1 68.12 216 ASP A C 1
ATOM 1784 O O . ASP A 1 216 ? -13.656 16.859 14.398 1 68.12 216 ASP A O 1
ATOM 1788 N N . TYR A 1 217 ? -14.18 18.844 15.266 1 70.62 217 TYR A N 1
ATOM 1789 C CA . TYR A 1 217 ? -15.25 19.016 14.289 1 70.62 217 TYR A CA 1
ATOM 1790 C C . TYR A 1 217 ? -14.727 19.672 13.016 1 70.62 217 TYR A C 1
ATOM 1792 O O . TYR A 1 217 ? -14.945 20.859 12.789 1 70.62 217 TYR A O 1
ATOM 1800 N N . ILE A 1 218 ? -14.18 18.906 12.141 1 75.94 218 ILE A N 1
ATOM 1801 C CA . ILE A 1 218 ? -13.5 19.359 10.938 1 75.94 218 ILE A CA 1
ATOM 1802 C C . ILE A 1 218 ? -14.508 19.969 9.969 1 75.94 218 ILE A C 1
ATOM 1804 O O . ILE A 1 218 ? -14.172 20.859 9.188 1 75.94 218 ILE A O 1
ATOM 1808 N N . TRP A 1 219 ? -15.719 19.453 10.125 1 75.81 219 TRP A N 1
ATOM 1809 C CA . TRP A 1 219 ? -16.734 19.984 9.219 1 75.81 219 TRP A CA 1
ATOM 1810 C C . TRP A 1 219 ? -16.984 21.469 9.469 1 75.81 219 TRP A C 1
ATOM 1812 O O . TRP A 1 219 ? -17.484 22.172 8.594 1 75.81 219 TRP A O 1
ATOM 1822 N N . LYS A 1 220 ? -16.672 21.969 10.57 1 74 220 LYS A N 1
ATOM 1823 C CA . LYS A 1 220 ? -16.859 23.375 10.906 1 74 220 LYS A CA 1
ATOM 1824 C C . LYS A 1 220 ? -15.844 24.25 10.188 1 74 220 LYS A C 1
ATOM 1826 O O . LYS A 1 220 ? -15.922 25.484 10.234 1 74 220 LYS A O 1
ATOM 1831 N N . LEU A 1 221 ? -14.969 23.625 9.57 1 79.94 221 LEU A N 1
ATOM 1832 C CA . LEU A 1 221 ? -13.961 24.359 8.805 1 79.94 221 LEU A CA 1
ATOM 1833 C C . LEU A 1 221 ? -14.539 24.859 7.484 1 79.94 221 LEU A C 1
ATOM 1835 O O . LEU A 1 221 ? -13.953 25.734 6.836 1 79.94 221 LEU A O 1
ATOM 1839 N N . LYS A 1 222 ? -15.672 24.25 7.199 1 76.88 222 LYS A N 1
ATOM 1840 C CA . LYS A 1 222 ? -16.328 24.672 5.973 1 76.88 222 LYS A CA 1
ATOM 1841 C C . LYS A 1 222 ? -17.016 26.031 6.164 1 76.88 222 LYS A C 1
ATOM 1843 O O . LYS A 1 222 ? -17.859 26.172 7.051 1 76.88 222 LYS A O 1
ATOM 1848 N N . GLY A 1 223 ? -16.547 26.969 5.383 1 77.5 223 GLY A N 1
ATOM 1849 C CA . GLY A 1 223 ? -17.141 28.281 5.445 1 77.5 223 GLY A CA 1
ATOM 1850 C C . GLY A 1 223 ? -16.828 29.031 6.73 1 77.5 223 GLY A C 1
ATOM 1851 O O . GLY A 1 223 ? -15.656 29.109 7.129 1 77.5 223 GLY A O 1
ATOM 1852 N N . THR A 1 224 ? -17.891 29.688 7.363 1 80.12 224 THR A N 1
ATOM 1853 C CA . THR A 1 224 ? -17.703 30.5 8.555 1 80.12 224 THR A CA 1
ATOM 1854 C C . THR A 1 224 ? -18.453 29.922 9.742 1 80.12 224 THR A C 1
ATOM 1856 O O . THR A 1 224 ? -18.797 30.641 10.688 1 80.12 224 THR A O 1
ATOM 1859 N N . ARG A 1 225 ? -18.688 28.641 9.711 1 84.69 225 ARG A N 1
ATOM 1860 C CA . ARG A 1 225 ? -19.484 28 10.758 1 84.69 225 ARG A CA 1
ATOM 1861 C C . ARG A 1 225 ? -18.766 28.078 12.109 1 84.69 225 ARG A C 1
ATOM 1863 O O . ARG A 1 225 ? -19.406 28.062 13.156 1 84.69 225 ARG A O 1
ATOM 1870 N N . TYR A 1 226 ? -17.469 28.172 12.055 1 87.06 226 TYR A N 1
ATOM 1871 C CA . TYR A 1 226 ? -16.688 28.234 13.281 1 87.06 226 TYR A CA 1
ATOM 1872 C C . TYR A 1 226 ? -16.969 29.516 14.047 1 87.06 226 TYR A C 1
ATOM 1874 O O . TYR A 1 226 ? -16.703 29.594 15.25 1 87.06 226 TYR A O 1
ATOM 1882 N N . ARG A 1 227 ? -17.562 30.5 13.484 1 86.88 227 ARG A N 1
ATOM 1883 C CA . ARG A 1 227 ? -17.828 31.797 14.125 1 86.88 227 ARG A CA 1
ATOM 1884 C C . ARG A 1 227 ? -18.984 31.688 15.125 1 86.88 227 ARG A C 1
ATOM 1886 O O . ARG A 1 227 ? -19.188 32.594 15.938 1 86.88 227 ARG A O 1
ATOM 1893 N N . GLU A 1 228 ? -19.672 30.609 15.023 1 85 228 GLU A N 1
ATOM 1894 C CA . GLU A 1 228 ? -20.75 30.359 15.969 1 85 228 GLU A CA 1
ATOM 1895 C C . GLU A 1 228 ? -20.219 29.859 17.312 1 85 228 GLU A C 1
ATOM 1897 O O . GLU A 1 228 ? -20.938 29.844 18.312 1 85 228 GLU A O 1
ATOM 1902 N N . GLU A 1 229 ? -18.984 29.531 17.281 1 86.94 229 GLU A N 1
ATOM 1903 C CA . GLU A 1 229 ? -18.344 29.016 18.5 1 86.94 229 GLU A CA 1
ATOM 1904 C C . GLU A 1 229 ? -17.828 30.141 19.375 1 86.94 229 GLU A C 1
ATOM 1906 O O . GLU A 1 229 ? -17.812 31.297 18.953 1 86.94 229 GLU A O 1
ATOM 1911 N N . GLU A 1 230 ? -17.562 29.797 20.562 1 86.19 230 GLU A N 1
ATOM 1912 C CA . GLU A 1 230 ? -17.062 30.781 21.516 1 86.19 230 GLU A CA 1
ATOM 1913 C C . GLU A 1 230 ? -15.617 31.156 21.219 1 86.19 230 GLU A C 1
ATOM 1915 O O . GLU A 1 230 ? -14.812 30.297 20.859 1 86.19 230 GLU A O 1
ATOM 1920 N N . ILE A 1 231 ? -15.367 32.469 21.312 1 92.19 231 ILE A N 1
ATOM 1921 C CA . ILE A 1 231 ? -13.992 32.938 21.234 1 92.19 231 ILE A CA 1
ATOM 1922 C C . ILE A 1 231 ? -13.258 32.625 22.531 1 92.19 231 ILE A C 1
ATOM 1924 O O . ILE A 1 231 ? -13.703 33.031 23.625 1 92.19 231 ILE A O 1
ATOM 1928 N N . ILE A 1 232 ? -12.219 31.906 22.422 1 93.5 232 ILE A N 1
ATOM 1929 C CA . ILE A 1 232 ? -11.539 31.484 23.641 1 93.5 232 ILE A CA 1
ATOM 1930 C C . ILE A 1 232 ? -10.344 32.406 23.906 1 93.5 232 ILE A C 1
ATOM 1932 O O . ILE A 1 232 ? -9.852 32.469 25.031 1 93.5 232 ILE A O 1
ATOM 1936 N N . ALA A 1 233 ? -9.797 33 22.938 1 95.94 233 ALA A N 1
ATOM 1937 C CA . ALA A 1 233 ? -8.664 33.938 23.047 1 95.94 233 ALA A CA 1
ATOM 1938 C C . ALA A 1 233 ? -8.578 34.844 21.812 1 95.94 233 ALA A C 1
ATOM 1940 O O . ALA A 1 233 ? -9.281 34.625 20.828 1 95.94 233 ALA A O 1
ATOM 1941 N N . THR A 1 234 ? -7.922 35.875 21.953 1 96.5 234 THR A N 1
ATOM 1942 C CA . THR A 1 234 ? -7.645 36.781 20.844 1 96.5 234 THR A CA 1
ATOM 1943 C C . THR A 1 234 ? -6.152 37.062 20.734 1 96.5 234 THR A C 1
ATOM 1945 O O . THR A 1 234 ? -5.504 37.406 21.719 1 96.5 234 THR A O 1
ATOM 1948 N N . LEU A 1 235 ? -5.617 36.781 19.609 1 97.06 235 LEU A N 1
ATOM 1949 C CA . LEU A 1 235 ? -4.25 37.188 19.297 1 97.06 235 LEU A CA 1
ATOM 1950 C C . LEU A 1 235 ? -4.215 38.625 18.734 1 97.06 235 LEU A C 1
ATOM 1952 O O . LEU A 1 235 ? -4.914 38.906 17.75 1 97.06 235 LEU A O 1
ATOM 1956 N N . ILE A 1 236 ? -3.426 39.5 19.344 1 96.88 236 ILE A N 1
ATOM 1957 C CA . ILE A 1 236 ? -3.428 40.906 18.969 1 96.88 236 ILE A CA 1
ATOM 1958 C C . ILE A 1 236 ? -2.029 41.344 18.516 1 96.88 236 ILE A C 1
ATOM 1960 O O . ILE A 1 236 ? -1.035 41 19.156 1 96.88 236 ILE A O 1
ATOM 1964 N N . TYR A 1 237 ? -1.94 41.906 17.438 1 97.12 237 TYR A N 1
ATOM 1965 C CA . TYR A 1 237 ? -0.71 42.531 16.984 1 97.12 237 TYR A CA 1
ATOM 1966 C C . TYR A 1 237 ? -0.833 44.062 17.031 1 97.12 237 TYR A C 1
ATOM 1968 O O . TYR A 1 237 ? -1.76 44.625 16.453 1 97.12 237 TYR A O 1
ATOM 1976 N N . SER A 1 238 ? 0.049 44.719 17.719 1 95.94 238 SER A N 1
ATOM 1977 C CA . SER A 1 238 ? 0.136 46.156 17.766 1 95.94 238 SER A CA 1
ATOM 1978 C C . SER A 1 238 ? 1.171 46.688 16.766 1 95.94 238 SER A C 1
ATOM 1980 O O . SER A 1 238 ? 2.361 46.406 16.906 1 95.94 238 SER A O 1
ATOM 1982 N N . VAL A 1 239 ? 0.75 47.469 15.836 1 92.25 239 VAL A N 1
ATOM 1983 C CA . VAL A 1 239 ? 1.65 48.031 14.828 1 92.25 239 VAL A CA 1
ATOM 1984 C C . VAL A 1 239 ? 2.605 49.031 15.469 1 92.25 239 VAL A C 1
ATOM 1986 O O . VAL A 1 239 ? 3.787 49.062 15.125 1 92.25 239 VAL A O 1
ATOM 1989 N N . THR A 1 240 ? 2.057 49.781 16.391 1 91.94 240 THR A N 1
ATOM 1990 C CA . THR A 1 240 ? 2.83 50.844 17.047 1 91.94 240 THR A CA 1
ATOM 1991 C C . THR A 1 240 ? 3.967 50.219 17.859 1 91.94 240 THR A C 1
ATOM 1993 O O . THR A 1 240 ? 5.113 50.656 17.766 1 91.94 240 THR A O 1
ATOM 1996 N N . ASP A 1 241 ? 3.715 49.219 18.609 1 94 241 ASP A N 1
ATOM 1997 C CA . ASP A 1 241 ? 4.699 48.594 19.5 1 94 241 ASP A CA 1
ATOM 1998 C C . ASP A 1 241 ? 5.453 47.469 18.781 1 94 241 ASP A C 1
ATOM 2000 O O . ASP A 1 241 ? 6.453 46.969 19.297 1 94 241 ASP A O 1
ATOM 2004 N N . ARG A 1 242 ? 4.879 47.062 17.562 1 94.62 242 ARG A N 1
ATOM 2005 C CA . ARG A 1 242 ? 5.418 45.938 16.812 1 94.62 242 ARG A CA 1
ATOM 2006 C C . ARG A 1 242 ? 5.508 44.688 17.672 1 94.62 242 ARG A C 1
ATOM 2008 O O . ARG A 1 242 ? 6.559 44.062 17.75 1 94.62 242 ARG A O 1
ATOM 2015 N N . HIS A 1 243 ? 4.379 44.469 18.312 1 95.31 243 HIS A N 1
ATOM 2016 C CA . HIS A 1 243 ? 4.363 43.406 19.328 1 95.31 243 HIS A CA 1
ATOM 2017 C C . HIS A 1 243 ? 3.096 42.562 19.219 1 95.31 243 HIS A C 1
ATOM 2019 O O . HIS A 1 243 ? 2.01 43.094 18.984 1 95.31 243 HIS A O 1
ATOM 2025 N N . TRP A 1 244 ? 3.326 41.188 19.438 1 97 244 TRP A N 1
ATOM 2026 C CA . TRP A 1 244 ? 2.215 40.219 19.516 1 97 244 TRP A CA 1
ATOM 2027 C C . TRP A 1 244 ? 1.842 39.938 20.953 1 97 244 TRP A C 1
ATOM 2029 O O . TRP A 1 244 ? 2.717 39.812 21.812 1 97 244 TRP A O 1
ATOM 2039 N N . GLN A 1 245 ? 0.556 39.844 21.188 1 96.25 245 GLN A N 1
ATOM 2040 C CA . GLN A 1 245 ? 0.082 39.469 22.531 1 96.25 245 GLN A CA 1
ATOM 2041 C C . GLN A 1 245 ? -1.145 38.562 22.438 1 96.25 245 GLN A C 1
ATOM 2043 O O . GLN A 1 245 ? -1.98 38.719 21.547 1 96.25 245 GLN A O 1
ATOM 2048 N N . LEU A 1 246 ? -1.167 37.594 23.359 1 96.69 246 LEU A N 1
ATOM 2049 C CA . LEU A 1 246 ? -2.332 36.75 23.484 1 96.69 246 LEU A CA 1
ATOM 2050 C C . LEU A 1 246 ? -3.189 37.156 24.672 1 96.69 246 LEU A C 1
ATOM 2052 O O . LEU A 1 246 ? -2.678 37.312 25.781 1 96.69 246 LEU A O 1
ATOM 2056 N N . VAL A 1 247 ? -4.484 37.406 24.375 1 94.75 247 VAL A N 1
ATOM 2057 C CA . VAL A 1 247 ? -5.426 37.75 25.438 1 94.75 247 VAL A CA 1
ATOM 2058 C C . VAL A 1 247 ? -6.5 36.656 25.562 1 94.75 247 VAL A C 1
ATOM 2060 O O . VAL A 1 247 ? -7.199 36.375 24.578 1 94.75 247 VAL A O 1
ATOM 2063 N N . GLU A 1 248 ? -6.598 36.031 26.688 1 88.12 248 GLU A N 1
ATOM 2064 C CA . GLU A 1 248 ? -7.605 35 26.891 1 88.12 248 GLU A CA 1
ATOM 2065 C C . GLU A 1 248 ? -8.945 35.625 27.281 1 88.12 248 GLU A C 1
ATOM 2067 O O . GLU A 1 248 ? -9 36.594 28.031 1 88.12 248 GLU A O 1
ATOM 2072 N N . ASP A 1 249 ? -9.953 35.375 26.484 1 71.12 249 ASP A N 1
ATOM 2073 C CA . ASP A 1 249 ? -11.266 35.969 26.719 1 71.12 249 ASP A CA 1
ATOM 2074 C C . ASP A 1 249 ? -11.844 35.531 28.047 1 71.12 249 ASP A C 1
ATOM 2076 O O . ASP A 1 249 ? -12.773 36.156 28.578 1 71.12 249 ASP A O 1
ATOM 2080 N N . ALA A 1 250 ? -11.656 34.5 28.75 1 57.91 250 ALA A N 1
ATOM 2081 C CA . ALA A 1 250 ? -12.203 34.375 30.094 1 57.91 250 ALA A CA 1
ATOM 2082 C C . ALA A 1 250 ? -11.875 35.594 30.938 1 57.91 250 ALA A C 1
ATOM 2084 O O . ALA A 1 250 ? -12.664 35.969 31.812 1 57.91 250 ALA A O 1
ATOM 2085 N N . ASP A 1 251 ? -10.766 36.156 30.625 1 47.25 251 ASP A N 1
ATOM 2086 C CA . ASP A 1 251 ? -10.359 37.312 31.422 1 47.25 251 ASP A CA 1
ATOM 2087 C C . ASP A 1 251 ? -11.031 38.594 30.906 1 47.25 251 ASP A C 1
ATOM 2089 O O . ASP A 1 251 ? -10.93 39.656 31.531 1 47.25 251 ASP A O 1
ATOM 2093 N N . LEU A 1 252 ? -11.5 38.688 29.719 1 42.22 252 LEU A N 1
ATOM 2094 C CA . LEU A 1 252 ? -12.188 39.906 29.234 1 42.22 252 LEU A CA 1
ATOM 2095 C C . LEU A 1 252 ? -13.516 40.094 29.969 1 42.22 252 LEU A C 1
ATOM 2097 O O . LEU A 1 252 ? -14.164 41.125 29.828 1 42.22 252 LEU A O 1
ATOM 2101 N N . SER A 1 253 ? -14.094 39.094 30.375 1 39.47 253 SER A N 1
ATOM 2102 C CA . SER A 1 253 ? -15.305 39.375 31.141 1 39.47 253 SER A CA 1
ATOM 2103 C C . SER A 1 253 ? -14.984 40.156 32.406 1 39.47 253 SER A C 1
ATOM 2105 O O . SER A 1 253 ? -15.891 40.656 33.062 1 39.47 253 SER A O 1
ATOM 2107 N N . TYR A 1 254 ? -13.766 40.094 32.938 1 36.78 254 TYR A N 1
ATOM 2108 C CA . TYR A 1 254 ? -13.586 40.781 34.219 1 36.78 254 TYR A CA 1
ATOM 2109 C C . TYR A 1 254 ? -13.109 42.219 33.969 1 36.78 254 TYR A C 1
ATOM 2111 O O . TYR A 1 254 ? -12.617 42.875 34.875 1 36.78 254 TYR A O 1
ATOM 2119 N N . LEU A 1 255 ? -12.906 42.688 32.75 1 35.16 255 LEU A N 1
ATOM 2120 C CA . LEU A 1 255 ? -12.562 44.094 32.75 1 35.16 255 LEU A CA 1
ATOM 2121 C C . LEU A 1 255 ? -13.805 44.938 33 1 35.16 255 LEU A C 1
ATOM 2123 O O . LEU A 1 255 ? -14.828 44.781 32.344 1 35.16 255 LEU A O 1
ATOM 2127 N N . PRO A 1 256 ? -13.992 45.562 34.156 1 33.28 256 PRO A N 1
ATOM 2128 C CA . PRO A 1 256 ? -15.086 46.469 34.5 1 33.28 256 PRO A CA 1
ATOM 2129 C C . PRO A 1 256 ? -15.281 47.562 33.469 1 33.28 256 PRO A C 1
ATOM 2131 O O . PRO A 1 256 ? -14.305 48.062 32.906 1 33.28 256 PRO A O 1
ATOM 2134 N N . LEU A 1 257 ? -16.281 47.469 32.531 1 33.25 257 LEU A N 1
ATOM 2135 C CA . LEU A 1 257 ? -16.734 48.656 31.828 1 33.25 257 LEU A CA 1
ATOM 2136 C C . LEU A 1 257 ? -16.656 49.875 32.719 1 33.25 257 LEU A C 1
ATOM 2138 O O . LEU A 1 257 ? -17.297 49.938 33.75 1 33.25 257 LEU A O 1
ATOM 2142 N N . LYS A 1 258 ? -15.508 50.531 32.688 1 31.05 258 LYS A N 1
ATOM 2143 C CA . LYS A 1 258 ? -15.641 51.875 33.219 1 31.05 258 LYS A CA 1
ATOM 2144 C C . LYS A 1 258 ? -16.562 52.719 32.375 1 31.05 258 LYS A C 1
ATOM 2146 O O . LYS A 1 258 ? -16.547 52.625 31.141 1 31.05 258 LYS A O 1
ATOM 2151 N N . MET B 1 1 ? 5.719 -23.031 -35.188 1 41.91 1 MET B N 1
ATOM 2152 C CA . MET B 1 1 ? 4.555 -23.016 -34.312 1 41.91 1 MET B CA 1
ATOM 2153 C C . MET B 1 1 ? 4.969 -22.781 -32.844 1 41.91 1 MET B C 1
ATOM 2155 O O . MET B 1 1 ? 6.066 -23.156 -32.438 1 41.91 1 MET B O 1
ATOM 2159 N N . MET B 1 2 ? 4.496 -21.828 -32.219 1 56.31 2 MET B N 1
ATOM 2160 C CA . MET B 1 2 ? 4.965 -21.453 -30.906 1 56.31 2 MET B CA 1
ATOM 2161 C C . MET B 1 2 ? 4.855 -22.625 -29.938 1 56.31 2 MET B C 1
ATOM 2163 O O . MET B 1 2 ? 3.836 -23.312 -29.906 1 56.31 2 MET B O 1
ATOM 2167 N N . THR B 1 3 ? 5.941 -23.188 -29.484 1 68.81 3 THR B N 1
ATOM 2168 C CA . THR B 1 3 ? 6.059 -24.359 -28.609 1 68.81 3 THR B CA 1
ATOM 2169 C C . THR B 1 3 ? 5.277 -24.141 -27.312 1 68.81 3 THR B C 1
ATOM 2171 O O . THR B 1 3 ? 5.414 -23.094 -26.672 1 68.81 3 THR B O 1
ATOM 2174 N N . GLU B 1 4 ? 4.215 -25.078 -27.141 1 89.75 4 GLU B N 1
ATOM 2175 C CA . GLU B 1 4 ? 3.404 -25.016 -25.922 1 89.75 4 GLU B CA 1
ATOM 2176 C C . GLU B 1 4 ? 4.109 -25.703 -24.75 1 89.75 4 GLU B C 1
ATOM 2178 O O . GLU B 1 4 ? 4.672 -26.781 -24.906 1 89.75 4 GLU B O 1
ATOM 2183 N N . SER B 1 5 ? 4.324 -24.969 -23.703 1 94 5 SER B N 1
ATOM 2184 C CA . SER B 1 5 ? 4.941 -25.516 -22.5 1 94 5 SER B CA 1
ATOM 2185 C C . SER B 1 5 ? 4.266 -24.984 -21.25 1 94 5 SER B C 1
ATOM 2187 O O . SER B 1 5 ? 3.566 -23.969 -21.297 1 94 5 SER B O 1
ATOM 2189 N N . VAL B 1 6 ? 4.387 -25.781 -20.156 1 95.81 6 VAL B N 1
ATOM 2190 C CA . VAL B 1 6 ? 3.893 -25.344 -18.859 1 95.81 6 VAL B CA 1
ATOM 2191 C C . VAL B 1 6 ? 5.004 -25.484 -17.812 1 95.81 6 VAL B C 1
ATOM 2193 O O . VAL B 1 6 ? 5.633 -26.531 -17.703 1 95.81 6 VAL B O 1
ATOM 2196 N N . TYR B 1 7 ? 5.281 -24.406 -17.156 1 96 7 TYR B N 1
ATOM 2197 C CA . TYR B 1 7 ? 6.266 -24.391 -16.078 1 96 7 TYR B CA 1
ATOM 2198 C C . TYR B 1 7 ? 5.586 -24.484 -14.719 1 96 7 TYR B C 1
ATOM 2200 O O . TYR B 1 7 ? 4.559 -23.844 -14.484 1 96 7 TYR B O 1
ATOM 2208 N N . VAL B 1 8 ? 6.176 -25.266 -13.836 1 96.94 8 VAL B N 1
ATOM 2209 C CA . VAL B 1 8 ? 5.641 -25.391 -12.484 1 96.94 8 VAL B CA 1
ATOM 2210 C C . VAL B 1 8 ? 6.789 -25.438 -11.477 1 96.94 8 VAL B C 1
ATOM 2212 O O . VAL B 1 8 ? 7.766 -26.156 -11.664 1 96.94 8 VAL B O 1
ATOM 2215 N N . HIS B 1 9 ? 6.648 -24.672 -10.414 1 96.88 9 HIS B N 1
ATOM 2216 C CA . HIS B 1 9 ? 7.535 -24.703 -9.258 1 96.88 9 HIS B CA 1
ATOM 2217 C C . HIS B 1 9 ? 6.75 -24.594 -7.957 1 96.88 9 HIS B C 1
ATOM 2219 O O . HIS B 1 9 ? 6.09 -23.594 -7.707 1 96.88 9 HIS B O 1
ATOM 2225 N N . ILE B 1 10 ? 6.914 -25.609 -7.113 1 96.94 10 ILE B N 1
ATOM 2226 C CA . ILE B 1 10 ? 6.164 -25.641 -5.863 1 96.94 10 ILE B CA 1
ATOM 2227 C C . ILE B 1 10 ? 7.102 -25.359 -4.691 1 96.94 10 ILE B C 1
ATOM 2229 O O . ILE B 1 10 ? 8.141 -26 -4.551 1 96.94 10 ILE B O 1
ATOM 2233 N N . ASP B 1 11 ? 6.734 -24.375 -3.881 1 95.5 11 ASP B N 1
ATOM 2234 C CA . ASP B 1 11 ? 7.324 -24.172 -2.561 1 95.5 11 ASP B CA 1
ATOM 2235 C C . ASP B 1 11 ? 6.426 -24.734 -1.466 1 95.5 11 ASP B C 1
ATOM 2237 O O . ASP B 1 11 ? 5.438 -24.109 -1.081 1 95.5 11 ASP B O 1
ATOM 2241 N N . THR B 1 12 ? 6.785 -25.859 -0.894 1 92.75 12 THR B N 1
ATOM 2242 C CA . THR B 1 12 ? 5.906 -26.578 0.021 1 92.75 12 THR B CA 1
ATOM 2243 C C . THR B 1 12 ? 5.891 -25.922 1.394 1 92.75 12 THR B C 1
ATOM 2245 O O . THR B 1 12 ? 4.996 -26.172 2.201 1 92.75 12 THR B O 1
ATOM 2248 N N . THR B 1 13 ? 6.852 -25.094 1.689 1 92.06 13 THR B N 1
ATOM 2249 C CA . THR B 1 13 ? 6.902 -24.406 2.973 1 92.06 13 THR B CA 1
ATOM 2250 C C . THR B 1 13 ? 5.723 -23.453 3.119 1 92.06 13 THR B C 1
ATOM 2252 O O . THR B 1 13 ? 5.051 -23.438 4.152 1 92.06 13 THR B O 1
ATOM 2255 N N . SER B 1 14 ? 5.422 -22.719 2.074 1 93.62 14 SER B N 1
ATOM 2256 C CA . SER B 1 14 ? 4.336 -21.75 2.094 1 93.62 14 SER B CA 1
ATOM 2257 C C . SER B 1 14 ? 3.176 -22.188 1.209 1 93.62 14 SER B C 1
ATOM 2259 O O . SER B 1 14 ? 2.158 -21.5 1.117 1 93.62 14 SER B O 1
ATOM 2261 N N . ASN B 1 15 ? 3.354 -23.328 0.556 1 96.5 15 ASN B N 1
ATOM 2262 C CA . ASN B 1 15 ? 2.383 -23.828 -0.414 1 96.5 15 ASN B CA 1
ATOM 2263 C C . ASN B 1 15 ? 2.15 -22.828 -1.537 1 96.5 15 ASN B C 1
ATOM 2265 O O . ASN B 1 15 ? 1.006 -22.531 -1.892 1 96.5 15 ASN B O 1
ATOM 2269 N N . ALA B 1 16 ? 3.188 -22.25 -1.924 1 97.5 16 ALA B N 1
ATOM 2270 C CA . ALA B 1 16 ? 3.186 -21.359 -3.076 1 97.5 16 ALA B CA 1
ATOM 2271 C C . ALA B 1 16 ? 3.559 -22.109 -4.355 1 97.5 16 ALA B C 1
ATOM 2273 O O . ALA B 1 16 ? 4.508 -22.891 -4.367 1 97.5 16 ALA B O 1
ATOM 2274 N N . VAL B 1 17 ? 2.766 -21.859 -5.383 1 97.69 17 VAL B N 1
ATOM 2275 C CA . VAL B 1 17 ? 3.045 -22.484 -6.668 1 97.69 17 VAL B CA 1
ATOM 2276 C C . VAL B 1 17 ? 3.264 -21.422 -7.734 1 97.69 17 VAL B C 1
ATOM 2278 O O . VAL B 1 17 ? 2.381 -20.594 -7.984 1 97.69 17 VAL B O 1
ATOM 2281 N N . LEU B 1 18 ? 4.43 -21.438 -8.266 1 96.44 18 LEU B N 1
ATOM 2282 C CA . LEU B 1 18 ? 4.773 -20.594 -9.398 1 96.44 18 LEU B CA 1
ATOM 2283 C C . LEU B 1 18 ? 4.543 -21.312 -10.719 1 96.44 18 LEU B C 1
ATOM 2285 O O . LEU B 1 18 ? 5.039 -22.438 -10.906 1 96.44 18 LEU B O 1
ATOM 2289 N N . THR B 1 19 ? 3.766 -20.688 -11.602 1 96.12 19 THR B N 1
ATOM 2290 C CA . THR B 1 19 ? 3.473 -21.375 -12.852 1 96.12 19 THR B CA 1
ATOM 2291 C C . THR B 1 19 ? 3.535 -20.422 -14.031 1 96.12 19 THR B C 1
ATOM 2293 O O . THR B 1 19 ? 3.301 -19.219 -13.867 1 96.12 19 THR B O 1
ATOM 2296 N N . LYS B 1 20 ? 3.893 -20.891 -15.125 1 94.44 20 LYS B N 1
ATOM 2297 C CA . LYS B 1 20 ? 3.734 -20.281 -16.438 1 94.44 20 LYS B CA 1
ATOM 2298 C C . LYS B 1 20 ? 2.939 -21.172 -17.375 1 94.44 20 LYS B C 1
ATOM 2300 O O . LYS B 1 20 ? 3.264 -22.359 -17.531 1 94.44 20 LYS B O 1
ATOM 2305 N N . GLY B 1 21 ? 1.825 -20.609 -17.938 1 93 21 GLY B N 1
ATOM 2306 C CA . GLY B 1 21 ? 0.967 -21.391 -18.797 1 93 21 GLY B CA 1
ATOM 2307 C C . GLY B 1 21 ? -0.392 -21.688 -18.188 1 93 21 GLY B C 1
ATOM 2308 O O . GLY B 1 21 ? -1.28 -22.219 -18.875 1 93 21 GLY B O 1
ATOM 2309 N N . LEU B 1 22 ? -0.495 -21.453 -16.953 1 93.88 22 LEU B N 1
ATOM 2310 C CA . LEU B 1 22 ? -1.795 -21.531 -16.297 1 93.88 22 LEU B CA 1
ATOM 2311 C C . LEU B 1 22 ? -2.412 -20.141 -16.141 1 93.88 22 LEU B C 1
ATOM 2313 O O . LEU B 1 22 ? -1.748 -19.203 -15.672 1 93.88 22 LEU B O 1
ATOM 2317 N N . THR B 1 23 ? -3.664 -19.984 -16.453 1 89.81 23 THR B N 1
ATOM 2318 C CA . THR B 1 23 ? -4.34 -18.688 -16.438 1 89.81 23 THR B CA 1
ATOM 2319 C C . THR B 1 23 ? -5.359 -18.641 -15.305 1 89.81 23 THR B C 1
ATOM 2321 O O . THR B 1 23 ? -5.648 -19.656 -14.664 1 89.81 23 THR B O 1
ATOM 2324 N N . ALA B 1 24 ? -5.898 -17.422 -15.102 1 88.88 24 ALA B N 1
ATOM 2325 C CA . ALA B 1 24 ? -6.961 -17.234 -14.125 1 88.88 24 ALA B CA 1
ATOM 2326 C C . ALA B 1 24 ? -8.195 -18.047 -14.492 1 88.88 24 ALA B C 1
ATOM 2328 O O . ALA B 1 2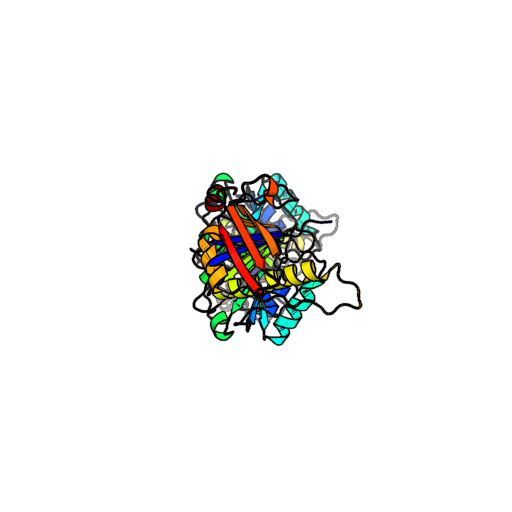4 ? -8.914 -18.531 -13.617 1 88.88 24 ALA B O 1
ATOM 2329 N N . THR B 1 25 ? -8.391 -18.188 -15.758 1 89.38 25 THR B N 1
ATOM 2330 C CA . THR B 1 25 ? -9.516 -19 -16.234 1 89.38 25 THR B CA 1
ATOM 2331 C C . THR B 1 25 ? -9.32 -20.469 -15.867 1 89.38 25 THR B C 1
ATOM 2333 O O . THR B 1 25 ? -10.266 -21.141 -15.445 1 89.38 25 THR B O 1
ATOM 2336 N N . ASP B 1 26 ? -8.117 -20.969 -16.062 1 93 26 ASP B N 1
ATOM 2337 C CA . ASP B 1 26 ? -7.824 -22.344 -15.641 1 93 26 ASP B CA 1
ATOM 2338 C C . ASP B 1 26 ? -8.109 -22.531 -14.156 1 93 26 ASP B C 1
ATOM 2340 O O . ASP B 1 26 ? -8.695 -23.547 -13.758 1 93 26 ASP B O 1
ATOM 2344 N N . PHE B 1 27 ? -7.707 -21.547 -13.383 1 93.75 27 PHE B N 1
ATOM 2345 C CA . PHE B 1 27 ? -7.957 -21.562 -11.945 1 93.75 27 PHE B CA 1
ATOM 2346 C C . PHE B 1 27 ? -9.453 -21.625 -11.656 1 93.75 27 PHE B C 1
ATOM 2348 O O . PHE B 1 27 ? -9.914 -22.516 -10.953 1 93.75 27 PHE B O 1
ATOM 2355 N N . ALA B 1 28 ? -10.203 -20.766 -12.234 1 91.88 28 ALA B N 1
ATOM 2356 C CA . ALA B 1 28 ? -11.633 -20.609 -11.945 1 91.88 28 ALA B CA 1
ATOM 2357 C C . ALA B 1 28 ? -12.406 -21.859 -12.359 1 91.88 28 ALA B C 1
ATOM 2359 O O . ALA B 1 28 ? -13.383 -22.234 -11.703 1 91.88 28 ALA B O 1
ATOM 2360 N N . ASN B 1 29 ? -11.969 -22.469 -13.344 1 91.94 29 ASN B N 1
ATOM 2361 C CA . ASN B 1 29 ? -12.711 -23.578 -13.914 1 91.94 29 ASN B CA 1
ATOM 2362 C C . ASN B 1 29 ? -12.492 -24.875 -13.133 1 91.94 29 ASN B C 1
ATOM 2364 O O . ASN B 1 29 ? -13.266 -25.828 -13.266 1 91.94 29 ASN B O 1
ATOM 2368 N N . SER B 1 30 ? -11.492 -24.922 -12.359 1 93.19 30 SER B N 1
ATOM 2369 C CA . SER B 1 30 ? -11.102 -26.234 -11.859 1 93.19 30 SER B CA 1
ATOM 2370 C C . SER B 1 30 ? -11.047 -26.25 -10.336 1 93.19 30 SER B C 1
ATOM 2372 O O . SER B 1 30 ? -10.812 -27.312 -9.734 1 93.19 30 SER B O 1
ATOM 2374 N N . ILE B 1 31 ? -11.289 -25.125 -9.711 1 93.06 31 ILE B N 1
ATOM 2375 C CA . ILE B 1 31 ? -11.172 -25.094 -8.258 1 93.06 31 ILE B CA 1
ATOM 2376 C C . ILE B 1 31 ? -12.445 -25.641 -7.621 1 93.06 31 ILE B C 1
ATOM 2378 O O . ILE B 1 31 ? -13.539 -25.453 -8.148 1 93.06 31 ILE B O 1
ATOM 2382 N N . VAL B 1 32 ? -12.242 -26.375 -6.551 1 92.44 32 VAL B N 1
ATOM 2383 C CA . VAL B 1 32 ? -13.352 -26.953 -5.797 1 92.44 32 VAL B CA 1
ATOM 2384 C C . VAL B 1 32 ? -13.883 -25.938 -4.793 1 92.44 32 VAL B C 1
ATOM 2386 O O . VAL B 1 32 ? -15.094 -25.734 -4.695 1 92.44 32 VAL B O 1
ATOM 2389 N N . HIS B 1 33 ? -13.023 -25.312 -4.047 1 94.31 33 HIS B N 1
ATOM 2390 C CA . HIS B 1 33 ? -13.398 -24.297 -3.068 1 94.31 33 HIS B CA 1
ATOM 2391 C C . HIS B 1 33 ? -13.367 -22.906 -3.684 1 94.31 33 HIS B C 1
ATOM 2393 O O . HIS B 1 33 ? -12.5 -22.094 -3.354 1 94.31 33 HIS B O 1
ATOM 2399 N N . PHE B 1 34 ? -14.414 -22.672 -4.457 1 96.31 34 PHE B N 1
ATOM 2400 C CA . PHE B 1 34 ? -14.484 -21.391 -5.133 1 96.31 34 PHE B CA 1
ATOM 2401 C C . PHE B 1 34 ? -14.602 -20.25 -4.125 1 96.31 34 PHE B C 1
ATOM 2403 O O . PHE B 1 34 ? -15.352 -20.359 -3.148 1 96.31 34 PHE B O 1
ATOM 2410 N N . PRO B 1 35 ? -13.867 -19.156 -4.305 1 97.06 35 PRO B N 1
ATOM 2411 C CA . PRO B 1 35 ? -13.891 -18.047 -3.342 1 97.06 35 PRO B CA 1
ATOM 2412 C C . PRO B 1 35 ? -15.289 -17.453 -3.162 1 97.06 35 PRO B C 1
ATOM 2414 O O . PRO B 1 35 ? -16.031 -17.328 -4.133 1 97.06 35 PRO B O 1
ATOM 2417 N N . GLN B 1 36 ? -15.578 -17.078 -1.954 1 97.75 36 GLN B N 1
ATOM 2418 C CA . GLN B 1 36 ? -16.844 -16.422 -1.654 1 97.75 36 GLN B CA 1
ATOM 2419 C C . GLN B 1 36 ? -16.719 -14.906 -1.8 1 97.75 36 GLN B C 1
ATOM 2421 O O . GLN B 1 36 ? -17.656 -14.234 -2.232 1 97.75 36 GLN B O 1
ATOM 2426 N N . ASN B 1 37 ? -15.648 -14.414 -1.364 1 98.62 37 ASN B N 1
ATOM 2427 C CA . ASN B 1 37 ? -15.297 -13 -1.445 1 98.62 37 ASN B CA 1
ATOM 2428 C C . ASN B 1 37 ? -13.812 -12.805 -1.738 1 98.62 37 ASN B C 1
ATOM 2430 O O . ASN B 1 37 ? -12.992 -13.672 -1.414 1 98.62 37 ASN B O 1
ATOM 2434 N N . LEU B 1 38 ? -13.531 -11.742 -2.408 1 98.56 38 LEU B N 1
ATOM 2435 C CA . LEU B 1 38 ? -12.148 -11.391 -2.682 1 98.56 38 LEU B CA 1
ATOM 2436 C C . LEU B 1 38 ? -11.789 -10.047 -2.055 1 98.56 38 LEU B C 1
ATOM 2438 O O . LEU B 1 38 ? -12.602 -9.117 -2.07 1 98.56 38 LEU B O 1
ATOM 2442 N N . LEU B 1 39 ? -10.695 -9.93 -1.447 1 98.81 39 LEU B N 1
ATOM 2443 C CA . LEU B 1 39 ? -10.023 -8.68 -1.128 1 98.81 39 LEU B CA 1
ATOM 2444 C C . LEU B 1 39 ? -8.938 -8.367 -2.145 1 98.81 39 LEU B C 1
ATOM 2446 O O . LEU B 1 39 ? -7.984 -9.141 -2.295 1 98.81 39 LEU B O 1
ATOM 2450 N N . LEU B 1 40 ? -9.086 -7.312 -2.861 1 98.06 40 LEU B N 1
ATOM 2451 C CA . LEU B 1 40 ? -8.094 -6.91 -3.848 1 98.06 40 LEU B CA 1
ATOM 2452 C C . LEU B 1 40 ? -6.902 -6.234 -3.176 1 98.06 40 LEU B C 1
ATOM 2454 O O . LEU B 1 40 ? -7.074 -5.289 -2.404 1 98.06 40 LEU B O 1
ATOM 2458 N N . LEU B 1 41 ? -5.723 -6.699 -3.479 1 97.88 41 LEU B N 1
ATOM 2459 C CA . LEU B 1 41 ? -4.535 -6.297 -2.732 1 97.88 41 LEU B CA 1
ATOM 2460 C C . LEU B 1 41 ? -3.812 -5.152 -3.436 1 97.88 41 LEU B C 1
ATOM 2462 O O . LEU B 1 41 ? -2.711 -4.77 -3.037 1 97.88 41 LEU B O 1
ATOM 2466 N N . ASP B 1 42 ? -4.383 -4.637 -4.418 1 94.81 42 ASP B N 1
ATOM 2467 C CA . ASP B 1 42 ? -3.941 -3.4 -5.059 1 94.81 42 ASP B CA 1
ATOM 2468 C C . ASP B 1 42 ? -4.816 -2.221 -4.637 1 94.81 42 ASP B C 1
ATOM 2470 O O . ASP B 1 42 ? -5.992 -2.152 -5.004 1 94.81 42 ASP B O 1
ATOM 2474 N N . PRO B 1 43 ? -4.188 -1.285 -3.947 1 93.12 43 PRO B N 1
ATOM 2475 C CA . PRO B 1 43 ? -4.984 -0.143 -3.494 1 93.12 43 PRO B CA 1
ATOM 2476 C C . PRO B 1 43 ? -5.551 0.679 -4.648 1 93.12 43 PRO B C 1
ATOM 2478 O O . PRO B 1 43 ? -6.52 1.422 -4.469 1 93.12 43 PRO B O 1
ATOM 2481 N N . SER B 1 44 ? -5.039 0.548 -5.824 1 90.75 44 SER B N 1
ATOM 2482 C CA . SER B 1 44 ? -5.473 1.342 -6.969 1 90.75 44 SER B CA 1
ATOM 2483 C C . SER B 1 44 ? -6.375 0.532 -7.895 1 90.75 44 SER B C 1
ATOM 2485 O O . SER B 1 44 ? -6.59 0.911 -9.047 1 90.75 44 SER B O 1
ATOM 2487 N N . ALA B 1 45 ? -6.867 -0.52 -7.418 1 91.94 45 ALA B N 1
ATOM 2488 C CA . ALA B 1 45 ? -7.73 -1.365 -8.234 1 91.94 45 ALA B CA 1
ATOM 2489 C C . ALA B 1 45 ? -8.969 -0.601 -8.703 1 91.94 45 ALA B C 1
ATOM 2491 O O . ALA B 1 45 ? -9.555 0.163 -7.938 1 91.94 45 ALA B O 1
ATOM 2492 N N . SER B 1 46 ? -9.352 -0.806 -9.875 1 90.5 46 SER B N 1
ATOM 2493 C CA . SER B 1 46 ? -10.531 -0.144 -10.422 1 90.5 46 SER B CA 1
ATOM 2494 C C . SER B 1 46 ? -11.797 -0.945 -10.133 1 90.5 46 SER B C 1
ATOM 2496 O O . SER B 1 46 ? -12.891 -0.38 -10.047 1 90.5 46 SER B O 1
ATOM 2498 N N . ALA B 1 47 ? -11.656 -2.205 -9.961 1 92.62 47 ALA B N 1
ATOM 2499 C CA . ALA B 1 47 ? -12.789 -3.078 -9.688 1 92.62 47 ALA B CA 1
ATOM 2500 C C . ALA B 1 47 ? -13.109 -3.107 -8.195 1 92.62 47 ALA B C 1
ATOM 2502 O O . ALA B 1 47 ? -12.344 -2.584 -7.379 1 92.62 47 ALA B O 1
ATOM 2503 N N . GLY B 1 48 ? -14.297 -3.652 -7.887 1 95.75 48 GLY B N 1
ATOM 2504 C CA . GLY B 1 48 ? -14.656 -3.914 -6.5 1 95.75 48 GLY B CA 1
ATOM 2505 C C . GLY B 1 48 ? -15.227 -2.699 -5.793 1 95.75 48 GLY B C 1
ATOM 2506 O O . GLY B 1 48 ? -15.336 -1.626 -6.387 1 95.75 48 GLY B O 1
ATOM 2507 N N . GLU B 1 49 ? -15.617 -2.959 -4.566 1 97.62 49 GLU B N 1
ATOM 2508 C CA . GLU B 1 49 ? -16.188 -1.931 -3.699 1 97.62 49 GLU B CA 1
ATOM 2509 C C . GLU B 1 49 ? -15.219 -1.571 -2.57 1 97.62 49 GLU B C 1
ATOM 2511 O O . GLU B 1 49 ? -14.633 -2.455 -1.942 1 97.62 49 GLU B O 1
ATOM 2516 N N . TYR B 1 50 ? -15.18 -0.297 -2.377 1 97.5 50 TYR B N 1
ATOM 2517 C CA . TYR B 1 50 ? -14.312 0.192 -1.315 1 97.5 50 TYR B CA 1
ATOM 2518 C C . TYR B 1 50 ? -14.766 -0.329 0.044 1 97.5 50 TYR B C 1
ATOM 2520 O O . TYR B 1 50 ? -15.953 -0.277 0.372 1 97.5 50 TYR B O 1
ATOM 2528 N N . GLU B 1 51 ? -13.852 -0.887 0.783 1 98 51 GLU B N 1
ATOM 2529 C CA . GLU B 1 51 ? -14.07 -1.333 2.156 1 98 51 GLU B CA 1
ATOM 2530 C C . GLU B 1 51 ? -13.328 -0.441 3.15 1 98 51 GLU B C 1
ATOM 2532 O O . GLU B 1 51 ? -12.102 -0.409 3.168 1 98 51 GLU B O 1
ATOM 2537 N N . SER B 1 52 ? -13.977 0.236 4.051 1 96.81 52 SER B N 1
ATOM 2538 C CA . SER B 1 52 ? -13.484 1.396 4.785 1 96.81 52 SER B CA 1
ATOM 2539 C C . SER B 1 52 ? -12.484 0.987 5.859 1 96.81 52 SER B C 1
ATOM 2541 O O . SER B 1 52 ? -11.594 1.765 6.215 1 96.81 52 SER B O 1
ATOM 2543 N N . HIS B 1 53 ? -12.641 -0.203 6.453 1 97.94 53 HIS B N 1
ATOM 2544 C CA . HIS B 1 53 ? -11.75 -0.617 7.535 1 97.94 53 HIS B CA 1
ATOM 2545 C C . HIS B 1 53 ? -10.336 -0.879 7.02 1 97.94 53 HIS B C 1
ATOM 2547 O O . HIS B 1 53 ? -9.359 -0.506 7.668 1 97.94 53 HIS B O 1
ATOM 2553 N N . THR B 1 54 ? -10.242 -1.505 5.844 1 98.06 54 THR B N 1
ATOM 2554 C CA . THR B 1 54 ? -8.938 -1.857 5.289 1 98.06 54 THR B CA 1
ATOM 2555 C C . THR B 1 54 ? -8.469 -0.797 4.297 1 98.06 54 THR B C 1
ATOM 2557 O O . THR B 1 54 ? -7.281 -0.729 3.969 1 98.06 54 THR B O 1
ATOM 2560 N N . GLY B 1 55 ? -9.344 -0.015 3.773 1 97.25 55 GLY B N 1
ATOM 2561 C CA . GLY B 1 55 ? -9.023 0.927 2.711 1 97.25 55 GLY B CA 1
ATOM 2562 C C . GLY B 1 55 ? -8.82 0.261 1.364 1 97.25 55 GLY B C 1
ATOM 2563 O O . GLY B 1 55 ? -8.383 0.904 0.409 1 97.25 55 GLY B O 1
ATOM 2564 N N . LEU B 1 56 ? -9.055 -1.027 1.27 1 98.25 56 LEU B N 1
ATOM 2565 C CA . LEU B 1 56 ? -8.945 -1.789 0.031 1 98.25 56 LEU B CA 1
ATOM 2566 C C . LEU B 1 56 ? -10.32 -2.076 -0.557 1 98.25 56 LEU B C 1
ATOM 2568 O O . LEU B 1 56 ? -11.336 -1.686 0.018 1 98.25 56 LEU B O 1
ATOM 2572 N N . LYS B 1 57 ? -10.297 -2.693 -1.703 1 98.06 57 LYS B N 1
ATOM 2573 C CA . LYS B 1 57 ? -11.562 -2.996 -2.357 1 98.06 57 LYS B CA 1
ATOM 2574 C C . LYS B 1 57 ? -11.898 -4.48 -2.25 1 98.06 57 LYS B C 1
ATOM 2576 O O . LYS B 1 57 ? -11 -5.32 -2.174 1 98.06 57 LYS B O 1
ATOM 2581 N N . VAL B 1 58 ? -13.188 -4.738 -2.238 1 98.62 58 VAL B N 1
ATOM 2582 C CA . VAL B 1 58 ? -13.641 -6.117 -2.1 1 98.62 58 VAL B CA 1
ATOM 2583 C C . VAL B 1 58 ? -14.609 -6.453 -3.23 1 98.62 58 VAL B C 1
ATOM 2585 O O . VAL B 1 58 ? -15.312 -5.574 -3.742 1 98.62 58 VAL B O 1
ATOM 2588 N N . ILE B 1 59 ? -14.602 -7.625 -3.676 1 98.12 59 ILE B N 1
ATOM 2589 C CA . ILE B 1 59 ? -15.617 -8.211 -4.539 1 98.12 59 ILE B CA 1
ATOM 2590 C C . ILE B 1 59 ? -16.391 -9.289 -3.773 1 98.12 59 ILE B C 1
ATOM 2592 O O . ILE B 1 59 ? -15.82 -10.312 -3.389 1 98.12 59 ILE B O 1
ATOM 2596 N N . ARG B 1 60 ? -17.719 -9.023 -3.592 1 98 60 ARG B N 1
ATOM 2597 C CA . ARG B 1 60 ? -18.516 -9.898 -2.732 1 98 60 ARG B CA 1
ATOM 2598 C C . ARG B 1 60 ? -19.375 -10.836 -3.561 1 98 60 ARG B C 1
ATOM 2600 O O . ARG B 1 60 ? -20.078 -10.398 -4.48 1 98 60 ARG B O 1
ATOM 2607 N N . GLY B 1 61 ? -19.25 -12.086 -3.207 1 97.69 61 GLY B N 1
ATOM 2608 C CA . GLY B 1 61 ? -20.156 -13.055 -3.812 1 97.69 61 GLY B CA 1
ATOM 2609 C C . GLY B 1 61 ? -19.547 -13.773 -5.004 1 97.69 61 GLY B C 1
ATOM 2610 O O . GLY B 1 61 ? -18.859 -13.156 -5.82 1 97.69 61 GLY B O 1
ATOM 2611 N N . THR B 1 62 ? -19.953 -15.055 -5.168 1 95.38 62 THR B N 1
ATOM 2612 C CA . THR B 1 62 ? -19.391 -15.938 -6.18 1 95.38 62 THR B CA 1
ATOM 2613 C C . THR B 1 62 ? -19.734 -15.453 -7.582 1 95.38 62 THR B C 1
ATOM 2615 O O . THR B 1 62 ? -18.906 -15.508 -8.492 1 95.38 62 THR B O 1
ATOM 2618 N N . GLU B 1 63 ? -20.922 -14.945 -7.773 1 95.56 63 GLU B N 1
ATOM 2619 C CA . GLU B 1 63 ? -21.344 -14.484 -9.094 1 95.56 63 GLU B CA 1
ATOM 2620 C C . GLU B 1 63 ? -20.5 -13.305 -9.555 1 95.56 63 GLU B C 1
ATOM 2622 O O . GLU B 1 63 ? -20.062 -13.266 -10.711 1 95.56 63 GLU B O 1
ATOM 2627 N N . ASN B 1 64 ? -20.328 -12.383 -8.656 1 96.44 64 ASN B N 1
ATOM 2628 C CA . ASN B 1 64 ? -19.516 -11.219 -8.984 1 96.44 64 ASN B CA 1
ATOM 2629 C C . ASN B 1 64 ? -18.062 -11.609 -9.266 1 96.44 64 ASN B C 1
ATOM 2631 O O . ASN B 1 64 ? -17.422 -11.016 -10.133 1 96.44 64 ASN B O 1
ATOM 2635 N N . ILE B 1 65 ? -17.594 -12.57 -8.539 1 95.94 65 ILE B N 1
ATOM 2636 C CA . ILE B 1 65 ? -16.219 -13.031 -8.727 1 95.94 65 ILE B CA 1
ATOM 2637 C C . ILE B 1 65 ? -16.078 -13.711 -10.086 1 95.94 65 ILE B C 1
ATOM 2639 O O . ILE B 1 65 ? -15.102 -13.484 -10.797 1 95.94 65 ILE B O 1
ATOM 2643 N N . GLN B 1 66 ? -17.078 -14.492 -10.445 1 92.75 66 GLN B N 1
ATOM 2644 C CA . GLN B 1 66 ? -17.062 -15.125 -11.758 1 92.75 66 GLN B CA 1
ATOM 2645 C C . GLN B 1 66 ? -17.031 -14.086 -12.875 1 92.75 66 GLN B C 1
ATOM 2647 O O . GLN B 1 66 ? -16.281 -14.227 -13.836 1 92.75 66 GLN B O 1
ATOM 2652 N N . ARG B 1 67 ? -17.812 -13.094 -12.734 1 91.81 67 ARG B N 1
ATOM 2653 C CA . ARG B 1 67 ? -17.828 -12.008 -13.703 1 91.81 67 ARG B CA 1
ATOM 2654 C C . ARG B 1 67 ? -16.469 -11.305 -13.75 1 91.81 67 ARG B C 1
ATOM 2656 O O . ARG B 1 67 ? -15.969 -10.984 -14.828 1 91.81 67 ARG B O 1
ATOM 2663 N N . PHE B 1 68 ? -15.984 -11.109 -12.594 1 92.44 68 PHE B N 1
ATOM 2664 C CA . PHE B 1 68 ? -14.688 -10.461 -12.477 1 92.44 68 PHE B CA 1
ATOM 2665 C C . PHE B 1 68 ? -13.602 -11.266 -13.188 1 92.44 68 PHE B C 1
ATOM 2667 O O . PHE B 1 68 ? -12.805 -10.719 -13.945 1 92.44 68 PHE B O 1
ATOM 2674 N N . PHE B 1 69 ? -13.578 -12.539 -13.008 1 89.44 69 PHE B N 1
ATOM 2675 C CA . PHE B 1 69 ? -12.594 -13.414 -13.633 1 89.44 69 PHE B CA 1
ATOM 2676 C C . PHE B 1 69 ? -12.781 -13.438 -15.141 1 89.44 69 PHE B C 1
ATOM 2678 O O . PHE B 1 69 ? -11.805 -13.5 -15.891 1 89.44 69 PHE B O 1
ATOM 2685 N N . SER B 1 70 ? -13.953 -13.391 -15.578 1 84.88 70 SER B N 1
ATOM 2686 C CA . SER B 1 70 ? -14.258 -13.461 -17 1 84.88 70 SER B CA 1
ATOM 2687 C C . SER B 1 70 ? -13.867 -12.164 -17.719 1 84.88 70 SER B C 1
ATOM 2689 O O . SER B 1 70 ? -13.477 -12.188 -18.875 1 84.88 70 SER B O 1
ATOM 2691 N N . SER B 1 71 ? -14 -11.055 -17.031 1 80.44 71 SER B N 1
ATOM 2692 C CA . SER B 1 71 ? -13.688 -9.758 -17.625 1 80.44 71 SER B CA 1
ATOM 2693 C C . SER B 1 71 ? -12.188 -9.516 -17.688 1 80.44 71 SER B C 1
ATOM 2695 O O . SER B 1 71 ? -11.703 -8.75 -18.516 1 80.44 71 SER B O 1
ATOM 2697 N N . SER B 1 72 ? -11.508 -10.023 -16.766 1 69.44 72 SER B N 1
ATOM 2698 C CA . SER B 1 72 ? -10.07 -9.82 -16.672 1 69.44 72 SER B CA 1
ATOM 2699 C C . SER B 1 72 ? -9.352 -10.422 -17.875 1 69.44 72 SER B C 1
ATOM 2701 O O . SER B 1 72 ? -8.258 -9.984 -18.25 1 69.44 72 SER B O 1
ATOM 2703 N N . ARG B 1 73 ? -9.938 -11.375 -18.531 1 61.53 73 ARG B N 1
ATOM 2704 C CA . ARG B 1 73 ? -9.422 -12.016 -19.734 1 61.53 73 ARG B CA 1
ATOM 2705 C C . ARG B 1 73 ? -9.227 -11 -20.859 1 61.53 73 ARG B C 1
ATOM 2707 O O . ARG B 1 73 ? -8.305 -11.133 -21.656 1 61.53 73 ARG B O 1
ATOM 2714 N N . ASN B 1 74 ? -10.125 -10.18 -20.891 1 52.78 74 ASN B N 1
ATOM 2715 C CA . ASN B 1 74 ? -10.188 -9.203 -21.969 1 52.78 74 ASN B CA 1
ATOM 2716 C C . ASN B 1 74 ? -9.461 -7.91 -21.609 1 52.78 74 ASN B C 1
ATOM 2718 O O . ASN B 1 74 ? -9.32 -7.02 -22.438 1 52.78 74 ASN B O 1
ATOM 2722 N N . ARG B 1 75 ? -9.375 -7.879 -20.516 1 54.59 75 ARG B N 1
ATOM 2723 C CA . ARG B 1 75 ? -8.797 -6.598 -20.125 1 54.59 75 ARG B CA 1
ATOM 2724 C C . ARG B 1 75 ? -7.332 -6.516 -20.547 1 54.59 75 ARG B C 1
ATOM 2726 O O . ARG B 1 75 ? -6.539 -7.406 -20.234 1 54.59 75 ARG B O 1
ATOM 2733 N N . ARG B 1 76 ? -7.34 -6.219 -21.828 1 48.03 76 ARG B N 1
ATOM 2734 C CA . ARG B 1 76 ? -6.047 -5.852 -22.391 1 48.03 76 ARG B CA 1
ATOM 2735 C C . ARG B 1 76 ? -5.164 -5.176 -21.359 1 48.03 76 ARG B C 1
ATOM 2737 O O . ARG B 1 76 ? -3.98 -4.926 -21.609 1 48.03 76 ARG B O 1
ATOM 2744 N N . GLY B 1 77 ? -5.758 -4.535 -20.391 1 49.5 77 GLY B N 1
ATOM 2745 C CA . GLY B 1 77 ? -5.035 -3.482 -19.688 1 49.5 77 GLY B CA 1
ATOM 2746 C C . GLY B 1 77 ? -4.18 -3.996 -18.547 1 49.5 77 GLY B C 1
ATOM 2747 O O . GLY B 1 77 ? -4.242 -5.176 -18.203 1 49.5 77 GLY B O 1
ATOM 2748 N N . PHE B 1 78 ? -3.219 -3.158 -18.047 1 51.94 78 PHE B N 1
ATOM 2749 C CA . PHE B 1 78 ? -2.049 -3.074 -17.188 1 51.94 78 PHE B CA 1
ATOM 2750 C C . PHE B 1 78 ? -2.41 -3.432 -15.75 1 51.94 78 PHE B C 1
ATOM 2752 O O . PHE B 1 78 ? -1.557 -3.391 -14.859 1 51.94 78 PHE B O 1
ATOM 2759 N N . ASP B 1 79 ? -3.721 -3.99 -15.5 1 61.75 79 ASP B N 1
ATOM 2760 C CA . ASP B 1 79 ? -3.924 -4.145 -14.062 1 61.75 79 ASP B CA 1
ATOM 2761 C C . ASP B 1 79 ? -3.51 -5.539 -13.602 1 61.75 79 ASP B C 1
ATOM 2763 O O . ASP B 1 79 ? -3.996 -6.543 -14.125 1 61.75 79 ASP B O 1
ATOM 2767 N N . GLU B 1 80 ? -2.473 -5.559 -12.852 1 79.5 80 GLU B N 1
ATOM 2768 C CA . GLU B 1 80 ? -1.988 -6.785 -12.227 1 79.5 80 GLU B CA 1
ATOM 2769 C C . GLU B 1 80 ? -3.002 -7.336 -11.227 1 79.5 80 GLU B C 1
ATOM 2771 O O . GLU B 1 80 ? -3.438 -6.617 -10.328 1 79.5 80 GLU B O 1
ATOM 2776 N N . LEU B 1 81 ? -3.496 -8.539 -11.602 1 88.88 81 LEU B N 1
ATOM 2777 C CA . LEU B 1 81 ? -4.426 -9.188 -10.688 1 88.88 81 LEU B CA 1
ATOM 2778 C C . LEU B 1 81 ? -3.721 -9.609 -9.406 1 88.88 81 LEU B C 1
ATOM 2780 O O . LEU B 1 81 ? -2.73 -10.344 -9.445 1 88.88 81 LEU B O 1
ATOM 2784 N N . LYS B 1 82 ? -4.082 -9.133 -8.289 1 95.81 82 LYS B N 1
ATOM 2785 C CA . LYS B 1 82 ? -3.607 -9.516 -6.957 1 95.81 82 LYS B CA 1
ATOM 2786 C C . LYS B 1 82 ? -4.754 -9.539 -5.949 1 95.81 82 LYS B C 1
ATOM 2788 O O . LYS B 1 82 ? -5.344 -8.492 -5.652 1 95.81 82 LYS B O 1
ATOM 2793 N N . TRP B 1 83 ? -5.012 -10.734 -5.453 1 97.81 83 TRP B N 1
ATOM 2794 C CA . TRP B 1 83 ? -6.137 -10.805 -4.523 1 97.81 83 TRP B CA 1
ATOM 2795 C C . TRP B 1 83 ? -5.945 -11.938 -3.523 1 97.81 83 TRP B C 1
ATOM 2797 O O . TRP B 1 83 ? -5.117 -12.828 -3.736 1 97.81 83 TRP B O 1
ATOM 2807 N N . ILE B 1 84 ? -6.648 -11.852 -2.42 1 98.69 84 ILE B N 1
ATOM 2808 C CA . I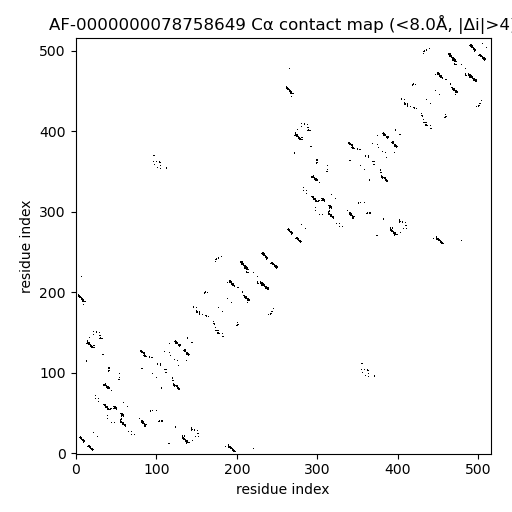LE B 1 84 ? -6.777 -12.875 -1.382 1 98.69 84 ILE B CA 1
ATOM 2809 C C . ILE B 1 84 ? -8.25 -13.109 -1.076 1 98.69 84 ILE B C 1
ATOM 2811 O O . ILE B 1 84 ? -9.047 -12.172 -1.016 1 98.69 84 ILE B O 1
ATOM 2815 N N . ASP B 1 85 ? -8.695 -14.352 -1.054 1 98.75 85 ASP B N 1
ATOM 2816 C CA . ASP B 1 85 ? -10.102 -14.602 -0.734 1 98.75 85 ASP B CA 1
ATOM 2817 C C . ASP B 1 85 ? -10.344 -14.531 0.772 1 98.75 85 ASP B C 1
ATOM 2819 O O . ASP B 1 85 ? -9.391 -14.562 1.56 1 98.75 85 ASP B O 1
ATOM 2823 N N . PHE B 1 86 ? -11.578 -14.312 1.157 1 98.81 86 PHE B N 1
ATOM 2824 C CA . PHE B 1 86 ? -11.953 -14.352 2.564 1 98.81 86 PHE B CA 1
ATOM 2825 C C . PHE B 1 86 ? -13.391 -14.844 2.723 1 98.81 86 PHE B C 1
ATOM 2827 O O . PHE B 1 86 ? -14.172 -14.805 1.772 1 98.81 86 PHE B O 1
ATOM 2834 N N . THR B 1 87 ? -13.758 -15.273 3.881 1 97.94 87 THR B N 1
ATOM 2835 C CA . THR B 1 87 ? -15.023 -15.977 4.082 1 97.94 87 THR B CA 1
ATOM 2836 C C . THR B 1 87 ? -16.078 -15.031 4.633 1 97.94 87 THR B C 1
ATOM 2838 O O . THR B 1 87 ? -17.266 -15.141 4.285 1 97.94 87 THR B O 1
ATOM 2841 N N . ASP B 1 88 ? -15.641 -14.078 5.527 1 97.62 88 ASP B N 1
ATOM 2842 C CA . ASP B 1 88 ? -16.609 -13.305 6.297 1 97.62 88 ASP B CA 1
ATOM 2843 C C . ASP B 1 88 ? -16.203 -11.844 6.387 1 97.62 88 ASP B C 1
ATOM 2845 O O . ASP B 1 88 ? -15.133 -11.523 6.93 1 97.62 88 ASP B O 1
ATOM 2849 N N . LEU B 1 89 ? -17.172 -10.992 5.953 1 97.25 89 LEU B N 1
ATOM 2850 C CA . LEU B 1 89 ? -16.906 -9.555 5.969 1 97.25 89 LEU B CA 1
ATOM 2851 C C . LEU B 1 89 ? -16.75 -9.047 7.398 1 97.25 89 LEU B C 1
ATOM 2853 O O . LEU B 1 89 ? -15.961 -8.141 7.656 1 97.25 89 LEU B O 1
ATOM 2857 N N . THR B 1 90 ? -17.484 -9.578 8.297 1 98 90 THR B N 1
ATOM 2858 C CA . THR B 1 90 ? -17.406 -9.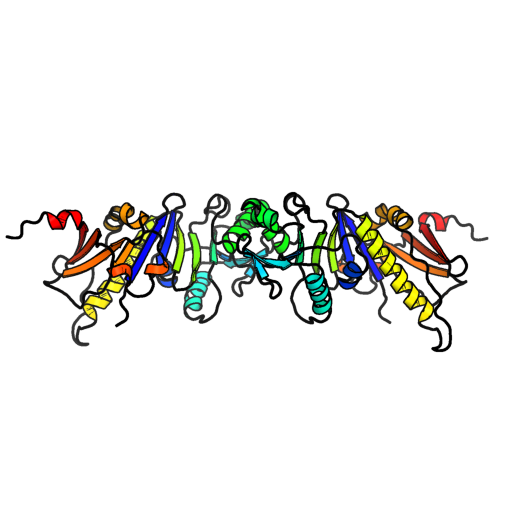172 9.695 1 98 90 THR B CA 1
ATOM 2859 C C . THR B 1 90 ? -16 -9.422 10.242 1 98 90 THR B C 1
ATOM 2861 O O . THR B 1 90 ? -15.453 -8.594 10.977 1 98 90 THR B O 1
ATOM 2864 N N . MET B 1 91 ? -15.453 -10.578 9.891 1 98.19 91 MET B N 1
ATOM 2865 C CA . MET B 1 91 ? -14.109 -10.922 10.359 1 98.19 91 MET B CA 1
ATOM 2866 C C . MET B 1 91 ? -13.055 -10.047 9.68 1 98.19 91 MET B C 1
ATOM 2868 O O . MET B 1 91 ? -12.039 -9.719 10.289 1 98.19 91 MET B O 1
ATOM 2872 N N . LEU B 1 92 ? -13.289 -9.719 8.445 1 98.44 92 LEU B N 1
ATOM 2873 C CA . LEU B 1 92 ? -12.414 -8.773 7.754 1 98.44 92 LEU B CA 1
ATOM 2874 C C . LEU B 1 92 ? -12.328 -7.457 8.516 1 98.44 92 LEU B C 1
ATOM 2876 O O . LEU B 1 92 ? -11.242 -6.887 8.664 1 98.44 92 LEU B O 1
ATOM 2880 N N . LYS B 1 93 ? -13.414 -6.988 9.047 1 97.94 93 LYS B N 1
ATOM 2881 C CA . LYS B 1 93 ? -13.5 -5.711 9.75 1 97.94 93 LYS B CA 1
ATOM 2882 C C . LYS B 1 93 ? -12.812 -5.793 11.117 1 97.94 93 LYS B C 1
ATOM 2884 O O . LYS B 1 93 ? -12.617 -4.77 11.773 1 97.94 93 LYS B O 1
ATOM 2889 N N . GLU B 1 94 ? -12.43 -7 11.508 1 98.19 94 GLU B N 1
ATOM 2890 C CA . GLU B 1 94 ? -11.766 -7.199 12.789 1 98.19 94 GLU B CA 1
ATOM 2891 C C . GLU B 1 94 ? -10.25 -7.227 12.633 1 98.19 94 GLU B C 1
ATOM 2893 O O . GLU B 1 94 ? -9.516 -7.371 13.617 1 98.19 94 GLU B O 1
ATOM 2898 N N . LEU B 1 95 ? -9.797 -7.133 11.406 1 98.5 95 LEU B N 1
ATOM 2899 C CA . LEU B 1 95 ? -8.352 -7.125 11.188 1 98.5 95 LEU B CA 1
ATOM 2900 C C . LEU B 1 95 ? -7.688 -5.996 11.977 1 98.5 95 LEU B C 1
ATOM 2902 O O . LEU B 1 95 ? -8.219 -4.883 12.039 1 98.5 95 LEU B O 1
ATOM 2906 N N . THR B 1 96 ? -6.602 -6.273 12.617 1 97.81 96 THR B N 1
ATOM 2907 C CA . THR B 1 96 ? -5.824 -5.25 13.312 1 97.81 96 THR B CA 1
ATOM 2908 C C . THR B 1 96 ? -5.016 -4.422 12.312 1 97.81 96 THR B C 1
ATOM 2910 O O . THR B 1 96 ? -4.785 -4.848 11.18 1 97.81 96 THR B O 1
ATOM 2913 N N . PRO B 1 97 ? -4.535 -3.262 12.766 1 97.25 97 PRO B N 1
ATOM 2914 C CA . PRO B 1 97 ? -3.658 -2.461 11.914 1 97.25 97 PRO B CA 1
ATOM 2915 C C . PRO B 1 97 ? -2.432 -3.236 11.43 1 97.25 97 PRO B C 1
ATOM 2917 O O . PRO B 1 97 ? -2.027 -3.105 10.273 1 97.25 97 PRO B O 1
ATOM 2920 N N . LEU B 1 98 ? -1.911 -4.051 12.266 1 96.69 98 LEU B N 1
ATOM 2921 C CA . LEU B 1 98 ? -0.752 -4.859 11.898 1 96.69 98 LEU B CA 1
ATOM 2922 C C . LEU B 1 98 ? -1.105 -5.848 10.789 1 96.69 98 LEU B C 1
ATOM 2924 O O . LEU B 1 98 ? -0.345 -6.012 9.836 1 96.69 98 LEU B O 1
ATOM 2928 N N . GLU B 1 99 ? -2.232 -6.5 10.906 1 97.88 99 GLU B N 1
ATOM 2929 C CA . GLU B 1 99 ? -2.66 -7.457 9.891 1 97.88 99 GLU B CA 1
ATOM 2930 C C . GLU B 1 99 ? -2.932 -6.762 8.555 1 97.88 99 GLU B C 1
ATOM 2932 O O . GLU B 1 99 ? -2.619 -7.301 7.492 1 97.88 99 GLU B O 1
ATOM 2937 N N . ILE B 1 100 ? -3.533 -5.594 8.641 1 98.38 100 ILE B N 1
ATOM 2938 C CA . ILE B 1 100 ? -3.756 -4.812 7.43 1 98.38 100 ILE B CA 1
ATOM 2939 C C . ILE B 1 100 ? -2.416 -4.453 6.793 1 98.38 100 ILE B C 1
ATOM 2941 O O . ILE B 1 100 ? -2.254 -4.555 5.578 1 98.38 100 ILE B O 1
ATOM 2945 N N . SER B 1 101 ? -1.421 -4.039 7.609 1 97.94 101 SER B N 1
ATOM 2946 C CA . SER B 1 101 ? -0.093 -3.727 7.09 1 97.94 101 SER B CA 1
ATOM 2947 C C . SER B 1 101 ? 0.526 -4.93 6.391 1 97.94 101 SER B C 1
ATOM 2949 O O . SER B 1 101 ? 1.218 -4.781 5.383 1 97.94 101 SER B O 1
ATOM 2951 N N . GLU B 1 102 ? 0.301 -6.074 6.922 1 97.81 102 GLU B N 1
ATOM 2952 C CA . GLU B 1 102 ? 0.815 -7.301 6.324 1 97.81 102 GLU B CA 1
ATOM 2953 C C . GLU B 1 102 ? 0.192 -7.551 4.953 1 97.81 102 GLU B C 1
ATOM 2955 O O . GLU B 1 102 ? 0.88 -7.965 4.02 1 97.81 102 GLU B O 1
ATOM 2960 N N . LEU B 1 103 ? -1.076 -7.336 4.883 1 98.31 103 LEU B N 1
ATOM 2961 C CA . LEU B 1 103 ? -1.776 -7.508 3.615 1 98.31 103 LEU B CA 1
ATOM 2962 C C . LEU B 1 103 ? -1.264 -6.52 2.572 1 98.31 103 LEU B C 1
ATOM 2964 O O . LEU B 1 103 ? -1.077 -6.879 1.408 1 98.31 103 LEU B O 1
ATOM 2968 N N . LEU B 1 104 ? -1.082 -5.301 3.025 1 98 104 LEU B N 1
ATOM 2969 C CA . LEU B 1 104 ? -0.543 -4.285 2.125 1 98 104 LEU B CA 1
ATOM 2970 C C . LEU B 1 104 ? 0.843 -4.68 1.628 1 98 104 LEU B C 1
ATOM 2972 O O . LEU B 1 104 ? 1.139 -4.559 0.438 1 98 104 LEU B O 1
ATOM 2976 N N . TYR B 1 105 ? 1.646 -5.168 2.48 1 98.12 105 TYR B N 1
ATOM 2977 C CA . TYR B 1 105 ? 2.975 -5.648 2.117 1 98.12 105 TYR B CA 1
ATOM 2978 C C . TYR B 1 105 ? 2.881 -6.805 1.127 1 98.12 105 TYR B C 1
ATOM 2980 O O . TYR B 1 105 ? 3.621 -6.848 0.14 1 98.12 105 TYR B O 1
ATOM 2988 N N . PHE B 1 106 ? 1.94 -7.691 1.483 1 97.88 106 PHE B N 1
ATOM 2989 C CA . PHE B 1 106 ? 1.706 -8.859 0.644 1 97.88 106 PHE B CA 1
ATOM 2990 C C . PHE B 1 106 ? 1.451 -8.445 -0.801 1 97.88 106 PHE B C 1
ATOM 2992 O O . PHE B 1 106 ? 2.131 -8.914 -1.716 1 97.88 106 PHE B O 1
ATOM 2999 N N . GLY B 1 107 ? 0.56 -7.547 -0.985 1 97.06 107 GLY B N 1
ATOM 3000 C CA . GLY B 1 107 ? 0.227 -7.062 -2.316 1 97.06 107 GLY B CA 1
ATOM 3001 C C . GLY B 1 107 ? 1.354 -6.281 -2.965 1 97.06 107 GLY B C 1
ATOM 3002 O O . GLY B 1 107 ? 1.576 -6.387 -4.172 1 97.06 107 GLY B O 1
ATOM 3003 N N . HIS B 1 108 ? 2.031 -5.586 -2.176 1 96.94 108 HIS B N 1
ATOM 3004 C CA . HIS B 1 108 ? 3.066 -4.68 -2.658 1 96.94 108 HIS B CA 1
ATOM 3005 C C . HIS B 1 108 ? 4.312 -5.441 -3.088 1 96.94 108 HIS B C 1
ATOM 3007 O O . HIS B 1 108 ? 4.855 -5.195 -4.168 1 96.94 108 HIS B O 1
ATOM 3013 N N . MET B 1 109 ? 4.727 -6.332 -2.232 1 96.06 109 MET B N 1
ATOM 3014 C CA . MET B 1 109 ? 5.969 -7.059 -2.477 1 96.06 109 MET B CA 1
ATOM 3015 C C . MET B 1 109 ? 5.695 -8.398 -3.146 1 96.06 109 MET B C 1
ATOM 3017 O O . MET B 1 109 ? 6.609 -9.039 -3.662 1 96.06 109 MET B O 1
ATOM 3021 N N . LYS B 1 110 ? 4.461 -8.828 -3.131 1 95.12 110 LYS B N 1
ATOM 3022 C CA . LYS B 1 110 ? 4.02 -10.094 -3.707 1 95.12 110 LYS B CA 1
ATOM 3023 C C . LYS B 1 110 ? 4.695 -11.273 -3.02 1 95.12 110 LYS B C 1
ATOM 3025 O O . LYS B 1 110 ? 5.094 -12.242 -3.678 1 95.12 110 LYS B O 1
ATOM 3030 N N . THR B 1 111 ? 4.992 -11.055 -1.777 1 92.06 111 THR B N 1
ATOM 3031 C CA . THR B 1 111 ? 5.492 -12.109 -0.899 1 92.06 111 THR B CA 1
ATOM 3032 C C . THR B 1 111 ? 5.004 -11.898 0.532 1 92.06 111 THR B C 1
ATOM 3034 O O . THR B 1 111 ? 4.711 -10.766 0.932 1 92.06 111 THR B O 1
ATOM 3037 N N . HIS B 1 112 ? 4.914 -13 1.244 1 88.94 112 HIS B N 1
ATOM 3038 C CA . HIS B 1 112 ? 4.312 -12.938 2.572 1 88.94 112 HIS B CA 1
ATOM 3039 C C . HIS B 1 112 ? 5.352 -12.578 3.629 1 88.94 112 HIS B C 1
ATOM 3041 O O . HIS B 1 112 ? 6.535 -12.898 3.48 1 88.94 112 HIS B O 1
ATOM 3047 N N . LEU B 1 113 ? 4.887 -11.93 4.676 1 89.75 113 LEU B N 1
ATOM 3048 C CA . LEU B 1 113 ? 5.727 -11.625 5.828 1 89.75 113 LEU B CA 1
ATOM 3049 C C . LEU B 1 113 ? 5.848 -12.836 6.75 1 89.75 113 LEU B C 1
ATOM 3051 O O . LEU B 1 113 ? 6.953 -13.219 7.137 1 89.75 113 LEU B O 1
ATOM 3055 N N . HIS B 1 114 ? 4.738 -13.336 7.117 1 90.94 114 HIS B N 1
ATOM 3056 C CA . HIS B 1 114 ? 4.688 -14.5 7.992 1 90.94 114 HIS B CA 1
ATOM 3057 C C . HIS B 1 114 ? 4.02 -15.68 7.297 1 90.94 114 HIS B C 1
ATOM 3059 O O . HIS B 1 114 ? 4.699 -16.562 6.762 1 90.94 114 HIS B O 1
ATOM 3065 N N . SER B 1 115 ? 2.732 -15.656 7.246 1 93.81 115 SER B N 1
ATOM 3066 C CA . SER B 1 115 ? 1.944 -16.688 6.586 1 93.81 115 SER B CA 1
ATOM 3067 C C . SER B 1 115 ? 1.011 -16.094 5.539 1 93.81 115 SER B C 1
ATOM 3069 O O . SER B 1 115 ? 0.413 -15.031 5.766 1 93.81 115 SER B O 1
ATOM 3071 N N . PRO B 1 116 ? 0.939 -16.844 4.488 1 97.5 116 PRO B N 1
ATOM 3072 C CA . PRO B 1 116 ? -0.011 -16.359 3.479 1 97.5 116 PRO B CA 1
ATOM 3073 C C . PRO B 1 116 ? -1.464 -16.641 3.857 1 97.5 116 PRO B C 1
ATOM 3075 O O . PRO B 1 116 ? -2.383 -16.188 3.178 1 97.5 116 PRO B O 1
ATOM 3078 N N . PHE B 1 117 ? -1.695 -17.312 4.941 1 98.19 117 PHE B N 1
ATOM 3079 C CA . PHE B 1 117 ? -3.049 -17.688 5.336 1 98.19 117 PHE B CA 1
ATOM 3080 C C . PHE B 1 117 ? -3.422 -17.047 6.668 1 98.19 117 PHE B C 1
ATOM 3082 O O . PHE B 1 117 ? -2.812 -17.344 7.695 1 98.19 117 PHE B O 1
ATOM 3089 N N . PHE B 1 118 ? -4.41 -16.234 6.586 1 97.88 118 PHE B N 1
ATOM 3090 C CA . PHE B 1 118 ? -4.832 -15.422 7.727 1 97.88 118 PHE B CA 1
ATOM 3091 C C . PHE B 1 118 ? -5.98 -16.094 8.469 1 97.88 118 PHE B C 1
ATOM 3093 O O . PHE B 1 118 ? -6.984 -16.469 7.863 1 97.88 118 PHE B O 1
ATOM 3100 N N . TYR B 1 119 ? -5.836 -16.125 9.766 1 97.56 119 TYR B N 1
ATOM 3101 C CA . TYR B 1 119 ? -6.84 -16.781 10.594 1 97.56 119 TYR B CA 1
ATOM 3102 C C . TYR B 1 119 ? -8.195 -16.094 10.453 1 97.56 119 TYR B C 1
ATOM 3104 O O . TYR B 1 119 ? -9.219 -16.766 10.297 1 97.56 119 TYR B O 1
ATOM 3112 N N . LYS B 1 120 ? -8.242 -14.781 10.484 1 98.19 120 LYS B N 1
ATOM 3113 C CA . LYS B 1 120 ? -9.5 -14.039 10.461 1 98.19 120 LYS B CA 1
ATOM 3114 C C . LYS B 1 120 ? -10.133 -14.086 9.07 1 98.19 120 LYS B C 1
ATOM 3116 O O . LYS B 1 120 ? -11.359 -14.062 8.945 1 98.19 120 LYS B O 1
ATOM 3121 N N . LEU B 1 121 ? -9.336 -14.156 8.062 1 98.56 121 LEU B N 1
ATOM 3122 C CA . LEU B 1 121 ? -9.867 -14.195 6.703 1 98.56 121 LEU B CA 1
ATOM 3123 C C . LEU B 1 121 ? -10.305 -15.609 6.332 1 98.56 121 LEU B C 1
ATOM 3125 O O . LEU B 1 121 ? -11.219 -15.789 5.52 1 98.56 121 LEU B O 1
ATOM 3129 N N . GLN B 1 122 ? -9.609 -16.562 6.914 1 98.25 122 GLN B N 1
ATOM 3130 C CA . GLN B 1 122 ? -9.812 -17.953 6.559 1 98.25 122 GLN B CA 1
ATOM 3131 C C . GLN B 1 122 ? -9.656 -18.172 5.059 1 98.25 122 GLN B C 1
ATOM 3133 O O . GLN B 1 122 ? -10.469 -18.844 4.43 1 98.25 122 GLN B O 1
ATOM 3138 N N . ASN B 1 123 ? -8.703 -17.5 4.531 1 98.5 123 ASN B N 1
ATOM 3139 C CA . ASN B 1 123 ? -8.508 -17.562 3.088 1 98.5 123 ASN B CA 1
ATOM 3140 C C . ASN B 1 123 ? -7.91 -18.891 2.656 1 98.5 123 ASN B C 1
ATOM 3142 O O . ASN B 1 123 ? -7.109 -19.484 3.381 1 98.5 123 ASN B O 1
ATOM 3146 N N . ASN B 1 124 ? -8.273 -19.312 1.407 1 98.19 124 ASN B N 1
ATOM 3147 C CA . ASN B 1 124 ? -7.758 -20.531 0.798 1 98.19 124 ASN B CA 1
ATOM 3148 C C . ASN B 1 124 ? -6.727 -20.219 -0.284 1 98.19 124 ASN B C 1
ATOM 3150 O O . ASN B 1 124 ? -5.91 -21.078 -0.63 1 98.19 124 ASN B O 1
ATOM 3154 N N . PHE B 1 125 ? -6.82 -19.016 -0.753 1 98.31 125 PHE B N 1
ATOM 3155 C CA . PHE B 1 125 ? -5.992 -18.672 -1.904 1 98.31 125 PHE B CA 1
ATOM 3156 C C . PHE B 1 125 ? -5.441 -17.25 -1.782 1 98.31 125 PHE B C 1
ATOM 3158 O O . PHE B 1 125 ? -6.117 -16.375 -1.256 1 98.31 125 PHE B O 1
ATOM 3165 N N . VAL B 1 126 ? -4.297 -17.094 -2.244 1 98.44 126 VAL B N 1
ATOM 3166 C CA . VAL B 1 126 ? -3.75 -15.797 -2.631 1 98.44 126 VAL B CA 1
ATOM 3167 C C . VAL B 1 126 ? -3.236 -15.859 -4.066 1 98.44 126 VAL B C 1
ATOM 3169 O O . VAL B 1 126 ? -2.502 -16.781 -4.43 1 98.44 126 VAL B O 1
ATOM 3172 N N . TYR B 1 127 ? -3.615 -14.93 -4.879 1 97.06 127 TYR B N 1
ATOM 3173 C CA . TYR B 1 127 ? -3.291 -14.945 -6.301 1 97.06 127 TYR B CA 1
ATOM 3174 C C . TYR B 1 127 ? -2.475 -13.719 -6.691 1 97.06 127 TYR B C 1
ATOM 3176 O O . TYR B 1 127 ? -2.898 -12.586 -6.461 1 97.06 127 TYR B O 1
ATOM 3184 N N . PHE B 1 128 ? -1.306 -13.945 -7.285 1 96.31 128 PHE B N 1
ATOM 3185 C CA . PHE B 1 128 ? -0.476 -12.867 -7.809 1 96.31 128 PHE B CA 1
ATOM 3186 C C . PHE B 1 128 ? -0.172 -13.086 -9.289 1 96.31 128 PHE B C 1
ATOM 3188 O O . PHE B 1 128 ? 0.419 -14.102 -9.664 1 96.31 128 PHE B O 1
ATOM 3195 N N . ASP B 1 129 ? -0.523 -12.141 -10.062 1 92.56 129 ASP B N 1
ATOM 3196 C CA . ASP B 1 129 ? -0.068 -12.047 -11.445 1 92.56 129 ASP B CA 1
ATOM 3197 C C . ASP B 1 129 ? 1.306 -11.391 -11.531 1 92.56 129 ASP B C 1
ATOM 3199 O O . ASP B 1 129 ? 1.465 -10.227 -11.156 1 92.56 129 ASP B O 1
ATOM 3203 N N . LEU B 1 130 ? 2.363 -12.07 -11.992 1 90.56 130 LEU B N 1
ATOM 3204 C CA . LEU B 1 130 ? 3.734 -11.57 -12.023 1 90.56 130 LEU B CA 1
ATOM 3205 C C . LEU B 1 130 ? 4.125 -11.133 -13.43 1 90.56 130 LEU B C 1
ATOM 3207 O O . LEU B 1 130 ? 5.309 -10.961 -13.727 1 90.56 130 LEU B O 1
ATOM 3211 N N . ASN B 1 131 ? 3.207 -10.945 -14.344 1 83.25 131 ASN B N 1
ATOM 3212 C CA . ASN B 1 131 ? 3.408 -10.539 -15.734 1 83.25 131 ASN B CA 1
ATOM 3213 C C . ASN B 1 131 ? 4.012 -11.672 -16.562 1 83.25 131 ASN B C 1
ATOM 3215 O O . ASN B 1 131 ? 4.453 -12.68 -16.016 1 83.25 131 ASN B O 1
ATOM 3219 N N . ASP B 1 132 ? 3.98 -11.562 -17.875 1 83.5 132 ASP B N 1
ATOM 3220 C CA . ASP B 1 132 ? 4.512 -12.516 -18.844 1 83.5 132 ASP B CA 1
ATOM 3221 C C . ASP B 1 132 ? 3.941 -13.914 -18.609 1 83.5 132 ASP B C 1
ATOM 3223 O O . ASP B 1 132 ? 4.676 -14.898 -18.641 1 83.5 132 ASP B O 1
ATOM 3227 N N . GLN B 1 133 ? 2.715 -13.961 -18.188 1 84.88 133 GLN B N 1
ATOM 3228 C CA . GLN B 1 133 ? 1.943 -15.188 -18 1 84.88 133 GLN B CA 1
ATOM 3229 C C . GLN B 1 133 ? 2.438 -15.977 -16.797 1 84.88 133 GLN B C 1
ATOM 3231 O O . GLN B 1 133 ? 2.088 -17.141 -16.625 1 84.88 133 GLN B O 1
ATOM 3236 N N . LEU B 1 134 ? 3.332 -15.336 -16.078 1 91.69 134 LEU B N 1
ATOM 3237 C CA . LEU B 1 134 ? 3.82 -15.93 -14.836 1 91.69 134 LEU B CA 1
ATOM 3238 C C . LEU B 1 134 ? 2.904 -15.578 -13.664 1 91.69 134 LEU B C 1
ATOM 3240 O O . LEU B 1 134 ? 2.512 -14.422 -13.508 1 91.69 134 LEU B O 1
ATOM 3244 N N . ASN B 1 135 ? 2.471 -16.578 -12.922 1 93.75 135 ASN B N 1
ATOM 3245 C CA . ASN B 1 135 ? 1.628 -16.328 -11.758 1 93.75 135 ASN B CA 1
ATOM 3246 C C . ASN B 1 135 ? 2.111 -17.125 -10.547 1 93.75 135 ASN B C 1
ATOM 3248 O O . ASN B 1 135 ? 2.688 -18.203 -10.688 1 93.75 135 ASN B O 1
ATOM 3252 N N . ARG B 1 136 ? 1.896 -16.594 -9.453 1 96.62 136 ARG B N 1
ATOM 3253 C CA . ARG B 1 136 ? 2.107 -17.266 -8.172 1 96.62 136 ARG B CA 1
ATOM 3254 C C . ARG B 1 136 ? 0.81 -17.359 -7.379 1 96.62 136 ARG B C 1
ATOM 3256 O O . ARG B 1 136 ? 0.157 -16.344 -7.133 1 96.62 136 ARG B O 1
ATOM 3263 N N . ILE B 1 137 ? 0.474 -18.531 -7.027 1 97.75 137 ILE B N 1
ATOM 3264 C CA . ILE B 1 137 ? -0.731 -18.734 -6.23 1 97.75 137 ILE B CA 1
ATOM 3265 C C . ILE B 1 137 ? -0.388 -19.5 -4.957 1 97.75 137 ILE B C 1
ATOM 3267 O O . ILE B 1 137 ? 0.34 -20.5 -5.008 1 97.75 137 ILE B O 1
ATOM 3271 N N . TYR B 1 138 ? -0.778 -18.984 -3.848 1 98.38 138 TYR B N 1
ATOM 3272 C CA . TYR B 1 138 ? -0.747 -19.719 -2.592 1 98.38 138 TYR B CA 1
ATOM 3273 C C . TYR B 1 138 ? -2.018 -20.547 -2.412 1 98.38 138 TYR B C 1
ATOM 3275 O O . TYR B 1 138 ? -3.125 -20.031 -2.582 1 98.38 138 TYR B O 1
ATOM 3283 N N . TYR B 1 139 ? -1.812 -21.797 -2.125 1 98.31 139 TYR B N 1
ATOM 3284 C CA . TYR B 1 139 ? -2.926 -22.719 -1.899 1 98.31 139 TYR B CA 1
ATOM 3285 C C . TYR B 1 139 ? -2.93 -23.234 -0.464 1 98.31 139 TYR B C 1
ATOM 3287 O O . TYR B 1 139 ? -1.979 -23.891 -0.03 1 98.31 139 TYR B O 1
ATOM 3295 N N . ARG B 1 140 ? -4.008 -22.922 0.262 1 97.5 140 ARG B N 1
ATOM 3296 C CA . ARG B 1 140 ? -4.105 -23.547 1.58 1 97.5 140 ARG B CA 1
ATOM 3297 C C . ARG B 1 140 ? -4.047 -25.062 1.478 1 97.5 140 ARG B C 1
ATOM 3299 O O . ARG B 1 140 ? -3.406 -25.719 2.299 1 97.5 140 ARG B O 1
ATOM 3306 N N . TYR B 1 141 ? -4.691 -25.562 0.433 1 96.88 141 TYR B N 1
ATOM 3307 C CA . TYR B 1 141 ? -4.66 -26.984 0.099 1 96.88 141 TYR B CA 1
ATOM 3308 C C . TYR B 1 141 ? -4.062 -27.203 -1.287 1 96.88 141 TYR B C 1
ATOM 3310 O O . TYR B 1 141 ? -4.707 -26.906 -2.299 1 96.88 141 TYR B O 1
ATOM 3318 N N . LEU B 1 142 ? -2.959 -27.875 -1.327 1 97.38 142 LEU B N 1
ATOM 3319 C CA . LEU B 1 142 ? -2.232 -28.062 -2.58 1 97.38 142 LEU B CA 1
ATOM 3320 C C . LEU B 1 142 ? -3.031 -28.938 -3.547 1 97.38 142 LEU B C 1
ATOM 3322 O O . LEU B 1 142 ? -2.814 -28.875 -4.758 1 97.38 142 LEU B O 1
ATOM 3326 N N . ASP B 1 143 ? -3.965 -29.656 -3.049 1 97.06 143 ASP B N 1
ATOM 3327 C CA . ASP B 1 143 ? -4.801 -30.5 -3.896 1 97.06 143 ASP B CA 1
ATOM 3328 C C . ASP B 1 143 ? -5.543 -29.656 -4.941 1 97.06 143 ASP B C 1
ATOM 3330 O O . ASP B 1 143 ? -5.812 -30.141 -6.043 1 97.06 143 ASP B O 1
ATOM 3334 N N . GLU B 1 144 ? -5.898 -28.484 -4.574 1 97.62 144 GLU B N 1
ATOM 3335 C CA . GLU B 1 144 ? -6.543 -27.578 -5.523 1 97.62 144 GLU B CA 1
ATOM 3336 C C . GLU B 1 144 ? -5.664 -27.344 -6.75 1 97.62 144 GLU B C 1
ATOM 3338 O O . GLU B 1 144 ? -6.145 -27.391 -7.883 1 97.62 144 GLU B O 1
ATOM 3343 N N . PHE B 1 145 ? -4.41 -27.172 -6.516 1 98.19 145 PHE B N 1
ATOM 3344 C CA . PHE B 1 145 ? -3.488 -26.969 -7.629 1 98.19 145 PHE B CA 1
ATOM 3345 C C . PHE B 1 145 ? -3.449 -28.203 -8.523 1 98.19 145 PHE B C 1
ATOM 3347 O O . PHE B 1 145 ? -3.518 -28.094 -9.75 1 98.19 145 PHE B O 1
ATOM 3354 N N . TYR B 1 146 ? -3.307 -29.312 -7.887 1 98.06 146 TYR B N 1
ATOM 3355 C CA . TYR B 1 146 ? -3.191 -30.547 -8.672 1 98.06 146 TYR B CA 1
ATOM 3356 C C . TYR B 1 146 ? -4.406 -30.734 -9.57 1 98.06 146 TYR B C 1
ATOM 3358 O O . TYR B 1 146 ? -4.281 -31.188 -10.711 1 98.06 146 TYR B O 1
ATOM 3366 N N . ARG B 1 147 ? -5.527 -30.375 -9.086 1 97.56 147 ARG B N 1
ATOM 3367 C CA . ARG B 1 147 ? -6.734 -30.5 -9.891 1 97.56 147 ARG B CA 1
ATOM 3368 C C . ARG B 1 147 ? -6.699 -29.547 -11.078 1 97.56 147 ARG B C 1
ATOM 3370 O O . ARG B 1 147 ? -7.043 -29.938 -12.203 1 97.56 147 ARG B O 1
ATOM 3377 N N . ILE B 1 148 ? -6.324 -28.328 -10.812 1 97.56 148 ILE B N 1
ATOM 3378 C CA . ILE B 1 148 ? -6.215 -27.328 -11.875 1 97.56 148 ILE B CA 1
ATOM 3379 C C . ILE B 1 148 ? -5.211 -27.812 -12.922 1 97.56 148 ILE B C 1
ATOM 3381 O O . ILE B 1 148 ? -5.488 -27.766 -14.125 1 97.56 148 ILE B O 1
ATOM 3385 N N . PHE B 1 149 ? -4.113 -28.297 -12.438 1 98.19 149 PHE B N 1
ATOM 3386 C CA . PHE B 1 149 ? -3.041 -28.734 -13.32 1 98.19 149 PHE B CA 1
ATOM 3387 C C . PHE B 1 149 ? -3.473 -29.953 -14.141 1 98.19 149 PHE B C 1
ATOM 3389 O O . PHE B 1 149 ? -3.188 -30.031 -15.336 1 98.19 149 PHE B O 1
ATOM 3396 N N . ALA B 1 150 ? -4.125 -30.844 -13.508 1 97.5 150 ALA B N 1
ATOM 3397 C CA . ALA B 1 150 ? -4.648 -32 -14.203 1 97.5 150 ALA B CA 1
ATOM 3398 C C . ALA B 1 150 ? -5.559 -31.609 -15.352 1 97.5 150 ALA B C 1
ATOM 3400 O O . ALA B 1 150 ? -5.434 -32.125 -16.469 1 97.5 150 ALA B O 1
ATOM 3401 N N . SER B 1 151 ? -6.434 -30.734 -15.062 1 96.56 151 SER B N 1
ATOM 3402 C CA . SER B 1 151 ? -7.355 -30.234 -16.094 1 96.56 151 SER B CA 1
ATOM 3403 C C . SER B 1 151 ? -6.605 -29.578 -17.234 1 96.56 151 SER B C 1
ATOM 3405 O O . SER B 1 151 ? -6.926 -29.781 -18.406 1 96.56 151 SER B O 1
ATOM 3407 N N . LYS B 1 152 ? -5.625 -28.797 -16.938 1 96.5 152 LYS B N 1
ATOM 3408 C CA . LYS B 1 152 ? -4.852 -28.078 -17.953 1 96.5 152 LYS B CA 1
ATOM 3409 C C . LYS B 1 152 ? -4.09 -29.062 -18.844 1 96.5 152 LYS B C 1
ATOM 3411 O O . LYS B 1 152 ? -4.125 -28.938 -20.078 1 96.5 152 LYS B O 1
ATOM 3416 N N . LEU B 1 153 ? -3.416 -30 -18.25 1 96.38 153 LEU B N 1
ATOM 3417 C CA . LEU B 1 153 ? -2.662 -30.984 -19.016 1 96.38 153 LEU B CA 1
ATOM 3418 C C . LEU B 1 153 ? -3.572 -31.75 -19.969 1 96.38 153 LEU B C 1
ATOM 3420 O O . LEU B 1 153 ? -3.227 -31.922 -21.141 1 96.38 153 LEU B O 1
ATOM 3424 N N . SER B 1 154 ? -4.676 -32.125 -19.469 1 93.31 154 SER B N 1
ATOM 3425 C CA . SER B 1 154 ? -5.633 -32.844 -20.281 1 93.31 154 SER B CA 1
ATOM 3426 C C . SER B 1 154 ? -6.141 -32 -21.438 1 93.31 154 SER B C 1
ATOM 3428 O O . SER B 1 154 ? -6.293 -32.5 -22.562 1 93.31 154 SER B O 1
ATOM 3430 N N . SER B 1 155 ? -6.414 -30.766 -21.109 1 93.62 155 SER B N 1
ATOM 3431 C CA . SER B 1 155 ? -6.895 -29.844 -22.141 1 93.62 155 SER B CA 1
ATOM 3432 C C . SER B 1 155 ? -5.852 -29.656 -23.25 1 93.62 155 SER B C 1
ATOM 3434 O O . SER B 1 155 ? -6.172 -29.719 -24.438 1 93.62 155 SER B O 1
ATOM 3436 N N . ILE B 1 156 ? -4.637 -29.422 -22.891 1 94.31 156 ILE B N 1
ATOM 3437 C CA . ILE B 1 156 ? -3.561 -29.234 -23.859 1 94.31 156 ILE B CA 1
ATOM 3438 C C . ILE B 1 156 ? -3.418 -30.484 -24.719 1 94.31 156 ILE B C 1
ATOM 3440 O O . ILE B 1 156 ? -3.338 -30.406 -25.953 1 94.31 156 ILE B O 1
ATOM 3444 N N . LEU B 1 157 ? -3.412 -31.625 -24.094 1 93.5 157 LEU B N 1
ATOM 3445 C CA . LEU B 1 157 ? -3.221 -32.875 -24.812 1 93.5 157 LEU B CA 1
ATOM 3446 C C . LEU B 1 157 ? -4.379 -33.125 -25.766 1 93.5 157 LEU B C 1
ATOM 3448 O O . LEU B 1 157 ? -4.168 -33.594 -26.891 1 93.5 157 LEU B O 1
ATOM 3452 N N . SER B 1 158 ? -5.578 -32.875 -25.25 1 91.88 158 SER B N 1
ATOM 3453 C CA . SER B 1 158 ? -6.746 -33.031 -26.125 1 91.88 158 SER B CA 1
ATOM 3454 C C . SER B 1 158 ? -6.609 -32.219 -27.391 1 91.88 158 SER B C 1
ATOM 3456 O O . SER B 1 158 ? -6.887 -32.719 -28.484 1 91.88 158 SER B O 1
ATOM 3458 N N . ASP B 1 159 ? -6.168 -31.031 -27.25 1 91 159 ASP B N 1
ATOM 3459 C CA . ASP B 1 159 ? -5.973 -30.156 -28.391 1 91 159 ASP B CA 1
ATOM 3460 C C . ASP B 1 159 ? -4.883 -30.703 -29.312 1 91 159 ASP B C 1
ATOM 3462 O O . ASP B 1 159 ? -5.035 -30.672 -30.547 1 91 159 ASP B O 1
ATOM 3466 N N . LYS B 1 160 ? -3.838 -31.203 -28.781 1 89.69 160 LYS B N 1
ATOM 3467 C CA . LYS B 1 160 ? -2.695 -31.703 -29.547 1 89.69 160 LYS B CA 1
ATOM 3468 C C . LYS B 1 160 ? -3.061 -32.969 -30.328 1 89.69 160 LYS B C 1
ATOM 3470 O O . LYS B 1 160 ? -2.631 -33.125 -31.469 1 89.69 160 LYS B O 1
ATOM 3475 N N . ILE B 1 161 ? -3.82 -33.75 -29.75 1 87.44 161 ILE B N 1
ATOM 3476 C CA . ILE B 1 161 ? -4.133 -35.062 -30.328 1 87.44 161 ILE B CA 1
ATOM 3477 C C . ILE B 1 161 ? -5.227 -34.906 -31.391 1 87.44 161 ILE B C 1
ATOM 3479 O O . ILE B 1 161 ? -5.238 -35.625 -32.406 1 87.44 161 ILE B O 1
ATOM 3483 N N . ASN B 1 162 ? -6.094 -33.938 -31.188 1 85.62 162 ASN B N 1
ATOM 3484 C CA . ASN B 1 162 ? -7.25 -33.812 -32.062 1 85.62 162 ASN B CA 1
ATOM 3485 C C . ASN B 1 162 ? -7.043 -32.719 -33.125 1 85.62 162 ASN B C 1
ATOM 3487 O O . ASN B 1 162 ? -7.926 -32.469 -33.938 1 85.62 162 ASN B O 1
ATOM 3491 N N . VAL B 1 163 ? -5.969 -31.906 -33.094 1 73.88 163 VAL B N 1
ATOM 3492 C CA . VAL B 1 163 ? -5.73 -30.828 -34.062 1 73.88 163 VAL B CA 1
ATOM 3493 C C . VAL B 1 163 ? -5.773 -31.375 -35.469 1 73.88 163 VAL B C 1
ATOM 3495 O O . VAL B 1 163 ? -6.367 -30.75 -36.375 1 73.88 163 VAL B O 1
ATOM 3498 N N . LYS B 1 164 ? -4.969 -32.438 -35.938 1 63.69 164 LYS B N 1
ATOM 3499 C CA . LYS B 1 164 ? -4.84 -32.844 -37.312 1 63.69 164 LYS B CA 1
ATOM 3500 C C . LYS B 1 164 ? -6.043 -33.688 -37.75 1 63.69 164 LYS B C 1
ATOM 3502 O O . LYS B 1 164 ? -6.066 -34.219 -38.844 1 63.69 164 LYS B O 1
ATOM 3507 N N . LYS B 1 165 ? -6.957 -33.688 -36.844 1 61.69 165 LYS B N 1
ATOM 3508 C CA . LYS B 1 165 ? -8.07 -34.531 -37.25 1 61.69 165 LYS B CA 1
ATOM 3509 C C . LYS B 1 165 ? -9.047 -33.75 -38.125 1 61.69 165 LYS B C 1
ATOM 3511 O O . LYS B 1 165 ? -9.258 -32.562 -37.938 1 61.69 165 LYS B O 1
ATOM 3516 N N . SER B 1 166 ? -9.258 -34.219 -39.281 1 58.78 166 SER B N 1
ATOM 3517 C CA . SER B 1 166 ? -10.25 -33.719 -40.219 1 58.78 166 SER B CA 1
ATOM 3518 C C . SER B 1 166 ? -11.578 -33.438 -39.531 1 58.78 166 SER B C 1
ATOM 3520 O O . SER B 1 166 ? -11.891 -34.031 -38.5 1 58.78 166 SER B O 1
ATOM 3522 N N . PHE B 1 167 ? -12.234 -32.312 -39.844 1 59.38 167 PHE B N 1
ATOM 3523 C CA . PHE B 1 167 ? -13.531 -31.844 -39.375 1 59.38 167 PHE B CA 1
ATOM 3524 C C . PHE B 1 167 ? -14.5 -33.031 -39.188 1 59.38 167 PHE B C 1
ATOM 3526 O O . PHE B 1 167 ? -15.438 -32.938 -38.406 1 59.38 167 PHE B O 1
ATOM 3533 N N . PHE B 1 168 ? -14.375 -34.094 -39.969 1 61.22 168 PHE B N 1
ATOM 3534 C CA . PHE B 1 168 ? -15.391 -35.156 -40.031 1 61.22 168 PHE B CA 1
ATOM 3535 C C . PHE B 1 168 ? -15.109 -36.25 -39.031 1 61.22 168 PHE B C 1
ATOM 3537 O O . PHE B 1 168 ? -15.938 -37.125 -38.812 1 61.22 168 PHE B O 1
ATOM 3544 N N . LYS B 1 169 ? -13.914 -36.25 -38.406 1 66.38 169 LYS B N 1
ATOM 3545 C CA . LYS B 1 169 ? -13.578 -37.344 -37.5 1 66.38 169 LYS B CA 1
ATOM 3546 C C . LYS B 1 169 ? -13.914 -37 -36.062 1 66.38 169 LYS B C 1
ATOM 3548 O O . LYS B 1 169 ? -13.828 -35.844 -35.656 1 66.38 169 LYS B O 1
ATOM 3553 N N . LYS B 1 170 ? -14.484 -37.906 -35.312 1 77.56 170 LYS B N 1
ATOM 3554 C CA . LYS B 1 170 ? -14.875 -37.781 -33.906 1 77.56 170 LYS B CA 1
ATOM 3555 C C . LYS B 1 170 ? -13.664 -37.469 -33.031 1 77.56 170 LYS B C 1
ATOM 3557 O O . LYS B 1 170 ? -12.578 -38 -33.25 1 77.56 170 LYS B O 1
ATOM 3562 N N . GLU B 1 171 ? -13.789 -36.531 -32.094 1 78.5 171 GLU B N 1
ATOM 3563 C CA . GLU B 1 171 ? -12.734 -36.156 -31.156 1 78.5 171 GLU B CA 1
ATOM 3564 C C . GLU B 1 171 ? -12.312 -37.344 -30.297 1 78.5 171 GLU B C 1
ATOM 3566 O O . GLU B 1 171 ? -13.156 -38.125 -29.859 1 78.5 171 GLU B O 1
ATOM 3571 N N . THR B 1 172 ? -11.07 -37.656 -30.25 1 81.81 172 THR B N 1
ATOM 3572 C CA . THR B 1 172 ? -10.523 -38.656 -29.328 1 81.81 172 THR B CA 1
ATOM 3573 C C . THR B 1 172 ? -10.5 -38.125 -27.906 1 81.81 172 THR B C 1
ATOM 3575 O O . THR B 1 172 ? -9.875 -37.094 -27.625 1 81.81 172 THR B O 1
ATOM 3578 N N . PRO B 1 173 ? -11.25 -38.75 -27.016 1 87 173 PRO B N 1
ATOM 3579 C CA . PRO B 1 173 ? -11.234 -38.281 -25.641 1 87 173 PRO B CA 1
ATOM 3580 C C . PRO B 1 173 ? -9.898 -38.5 -24.938 1 87 173 PRO B C 1
ATOM 3582 O O . PRO B 1 173 ? -9.234 -39.531 -25.203 1 87 173 PRO B O 1
ATOM 3585 N N . VAL B 1 174 ? -9.453 -37.625 -24.125 1 92.75 174 VAL B N 1
ATOM 3586 C CA . VAL B 1 174 ? -8.25 -37.75 -23.312 1 92.75 174 VAL B CA 1
ATOM 3587 C C . VAL B 1 174 ? -8.641 -37.875 -21.844 1 92.75 174 VAL B C 1
ATOM 3589 O O . VAL B 1 174 ? -9.383 -37.031 -21.312 1 92.75 174 VAL B O 1
ATOM 3592 N N . GLU B 1 175 ? -8.195 -38.969 -21.203 1 94.81 175 GLU B N 1
ATOM 3593 C CA . GLU B 1 175 ? -8.445 -39.156 -19.781 1 94.81 175 GLU B CA 1
ATOM 3594 C C . GLU B 1 175 ? -7.652 -38.156 -18.938 1 94.81 175 GLU B C 1
ATOM 3596 O O . GLU B 1 175 ? -6.473 -37.906 -19.203 1 94.81 175 GLU B O 1
ATOM 3601 N N . LYS B 1 176 ? -8.32 -37.625 -17.938 1 95.56 176 LYS B N 1
ATOM 3602 C CA . LYS B 1 176 ? -7.656 -36.688 -17.031 1 95.56 176 LYS B CA 1
ATOM 3603 C C . LYS B 1 176 ? -6.559 -37.375 -16.234 1 95.56 176 LYS B C 1
ATOM 3605 O O . LYS B 1 176 ? -6.746 -38.5 -15.742 1 95.56 176 LYS B O 1
ATOM 3610 N N . ILE B 1 177 ? -5.457 -36.75 -16.172 1 96.81 177 ILE B N 1
ATOM 3611 C CA . ILE B 1 177 ? -4.402 -37.281 -15.328 1 96.81 177 ILE B CA 1
ATOM 3612 C C . ILE B 1 177 ? -4.863 -37.281 -13.875 1 96.81 177 ILE B C 1
ATOM 3614 O O . ILE B 1 177 ? -5.535 -36.375 -13.414 1 96.81 177 ILE B O 1
ATOM 3618 N N . SER B 1 178 ? -4.516 -38.312 -13.109 1 96 178 SER B N 1
ATOM 3619 C CA . SER B 1 178 ? -4.957 -38.406 -11.727 1 96 178 SER B CA 1
ATOM 3620 C C . SER B 1 178 ? -4.16 -37.469 -10.82 1 96 178 SER B C 1
ATOM 3622 O O . SER B 1 178 ? -2.967 -37.25 -11.039 1 96 178 SER B O 1
ATOM 3624 N N . VAL B 1 179 ? -4.785 -37 -9.812 1 96 179 VAL B N 1
ATOM 3625 C CA . VAL B 1 179 ? -4.145 -36.156 -8.805 1 96 179 VAL B CA 1
ATOM 3626 C C . VAL B 1 179 ? -3.014 -36.938 -8.125 1 96 179 VAL B C 1
ATOM 3628 O O . VAL B 1 179 ? -1.956 -36.375 -7.836 1 96 179 VAL B O 1
ATOM 3631 N N . GLU B 1 180 ? -3.229 -38.188 -7.938 1 96.69 180 GLU B N 1
ATOM 3632 C CA . GLU B 1 180 ? -2.236 -39.031 -7.293 1 96.69 180 GLU B CA 1
ATOM 3633 C C . GLU B 1 180 ? -0.937 -39.094 -8.094 1 96.69 180 GLU B C 1
ATOM 3635 O O . GLU B 1 180 ? 0.153 -39 -7.523 1 96.69 180 GLU B O 1
ATOM 3640 N N . LEU B 1 181 ? -1.083 -39.219 -9.406 1 96.94 181 LEU B N 1
ATOM 3641 C CA . LEU B 1 181 ? 0.106 -39.219 -10.25 1 96.94 181 LEU B CA 1
ATOM 3642 C C . LEU B 1 181 ? 0.837 -37.875 -10.172 1 96.94 181 LEU B C 1
ATOM 3644 O O . LEU B 1 181 ? 2.068 -37.844 -10.125 1 96.94 181 LEU B O 1
ATOM 3648 N N . LEU B 1 182 ? 0.121 -36.812 -10.125 1 97.69 182 LEU B N 1
ATOM 3649 C CA . LEU B 1 182 ? 0.727 -35.5 -10.016 1 97.69 182 LEU B CA 1
ATOM 3650 C C . LEU B 1 182 ? 1.431 -35.312 -8.672 1 97.69 182 LEU B C 1
ATOM 3652 O O . LEU B 1 182 ? 2.512 -34.75 -8.602 1 97.69 182 LEU B O 1
ATOM 3656 N N . LYS B 1 183 ? 0.819 -35.875 -7.652 1 97 183 LYS B N 1
ATOM 3657 C CA . LYS B 1 183 ? 1.432 -35.812 -6.324 1 97 183 LYS B CA 1
ATOM 3658 C C . LYS B 1 183 ? 2.766 -36.562 -6.309 1 97 183 LYS B C 1
ATOM 3660 O O . LYS B 1 183 ? 3.697 -36.156 -5.609 1 97 183 LYS B O 1
ATOM 3665 N N . GLU B 1 184 ? 2.832 -37.531 -7.102 1 95.38 184 GLU B N 1
ATOM 3666 C CA . GLU B 1 184 ? 4.078 -38.281 -7.215 1 95.38 184 GLU B CA 1
ATOM 3667 C C . GLU B 1 184 ? 5.188 -37.438 -7.812 1 95.38 184 GLU B C 1
ATOM 3669 O O . GLU B 1 184 ? 6.371 -37.688 -7.598 1 95.38 184 GLU B O 1
ATOM 3674 N N . MET B 1 185 ? 4.828 -36.438 -8.5 1 96.06 185 MET B N 1
ATOM 3675 C CA . MET B 1 185 ? 5.801 -35.562 -9.172 1 96.06 185 MET B CA 1
ATOM 3676 C C . MET B 1 185 ? 6.129 -34.344 -8.32 1 96.06 185 MET B C 1
ATOM 3678 O O . MET B 1 185 ? 6.809 -33.438 -8.781 1 96.06 185 MET B O 1
ATOM 3682 N N . ARG B 1 186 ? 5.648 -34.312 -7.113 1 96.44 186 ARG B N 1
ATOM 3683 C CA . ARG B 1 186 ? 5.805 -33.156 -6.25 1 96.44 186 ARG B CA 1
ATOM 3684 C C . ARG B 1 186 ? 7.273 -32.781 -6.09 1 96.44 186 ARG B C 1
ATOM 3686 O O . ARG B 1 186 ? 7.641 -31.609 -6.188 1 96.44 186 ARG B O 1
ATOM 3693 N N . ASN B 1 187 ? 8.125 -33.781 -5.898 1 95.19 187 ASN B N 1
ATOM 3694 C CA . ASN B 1 187 ? 9.555 -33.531 -5.723 1 95.19 187 ASN B CA 1
ATOM 3695 C C . ASN B 1 187 ? 10.172 -32.906 -6.961 1 95.19 187 ASN B C 1
ATOM 3697 O O . ASN B 1 187 ? 11.016 -32 -6.848 1 95.19 187 ASN B O 1
ATOM 3701 N N . LEU B 1 188 ? 9.727 -33.344 -8.109 1 94.5 188 LEU B N 1
ATOM 3702 C CA . LEU B 1 188 ? 10.195 -32.75 -9.352 1 94.5 188 LEU B CA 1
ATOM 3703 C C . LEU B 1 188 ? 9.742 -31.297 -9.453 1 94.5 188 LEU B C 1
ATOM 3705 O O . LEU B 1 188 ? 10.531 -30.406 -9.805 1 94.5 188 LEU B O 1
ATOM 3709 N N . MET B 1 189 ? 8.508 -31.109 -9.055 1 96.25 189 MET B N 1
ATOM 3710 C CA . MET B 1 189 ? 7.938 -29.781 -9.18 1 96.25 189 MET B CA 1
ATOM 3711 C C . MET B 1 189 ? 8.578 -28.812 -8.18 1 96.25 189 MET B C 1
ATOM 3713 O O . MET B 1 189 ? 8.641 -27.609 -8.422 1 96.25 189 MET B O 1
ATOM 3717 N N . GLN B 1 190 ? 9.078 -29.297 -7.09 1 96.31 190 GLN B N 1
ATOM 3718 C CA . GLN B 1 190 ? 9.797 -28.469 -6.125 1 96.31 190 GLN B CA 1
ATOM 3719 C C . GLN B 1 190 ? 11.094 -27.922 -6.715 1 96.31 190 GLN B C 1
ATOM 3721 O O . GLN B 1 190 ? 11.594 -26.875 -6.297 1 96.31 190 GLN B O 1
ATOM 3726 N N . GLU B 1 191 ? 11.617 -28.609 -7.754 1 93.56 191 GLU B N 1
ATOM 3727 C CA . GLU B 1 191 ? 12.859 -28.203 -8.391 1 93.56 191 GLU B CA 1
ATOM 3728 C C . GLU B 1 191 ? 12.602 -27.172 -9.484 1 93.56 191 GLU B C 1
ATOM 3730 O O . GLU B 1 191 ? 13.531 -26.5 -9.945 1 93.56 191 GLU B O 1
ATOM 3735 N N . GLY B 1 192 ? 11.359 -27 -9.797 1 95.62 192 GLY B N 1
ATOM 3736 C CA . GLY B 1 192 ? 11.039 -26.156 -10.938 1 95.62 192 GLY B CA 1
ATOM 3737 C C . GLY B 1 192 ? 11.242 -26.859 -12.273 1 95.62 192 GLY B C 1
ATOM 3738 O O . GLY B 1 192 ? 12.375 -27.031 -12.727 1 95.62 192 GLY B O 1
ATOM 3739 N N . ILE B 1 193 ? 10.125 -27.188 -12.906 1 95.19 193 ILE B N 1
ATOM 3740 C CA . ILE B 1 193 ? 10.227 -28.031 -14.102 1 95.19 193 ILE B CA 1
ATOM 3741 C C . ILE B 1 193 ? 9.305 -27.484 -15.188 1 95.19 193 ILE B C 1
ATOM 3743 O O . ILE B 1 193 ? 8.359 -26.75 -14.906 1 95.19 193 ILE B O 1
ATOM 3747 N N . ILE B 1 194 ? 9.633 -27.844 -16.438 1 95.31 194 ILE B N 1
ATOM 3748 C CA . ILE B 1 194 ? 8.852 -27.453 -17.609 1 95.31 194 ILE B CA 1
ATOM 3749 C C . ILE B 1 194 ? 8.336 -28.703 -18.312 1 95.31 194 ILE B C 1
ATOM 3751 O O . ILE B 1 194 ? 9.102 -29.641 -18.578 1 95.31 194 ILE B O 1
ATOM 3755 N N . PHE B 1 195 ? 7.07 -28.75 -18.531 1 95.81 195 PHE B N 1
ATOM 3756 C CA . PHE B 1 195 ? 6.449 -29.734 -19.406 1 95.81 195 PHE B CA 1
ATOM 3757 C C . PHE B 1 195 ? 6.426 -29.25 -20.859 1 95.81 195 PHE B C 1
ATOM 3759 O O . PHE B 1 195 ? 5.852 -28.203 -21.156 1 95.81 195 PHE B O 1
ATOM 3766 N N . SER B 1 196 ? 7.031 -29.969 -21.719 1 95.06 196 SER B N 1
ATOM 3767 C CA . SER B 1 196 ? 7.137 -29.547 -23.109 1 95.06 196 SER B CA 1
ATOM 3768 C C . SER B 1 196 ? 6.176 -30.312 -24 1 95.06 196 SER B C 1
ATOM 3770 O O . SER B 1 196 ? 6.211 -31.547 -24.031 1 95.06 196 SER B O 1
ATOM 3772 N N . PHE B 1 197 ? 5.316 -29.609 -24.75 1 94.38 197 PHE B N 1
ATOM 3773 C CA . PHE B 1 197 ? 4.316 -30.219 -25.609 1 94.38 197 PHE B CA 1
ATOM 3774 C C . PHE B 1 197 ? 4.688 -30.062 -27.078 1 94.38 197 PHE B C 1
ATOM 3776 O O . PHE B 1 197 ? 3.908 -29.516 -27.875 1 94.38 197 PHE B O 1
ATOM 3783 N N . ASP B 1 198 ? 5.746 -30.656 -27.438 1 89.5 198 ASP B N 1
ATOM 3784 C CA . ASP B 1 198 ? 6.297 -30.375 -28.75 1 89.5 198 ASP B CA 1
ATOM 3785 C C . ASP B 1 198 ? 5.98 -31.516 -29.719 1 89.5 198 ASP B C 1
ATOM 3787 O O . ASP B 1 198 ? 6.133 -31.359 -30.938 1 89.5 198 ASP B O 1
ATOM 3791 N N . GLN B 1 199 ? 5.578 -32.656 -29.203 1 89.75 199 GLN B N 1
ATOM 3792 C CA . GLN B 1 199 ? 5.297 -33.781 -30.078 1 89.75 199 GLN B CA 1
ATOM 3793 C C . GLN B 1 199 ? 4.152 -33.469 -31.031 1 89.75 199 GLN B C 1
ATOM 3795 O O . GLN B 1 199 ? 3.119 -32.938 -30.625 1 89.75 199 GLN B O 1
ATOM 3800 N N . VAL B 1 200 ? 4.457 -33.688 -32.25 1 83.88 200 VAL B N 1
ATOM 3801 C CA . VAL B 1 200 ? 3.41 -33.531 -33.25 1 83.88 200 VAL B CA 1
ATOM 3802 C C . VAL B 1 200 ? 2.643 -34.812 -33.438 1 83.88 200 VAL B C 1
ATOM 3804 O O . VAL B 1 200 ? 3.215 -35.844 -33.844 1 83.88 200 VAL B O 1
ATOM 3807 N N . GLY B 1 201 ? 1.38 -34.781 -33.094 1 82.69 201 GLY B N 1
ATOM 3808 C CA . GLY B 1 201 ? 0.548 -35.969 -33.25 1 82.69 201 GLY B CA 1
ATOM 3809 C C . GLY B 1 201 ? 0.943 -37.094 -32.281 1 82.69 201 GLY B C 1
ATOM 3810 O O . GLY B 1 201 ? 1.516 -36.844 -31.234 1 82.69 201 GLY B O 1
ATOM 3811 N N . LEU B 1 202 ? 0.449 -38.312 -32.688 1 89 202 LEU B N 1
ATOM 3812 C CA . LEU B 1 202 ? 0.718 -39.469 -31.875 1 89 202 LEU B CA 1
ATOM 3813 C C . LEU B 1 202 ? 1.817 -40.344 -32.5 1 89 202 LEU B C 1
ATOM 3815 O O . LEU B 1 202 ? 1.927 -40.406 -33.719 1 89 202 LEU B O 1
ATOM 3819 N N . ILE B 1 203 ? 2.684 -40.906 -31.688 1 91.19 203 ILE B N 1
ATOM 3820 C CA . ILE B 1 203 ? 3.67 -41.906 -32.125 1 91.19 203 ILE B CA 1
ATOM 3821 C C . ILE B 1 203 ? 3.381 -43.25 -31.438 1 91.19 203 ILE B C 1
ATOM 3823 O O . ILE B 1 203 ? 3.504 -43.375 -30.219 1 91.19 203 ILE B O 1
ATOM 3827 N N . ASP B 1 204 ? 3.006 -44.219 -32.219 1 92.19 204 ASP B N 1
ATOM 3828 C CA . ASP B 1 204 ? 2.641 -45.531 -31.703 1 92.19 204 ASP B CA 1
ATOM 3829 C C . ASP B 1 204 ? 1.545 -45.438 -30.656 1 92.19 204 ASP B C 1
ATOM 3831 O O . ASP B 1 204 ? 1.657 -46.031 -29.578 1 92.19 204 ASP B O 1
ATOM 3835 N N . GLY B 1 205 ? 0.607 -44.562 -30.875 1 91.88 205 GLY B N 1
ATOM 3836 C CA . GLY B 1 205 ? -0.553 -44.406 -30.016 1 91.88 205 GLY B CA 1
ATOM 3837 C C . GLY B 1 205 ? -0.236 -43.688 -28.703 1 91.88 205 GLY B C 1
ATOM 3838 O O . GLY B 1 205 ? -1.057 -43.656 -27.797 1 91.88 205 GLY B O 1
ATOM 3839 N N . LYS B 1 206 ? 0.982 -43.125 -28.656 1 95.19 206 LYS B N 1
ATOM 3840 C CA . LYS B 1 206 ? 1.402 -42.469 -27.406 1 95.19 206 LYS B CA 1
ATOM 3841 C C . LYS B 1 206 ? 1.818 -41.031 -27.656 1 95.19 206 LYS B C 1
ATOM 3843 O O . LYS B 1 206 ? 2.307 -40.688 -28.734 1 95.19 206 LYS B O 1
ATOM 3848 N N . TYR B 1 207 ? 1.479 -40.188 -26.719 1 95 207 TYR B N 1
ATOM 3849 C CA . TYR B 1 207 ? 1.986 -38.844 -26.672 1 95 207 TYR B CA 1
ATOM 3850 C C . TYR B 1 207 ? 2.979 -38.656 -25.531 1 95 207 TYR B C 1
ATOM 3852 O O . TYR B 1 207 ? 2.67 -38.969 -24.375 1 95 207 TYR B O 1
ATOM 3860 N N . ARG B 1 208 ? 4.191 -38.156 -25.844 1 96.19 208 ARG B N 1
ATOM 3861 C CA . ARG B 1 208 ? 5.266 -38.031 -24.859 1 96.19 208 ARG B CA 1
ATOM 3862 C C . ARG B 1 208 ? 5.527 -36.562 -24.547 1 96.19 208 ARG B C 1
ATOM 3864 O O . ARG B 1 208 ? 5.641 -35.719 -25.453 1 96.19 208 ARG B O 1
ATOM 3871 N N . ILE B 1 209 ? 5.57 -36.281 -23.234 1 96.56 209 ILE B N 1
ATOM 3872 C CA . ILE B 1 209 ? 5.82 -34.938 -22.734 1 96.56 209 ILE B CA 1
ATOM 3873 C C . ILE B 1 209 ? 7.129 -34.906 -21.953 1 96.56 209 ILE B C 1
ATOM 3875 O O . ILE B 1 209 ? 7.145 -35.219 -20.75 1 96.56 209 ILE B O 1
ATOM 3879 N N . PRO B 1 210 ? 8.195 -34.562 -22.594 1 95.94 210 PRO B N 1
ATOM 3880 C CA . PRO B 1 210 ? 9.445 -34.438 -21.844 1 95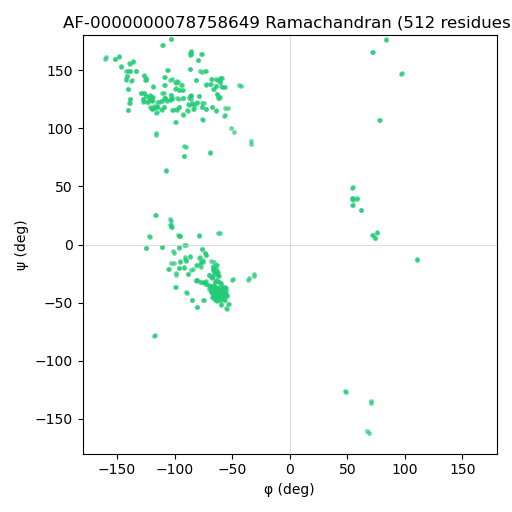.94 210 PRO B CA 1
ATOM 3881 C C . PRO B 1 210 ? 9.383 -33.375 -20.75 1 95.94 210 PRO B C 1
ATOM 3883 O O . PRO B 1 210 ? 8.742 -32.312 -20.938 1 95.94 210 PRO B O 1
ATOM 3886 N N . ILE B 1 211 ? 9.969 -33.625 -19.625 1 96.31 211 ILE B N 1
ATOM 3887 C CA . ILE B 1 211 ? 10.031 -32.719 -18.484 1 96.31 211 ILE B CA 1
ATOM 3888 C C . ILE B 1 211 ? 11.469 -32.281 -18.25 1 96.31 211 ILE B C 1
ATOM 3890 O O . ILE B 1 211 ? 12.359 -33.125 -18.062 1 96.31 211 ILE B O 1
ATOM 3894 N N . TYR B 1 212 ? 11.633 -30.984 -18.281 1 94.06 212 TYR B N 1
ATOM 3895 C CA . TYR B 1 212 ? 12.953 -30.406 -18.078 1 94.06 212 TYR B CA 1
ATOM 3896 C C . TYR B 1 212 ? 13.047 -29.703 -16.734 1 94.06 212 TYR B C 1
ATOM 3898 O O . TYR B 1 212 ? 12.07 -29.125 -16.25 1 94.06 212 TYR B O 1
ATOM 3906 N N . VAL B 1 213 ? 14.188 -29.781 -16.094 1 92.62 213 VAL B N 1
ATOM 3907 C CA . VAL B 1 213 ? 14.414 -29.047 -14.844 1 92.62 213 VAL B CA 1
ATOM 3908 C C . VAL B 1 213 ? 15.133 -27.734 -15.133 1 92.62 213 VAL B C 1
ATOM 3910 O O . VAL B 1 213 ? 16.172 -27.734 -15.797 1 92.62 213 VAL B O 1
ATOM 3913 N N . ILE B 1 214 ? 14.531 -26.641 -14.664 1 87.81 214 ILE B N 1
ATOM 3914 C CA . ILE B 1 214 ? 15.195 -25.359 -14.906 1 87.81 214 ILE B CA 1
ATOM 3915 C C . ILE B 1 214 ? 15.477 -24.672 -13.578 1 87.81 214 ILE B C 1
ATOM 3917 O O . ILE B 1 214 ? 16.031 -23.562 -13.555 1 87.81 214 ILE B O 1
ATOM 3921 N N . GLU B 1 215 ? 15.25 -25.266 -12.5 1 76.88 215 GLU B N 1
ATOM 3922 C CA . GLU B 1 215 ? 15.438 -24.688 -11.172 1 76.88 215 GLU B CA 1
ATOM 3923 C C . GLU B 1 215 ? 14.797 -23.312 -11.07 1 76.88 215 GLU B C 1
ATOM 3925 O O . GLU B 1 215 ? 13.594 -23.156 -11.281 1 76.88 215 GLU B O 1
ATOM 3930 N N . ASP B 1 216 ? 15.531 -22.344 -10.656 1 68.5 216 ASP B N 1
ATOM 3931 C CA . ASP B 1 216 ? 14.961 -21.016 -10.438 1 68.5 216 ASP B CA 1
ATOM 3932 C C . ASP B 1 216 ? 15.344 -20.062 -11.57 1 68.5 216 ASP B C 1
ATOM 3934 O O . ASP B 1 216 ? 15.273 -18.844 -11.406 1 68.5 216 ASP B O 1
ATOM 3938 N N . TYR B 1 217 ? 15.672 -20.656 -12.664 1 71.38 217 TYR B N 1
ATOM 3939 C CA . TYR B 1 217 ? 16.094 -19.812 -13.781 1 71.38 217 TYR B CA 1
ATOM 3940 C C . TYR B 1 217 ? 14.914 -19.453 -14.672 1 71.38 217 TYR B C 1
ATOM 3942 O O . TYR B 1 217 ? 14.727 -20.047 -15.734 1 71.38 217 TYR B O 1
ATOM 3950 N N . ILE B 1 218 ? 14.203 -18.438 -14.32 1 76.31 218 ILE B N 1
ATOM 3951 C CA . ILE B 1 218 ? 12.953 -18.031 -14.953 1 76.31 218 ILE B CA 1
ATOM 3952 C C . ILE B 1 218 ? 13.227 -17.547 -16.375 1 76.31 218 ILE B C 1
ATOM 3954 O O . ILE B 1 218 ? 12.367 -17.641 -17.25 1 76.31 218 ILE B O 1
ATOM 3958 N N . TRP B 1 219 ? 14.438 -17.047 -16.516 1 76.06 219 TRP B N 1
ATOM 3959 C CA . TRP B 1 219 ? 14.766 -16.531 -17.844 1 76.06 219 TRP B CA 1
ATOM 3960 C C . TRP B 1 219 ? 14.758 -17.641 -18.891 1 76.06 219 TRP B C 1
ATOM 3962 O O . TRP B 1 219 ? 14.609 -17.391 -20.078 1 76.06 219 TRP B O 1
ATOM 3972 N N . LYS B 1 220 ? 14.898 -18.844 -18.516 1 74.81 220 LYS B N 1
ATOM 3973 C CA . LYS B 1 220 ? 14.891 -19.969 -19.422 1 74.81 220 LYS B CA 1
ATOM 3974 C C . LYS B 1 220 ? 13.484 -20.266 -19.938 1 74.81 220 LYS B C 1
ATOM 3976 O O . LYS B 1 220 ? 13.297 -21.094 -20.828 1 74.81 220 LYS B O 1
ATOM 3981 N N . LEU B 1 221 ? 12.586 -19.609 -19.391 1 80.19 221 LEU B N 1
ATOM 3982 C CA . LEU B 1 221 ? 11.203 -19.781 -19.812 1 80.19 221 LEU B CA 1
ATOM 3983 C C . LEU B 1 221 ? 10.945 -19.047 -21.125 1 80.19 221 LEU B C 1
ATOM 3985 O O . LEU B 1 221 ? 9.938 -19.297 -21.797 1 80.19 221 LEU B O 1
ATOM 3989 N N . LYS B 1 222 ? 11.914 -18.188 -21.375 1 77.06 222 LYS B N 1
ATOM 3990 C CA . LYS B 1 222 ? 11.789 -17.453 -22.641 1 77.06 222 LYS B CA 1
ATOM 3991 C C . LYS B 1 222 ? 12.172 -18.328 -23.828 1 77.06 222 LYS B C 1
ATOM 3993 O O . LYS B 1 222 ? 13.281 -18.859 -23.875 1 77.06 222 LYS B O 1
ATOM 3998 N N . GLY B 1 223 ? 11.195 -18.516 -24.672 1 78.25 223 GLY B N 1
ATOM 3999 C CA . GLY B 1 223 ? 11.438 -19.297 -25.859 1 78.25 223 GLY B CA 1
ATOM 4000 C C . GLY B 1 223 ? 11.625 -20.781 -25.562 1 78.25 223 GLY B C 1
ATOM 4001 O O . GLY B 1 223 ? 10.805 -21.391 -24.875 1 78.25 223 GLY B O 1
ATOM 4002 N N . THR B 1 224 ? 12.688 -21.438 -26.234 1 80.69 224 THR B N 1
ATOM 4003 C CA . THR B 1 224 ? 12.906 -22.875 -26.109 1 80.69 224 THR B CA 1
ATOM 4004 C C . THR B 1 224 ? 14.25 -23.156 -25.438 1 80.69 224 THR B C 1
ATOM 4006 O O . THR B 1 224 ? 14.812 -24.234 -25.609 1 80.69 224 THR B O 1
ATOM 4009 N N . ARG B 1 225 ? 14.727 -22.219 -24.641 1 84.94 225 ARG B N 1
ATOM 4010 C CA . ARG B 1 225 ? 16.047 -22.359 -24.031 1 84.94 225 ARG B CA 1
ATOM 4011 C C . ARG B 1 225 ? 16.062 -23.531 -23.047 1 84.94 225 ARG B C 1
ATOM 4013 O O . ARG B 1 225 ? 17.109 -24.125 -22.812 1 84.94 225 ARG B O 1
ATOM 4020 N N . TYR B 1 226 ? 14.898 -23.859 -22.547 1 87.44 226 TYR B N 1
ATOM 4021 C CA . TYR B 1 226 ? 14.805 -24.938 -21.578 1 87.44 226 TYR B CA 1
ATOM 4022 C C . TYR B 1 226 ? 15.117 -26.281 -22.234 1 87.44 226 TYR B C 1
ATOM 4024 O O . TYR B 1 226 ? 15.453 -27.25 -21.531 1 87.44 226 TYR B O 1
ATOM 4032 N N . ARG B 1 227 ? 15.148 -26.406 -23.5 1 87.19 227 ARG B N 1
ATOM 4033 C CA . ARG B 1 227 ? 15.398 -27.656 -24.219 1 87.19 227 ARG B CA 1
ATOM 4034 C C . ARG B 1 227 ? 16.875 -28.031 -24.156 1 87.19 227 ARG B C 1
ATOM 4036 O O . ARG B 1 227 ? 17.234 -29.172 -24.469 1 87.19 227 ARG B O 1
ATOM 4043 N N . GLU B 1 228 ? 17.656 -27.094 -23.781 1 85.56 228 GLU B N 1
ATOM 4044 C CA . GLU B 1 228 ? 19.078 -27.359 -23.625 1 85.56 228 GLU B CA 1
ATOM 4045 C C . GLU B 1 228 ? 19.375 -28.094 -22.312 1 85.56 228 GLU B C 1
ATOM 4047 O O . GLU B 1 228 ? 20.469 -28.625 -22.125 1 85.56 228 GLU B O 1
ATOM 4052 N N . GLU B 1 229 ? 18.375 -28.141 -21.5 1 87.31 229 GLU B N 1
ATOM 4053 C CA . GLU B 1 229 ? 18.531 -28.797 -20.203 1 87.31 229 GLU B CA 1
ATOM 4054 C C . GLU B 1 229 ? 18.266 -30.297 -20.297 1 87.31 229 GLU B C 1
ATOM 4056 O O . GLU B 1 229 ? 17.797 -30.781 -21.328 1 87.31 229 GLU B O 1
ATOM 4061 N N . GLU B 1 230 ? 18.672 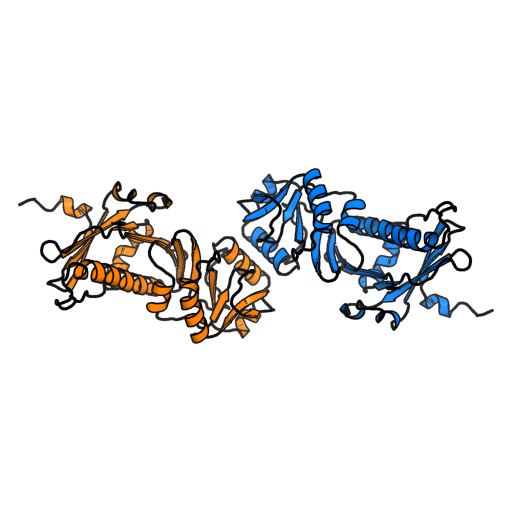-30.953 -19.312 1 86.56 230 GLU B N 1
ATOM 4062 C CA . GLU B 1 230 ? 18.484 -32.406 -19.266 1 86.56 230 GLU B CA 1
ATOM 4063 C C . GLU B 1 230 ? 17.016 -32.75 -19.016 1 86.56 230 GLU B C 1
ATOM 4065 O O . GLU B 1 230 ? 16.344 -32.125 -18.219 1 86.56 230 GLU B O 1
ATOM 4070 N N . ILE B 1 231 ? 16.578 -33.781 -19.781 1 92.31 231 ILE B N 1
ATOM 4071 C CA . ILE B 1 231 ? 15.266 -34.344 -19.516 1 92.31 231 ILE B CA 1
ATOM 4072 C C . ILE B 1 231 ? 15.328 -35.219 -18.266 1 92.31 231 ILE B C 1
ATOM 4074 O O . ILE B 1 231 ? 16.125 -36.156 -18.203 1 92.31 231 ILE B O 1
ATOM 4078 N N . ILE B 1 232 ? 14.555 -34.906 -17.328 1 93.5 232 ILE B N 1
ATOM 4079 C CA . ILE B 1 232 ? 14.648 -35.656 -16.062 1 93.5 232 ILE B CA 1
ATOM 4080 C C . ILE B 1 232 ? 13.555 -36.719 -16.016 1 93.5 232 ILE B C 1
ATOM 4082 O O . ILE B 1 232 ? 13.648 -37.688 -15.25 1 93.5 232 ILE B O 1
ATOM 4086 N N . ALA B 1 233 ? 12.492 -36.562 -16.703 1 95.94 233 ALA B N 1
ATOM 4087 C CA . ALA B 1 233 ? 11.375 -37.469 -16.766 1 95.94 233 ALA B CA 1
ATOM 4088 C C . ALA B 1 233 ? 10.523 -37.219 -18.016 1 95.94 233 ALA B C 1
ATOM 4090 O O . ALA B 1 233 ? 10.695 -36.219 -18.703 1 95.94 233 ALA B O 1
ATOM 4091 N N . THR B 1 234 ? 9.781 -38.188 -18.375 1 96.56 234 THR B N 1
ATOM 4092 C CA . THR B 1 234 ? 8.82 -38.062 -19.453 1 96.56 234 THR B CA 1
ATOM 4093 C C . THR B 1 234 ? 7.43 -38.5 -19 1 96.56 234 THR B C 1
ATOM 4095 O O . THR B 1 234 ? 7.273 -39.562 -18.422 1 96.56 234 THR B O 1
ATOM 4098 N N . LEU B 1 235 ? 6.504 -37.625 -19.141 1 97.06 235 LEU B N 1
ATOM 4099 C CA . LEU B 1 235 ? 5.102 -38 -18.938 1 97.06 235 LEU B CA 1
ATOM 4100 C C . LEU B 1 235 ? 4.488 -38.531 -20.234 1 97.06 235 LEU B C 1
ATOM 4102 O O . LEU B 1 235 ? 4.562 -37.875 -21.281 1 97.06 235 LEU B O 1
ATOM 4106 N N . ILE B 1 236 ? 3.904 -39.75 -20.172 1 96.88 236 ILE B N 1
ATOM 4107 C CA . ILE B 1 236 ? 3.418 -40.406 -21.375 1 96.88 236 ILE B CA 1
ATOM 4108 C C . ILE B 1 236 ? 1.92 -40.688 -21.25 1 96.88 236 ILE B C 1
ATOM 4110 O O . ILE B 1 236 ? 1.453 -41.156 -20.203 1 96.88 236 ILE B O 1
ATOM 4114 N N . TYR B 1 237 ? 1.209 -40.312 -22.172 1 97.12 237 TYR B N 1
ATOM 4115 C CA . TYR B 1 237 ? -0.196 -40.688 -22.281 1 97.12 237 TYR B CA 1
ATOM 4116 C C . TYR B 1 237 ? -0.402 -41.719 -23.391 1 97.12 237 TYR B C 1
ATOM 4118 O O . TYR B 1 237 ? -0.022 -41.469 -24.547 1 97.12 237 TYR B O 1
ATOM 4126 N N . SER B 1 238 ? -0.964 -42.844 -23.094 1 95.88 238 SER B N 1
ATOM 4127 C CA . SER B 1 238 ? -1.337 -43.844 -24.062 1 95.88 238 SER B CA 1
ATOM 4128 C C . SER B 1 238 ? -2.803 -43.719 -24.453 1 95.88 238 SER B C 1
ATOM 4130 O O . SER B 1 238 ? -3.695 -43.906 -23.625 1 95.88 238 SER B O 1
ATOM 4132 N N . VAL B 1 239 ? -3.055 -43.469 -25.703 1 92.25 239 VAL B N 1
ATOM 4133 C CA . VAL B 1 239 ? -4.422 -43.312 -26.188 1 92.25 239 VAL B CA 1
ATOM 4134 C C . VAL B 1 239 ? -5.152 -44.656 -26.125 1 92.25 239 VAL B C 1
ATOM 4136 O O . VAL B 1 239 ? -6.336 -44.719 -25.781 1 92.25 239 VAL B O 1
ATOM 4139 N N . THR B 1 240 ? -4.414 -45.719 -26.453 1 91.88 240 THR B N 1
ATOM 4140 C CA . THR B 1 240 ? -4.992 -47.031 -26.5 1 91.88 240 THR B CA 1
ATOM 4141 C C . THR B 1 240 ? -5.438 -47.469 -25.109 1 91.88 240 THR B C 1
ATOM 4143 O O . THR B 1 240 ? -6.555 -47.969 -24.922 1 91.88 240 THR B O 1
ATOM 4146 N N . ASP B 1 241 ? -4.648 -47.281 -24.109 1 93.94 241 ASP B N 1
ATOM 4147 C CA . ASP B 1 241 ? -4.934 -47.719 -22.75 1 93.94 241 ASP B CA 1
ATOM 4148 C C . ASP B 1 241 ? -5.672 -46.656 -21.969 1 93.94 241 ASP B C 1
ATOM 4150 O O . ASP B 1 241 ? -6.168 -46.906 -20.875 1 93.94 241 ASP B O 1
ATOM 4154 N N . ARG B 1 242 ? -5.672 -45.375 -22.562 1 94.56 242 ARG B N 1
ATOM 4155 C CA . ARG B 1 242 ? -6.242 -44.219 -21.891 1 94.56 242 ARG B CA 1
ATOM 4156 C C . ARG B 1 242 ? -5.633 -44.031 -20.516 1 94.56 242 ARG B C 1
ATOM 4158 O O . ARG B 1 242 ? -6.352 -43.875 -19.516 1 94.56 242 ARG B O 1
ATOM 4165 N N . HIS B 1 243 ? -4.316 -44.062 -20.547 1 95.31 243 HIS B N 1
ATOM 4166 C CA . HIS B 1 243 ? -3.594 -44.094 -19.281 1 95.31 243 HIS B CA 1
ATOM 4167 C C . HIS B 1 243 ? -2.375 -43.156 -19.344 1 95.31 243 HIS B C 1
ATOM 4169 O O . HIS B 1 243 ? -1.678 -43.125 -20.359 1 95.31 243 HIS B O 1
ATOM 4175 N N . TRP B 1 244 ? -2.156 -42.438 -18.125 1 97 244 TRP B N 1
ATOM 4176 C CA . TRP B 1 244 ? -0.967 -41.625 -17.938 1 97 244 TRP B CA 1
ATOM 4177 C C . TRP B 1 244 ? 0.104 -42.375 -17.156 1 97 244 TRP B C 1
ATOM 4179 O O . TRP B 1 244 ? -0.205 -43.094 -16.219 1 97 244 TRP B O 1
ATOM 4189 N N . GLN B 1 245 ? 1.337 -42.188 -17.578 1 96.31 245 GLN B N 1
ATOM 4190 C CA . GLN B 1 245 ? 2.455 -42.781 -16.859 1 96.31 245 GLN B CA 1
ATOM 4191 C C . GLN B 1 245 ? 3.658 -41.844 -16.828 1 96.31 245 GLN B C 1
ATOM 4193 O O . GLN B 1 245 ? 3.91 -41.125 -17.797 1 96.31 245 GLN B O 1
ATOM 4198 N N . LEU B 1 246 ? 4.32 -41.844 -15.688 1 96.69 246 LEU B N 1
ATOM 4199 C CA . LEU B 1 246 ? 5.566 -41.094 -15.547 1 96.69 246 LEU B CA 1
ATOM 4200 C C . LEU B 1 246 ? 6.773 -42.031 -15.633 1 96.69 246 LEU B C 1
ATOM 4202 O O . LEU B 1 246 ? 6.832 -43.031 -14.93 1 96.69 246 LEU B O 1
ATOM 4206 N N . VAL B 1 247 ? 7.684 -41.656 -16.562 1 94.81 247 VAL B N 1
ATOM 4207 C CA . VAL B 1 247 ? 8.906 -42.438 -16.719 1 94.81 247 VAL B CA 1
ATOM 4208 C C . VAL B 1 247 ? 10.117 -41.562 -16.391 1 94.81 247 VAL B C 1
ATOM 4210 O O . VAL B 1 247 ? 10.32 -40.531 -17.016 1 94.81 247 VAL B O 1
ATOM 4213 N N . GLU B 1 248 ? 10.875 -41.938 -15.414 1 88.19 248 GLU B N 1
ATOM 4214 C CA . GLU B 1 248 ? 12.062 -41.188 -15.047 1 88.19 248 GLU B CA 1
ATOM 4215 C C . GLU B 1 248 ? 13.25 -41.562 -15.922 1 88.19 248 GLU B C 1
ATOM 4217 O O . GLU B 1 248 ? 13.438 -42.75 -16.25 1 88.19 248 GLU B O 1
ATOM 4222 N N . ASP B 1 249 ? 13.781 -40.594 -16.641 1 71.31 249 ASP B N 1
ATOM 4223 C CA . ASP B 1 249 ? 14.867 -40.875 -17.578 1 71.31 249 ASP B CA 1
ATOM 4224 C C . ASP B 1 249 ? 16.094 -41.406 -16.859 1 71.31 249 ASP B C 1
ATOM 4226 O O . ASP B 1 249 ? 16.984 -42 -17.484 1 71.31 249 ASP B O 1
ATOM 4230 N N . ALA B 1 250 ? 16.5 -41.25 -15.664 1 58 250 ALA B N 1
ATOM 4231 C CA . ALA B 1 250 ? 17.609 -42.031 -15.133 1 58 250 ALA B CA 1
ATOM 4232 C C . ALA B 1 250 ? 17.438 -43.531 -15.414 1 58 250 ALA B C 1
ATOM 4234 O O . ALA B 1 250 ? 18.406 -44.25 -15.633 1 58 250 ALA B O 1
ATOM 4235 N N . ASP B 1 251 ? 16.203 -43.875 -15.469 1 47.22 251 ASP B N 1
ATOM 4236 C CA . ASP B 1 251 ? 15.93 -45.312 -15.695 1 47.22 251 ASP B CA 1
ATOM 4237 C C . ASP B 1 251 ? 15.938 -45.625 -17.188 1 47.22 251 ASP B C 1
ATOM 4239 O O . ASP B 1 251 ? 15.891 -46.812 -17.578 1 47.22 251 ASP B O 1
ATOM 4243 N N . LEU B 1 252 ? 15.742 -44.75 -18.078 1 42.34 252 LEU B N 1
ATOM 4244 C CA . LEU B 1 252 ? 15.773 -45.031 -19.5 1 42.34 252 LEU B CA 1
ATOM 4245 C C . LEU B 1 252 ? 17.188 -45.406 -19.953 1 42.34 252 LEU B C 1
ATOM 4247 O O . LEU B 1 252 ? 17.375 -45.844 -21.078 1 42.34 252 LEU B O 1
ATOM 4251 N N . SER B 1 253 ? 18.125 -44.969 -19.328 1 39.5 253 SER B N 1
ATOM 4252 C CA . SER B 1 253 ? 19.422 -45.469 -19.734 1 39.5 253 SER B CA 1
ATOM 4253 C C . SER B 1 253 ? 19.516 -47 -19.547 1 39.5 253 SER B C 1
ATOM 4255 O O . SER B 1 253 ? 20.453 -47.625 -20.047 1 39.5 253 SER B O 1
ATOM 4257 N N . TYR B 1 254 ? 18.766 -47.594 -18.625 1 36.88 254 TYR B N 1
ATOM 4258 C CA . TYR B 1 254 ? 18.984 -49 -18.422 1 36.88 254 TYR B CA 1
ATOM 4259 C C . TYR B 1 254 ? 18.078 -49.844 -19.328 1 36.88 254 TYR B C 1
ATOM 4261 O O . TYR B 1 254 ? 17.906 -51.031 -19.109 1 36.88 254 TYR B O 1
ATOM 4269 N N . LEU B 1 255 ? 17.219 -49.25 -20.156 1 35.28 255 LEU B N 1
ATOM 4270 C CA . LEU B 1 255 ? 16.531 -50.25 -21 1 35.28 255 LEU B CA 1
ATOM 4271 C C . LEU B 1 255 ? 17.469 -50.75 -22.078 1 35.28 255 LEU B C 1
ATOM 4273 O O . LEU B 1 255 ? 18.078 -49.969 -22.812 1 35.28 255 LEU B O 1
ATOM 4277 N N . PRO B 1 256 ? 17.969 -51.969 -22 1 33.31 256 PRO B N 1
ATOM 4278 C CA . PRO B 1 256 ? 18.781 -52.656 -23.016 1 33.31 256 PRO B CA 1
ATOM 4279 C C . PRO B 1 256 ? 18.172 -52.562 -24.422 1 33.31 256 PRO B C 1
ATOM 4281 O O . PRO B 1 256 ? 16.953 -52.688 -24.562 1 33.31 256 PRO B O 1
ATOM 4284 N N . LEU B 1 257 ? 18.594 -51.625 -25.281 1 32.53 257 LEU B N 1
ATOM 4285 C CA . LEU B 1 257 ? 18.344 -51.812 -26.703 1 32.53 257 LEU B CA 1
ATOM 4286 C C . LEU B 1 257 ? 18.391 -53.281 -27.078 1 32.53 257 LEU B C 1
ATOM 4288 O O . LEU B 1 257 ? 19.422 -53.938 -26.922 1 32.53 257 LEU B O 1
ATOM 4292 N N . LYS B 1 258 ? 17.25 -53.938 -26.938 1 31.12 258 LYS B N 1
ATOM 4293 C CA . LYS B 1 258 ? 17.25 -55.219 -27.641 1 31.12 258 LYS B CA 1
ATOM 4294 C C . LYS B 1 258 ? 17.406 -55 -29.141 1 31.12 258 LYS B C 1
ATOM 4296 O O . LYS B 1 258 ? 16.844 -54.062 -29.703 1 31.12 258 LYS B O 1
#